Protein AF-0000000080325023 (afdb_homodimer)

Secondary structure (DSSP, 8-state):
-----TTEEEE-----HHHHHHHHHHHHT--PPP--TT-TTTTSS-HHHHHHHHHHHHHT--HHHHHHHHHTS-EEEEEETTEEEEEEEE---SSEEEEEEEE--SS--GGGGTTHHHHHH--SSEEEEEEEEPPTTSTTS----STT-SHHHHHHHHHHHHHHTT-SSEEEEESHHHHHHHHHHHHH-TTTEEEEEES---TT-B----TTPPPPHHHHHHHHHHHHHHHHHTHHHHHHHH-HHHHHHHHHH-HHHHHHHHHHHHHHHS--TT-GGGT--HHHHHHHHHHHHHHT-HHHHHHHHHHHHHS--B--TT--EEEEEEEEE-TBSSP---HHHHTTTEEEEEEEE-SS-BS-HHHH-HHHHHHHHHHHHHT--/-----S-EEEE-----HHHHHHHHHHHHT--PPP--TT-TTTTSS-HHHHHHHHHHHHHT--HHHHHHHHHTS-EEEEEETTEEEEEEEE---SSEEEEEEEE--SS--GGGGTTHHHHHH--SSEEEEEEEEPPTTSTTS----STT-SHHHHHHHHHHHHHHTT-SSEEEEESHHHHHHHHHHHHH-TTTEEEEEES---TT-B----TTPPPPHHHHHHHHHHHHHHHHHTHHHHHHHH-HHHHHHHHHH-HHHHHHHHHHHHHHHS--TT-GGGT--HHHHHHHHHHHHHHT-HHHHHHHHHHHHHS--B--TT--EEEEEEEEE-TBSSP---HHHHTTTEEEEEEEE-SS-BS-HHHH-HHHHHHHHHHHHHT--

Foldseek 3Di:
DDCLDDFKDWDADDFDPVLVVVQLVLLVVDDADDDDPPCACVVAHGRVVLVVLSVCLNPPADLVVVRVLVRVFTWMWGQFVNWTKIKTWDAAQAPAEFEEEEEEAPPFWLLLQSLLRCVARDDHHYHYGYIRITQALAFPIHQDPDAQSALLVSLVRVCRVCVSVVQQAHAYEYFHSSLSNRLSNLQVCVVRHLEYEYAADDPLAAEDDDPPHDDDPQQVVLVVQLVVCCVRPVVLLVCLQPPLVVLLVCLQVHLSSVLRSRVRCCQQFKQQVNDSCSQPPSNSSVNSSVSCRSNVSSSSSSNNSNNCVVPPNYHDPPAASPHEYAYEYAPSERRHGDPVRVVSHYNYPHYHDDPGIGRSCSRRPVNRSSVSVRVRSVPRD/DDCLDPQKDWDADDFDPVLVVVQLVQLVVDDADDDDPPCACVVAHGRVVLVVLSVCSNPPADLVVVRVLVRVFTWMWGQFVNWTKIKTWDAAQAPAEFEEEEEEAPPFWLLLQSLLRCVARDDHHYHYGYIRITQALAFPIHQDPDAQSALLVSLVRVCRVCVSVVQQAHAYEYFHSSLSNRLSNLQVCVVRHLEYEYAADDPLAAEDDDPPHDDDPQQVVLVVQLVVCCVRPVVLLVCLQPPLVVLLVCLQVHLSSVLRSRVRCCQQFKQQVNDSCSQPPSNSSVNSSVSCRSNVSSSSSSNNSNSCVVPPNYHHPPAASPHEYAYEYADSERRHGDPVRVVSHYNYPHYHDDPGIGRSCSRRPVNRSSVSVCVRSVPRD

Sequence (762 aa):
MSTATNRIKPFSVYVPQQVLDDLKLRLNLTRWPDQITGSDWNYGTDLSYMKELTKYWQKTFDWRKVEAEINSYPNFMADIDGHKIHFMHVKGKGKRSVPLIITHGWPGSFLEMMKLIPLLTEDPHFSFDLVIPSIPGFGFSDKIIHPGCNSEFVADIWHQLMTELGYQRYGAQGGDIGSGISTWLSLKYPSNIIGLHLNYISGSYKPYIADGEQLSEEVLAFQKTAAEWSAREGAYAYIHATKPLTAAYGLNDSPVGLCAWIVEKFKGWSDNNGNIENSFTKDELLANITLYWITQTIHSSMRIYNENSKKPLVFKNNEQVTVPVGFAKFPKELPTPPRSYIERGFNIRHWTTMPAGGHFAAVERPELLSKDIINFFSGLKMSTATNRIKPFSVYVPQQVLDDLKLRLNLTRWPDQITGSDWNYGTDLSYMKELTKYWQKTFDWRKVEAEINSYPNFMADIDGHKIHFMHVKGKGKRSVPLIITHGWPGSFLEMMKLIPLLTEDPHFSFDLVIPSIPGFGFSDKIIHPGCNSEFVADIWHQLMTELGYQRYGAQGGDIGSGISTWLSLKYPSNIIGLHLNYISGSYKPYIADGEQLSEEVLAFQKTAAEWSAREGAYAYIHATKPLTAAYGLNDSPVGLCAWIVEKFKGWSDNNGNIENSFTKDELLANITLYWITQTIHSSMRIYNENSKKPLVFKNNEQVTVPVGFAKFPKELPTPPRSYIERGFNIRHWTTMPAGGHFAAVERPELLSKDIINFFSGLK

Organism: NCBI:txid1503925

Radius of gyration: 28.64 Å; Cα contacts (8 Å, |Δi|>4): 1489; chains: 2; bounding box: 61×102×60 Å

InterPro domains:
  IPR000639 Epoxide hydrolase-like [PR00412] (104-122)
  IPR000639 Epoxide hydrolase-like [PR00412] (127-142)
  IPR000639 Epoxide hydrolase-like [PR00412] (186-199)
  IPR000639 Epoxide hydrolase-like [PR00412] (323-339)
  IPR000639 Epoxide hydrolase-like [PR00412] (354-376)
  IPR010497 Epoxide hydrolase, N-terminal [PF06441] (8-113)
  IPR016292 Epoxide hydrolase [PIRSF001112] (5-378)
  IPR029058 Alpha/Beta hydrolase fold [G3DSA:3.40.50.1820] (1-381)
  IPR029058 Alpha/Beta hydrolase fold [SSF53474] (3-379)

pLDDT: mean 96.61, std 7.55, range [26.3, 98.94]

Solvent-accessible surface area (backbone atoms only — not comparable to full-atom values): 39385 Å² total; per-residue (Å²): 138,67,90,86,67,90,38,61,39,82,46,73,78,76,79,60,66,68,60,57,51,49,50,47,51,51,61,70,62,61,42,79,62,85,70,48,69,90,44,62,60,68,43,22,42,30,63,72,59,48,54,51,52,48,49,38,54,66,74,63,58,58,65,67,59,52,41,53,55,60,54,72,43,57,32,31,36,28,56,58,96,86,38,47,35,24,29,36,54,47,72,32,58,15,79,42,53,46,41,31,39,43,35,47,31,80,87,62,41,51,72,42,50,57,66,37,47,68,71,40,18,58,39,59,64,56,20,22,29,37,36,37,36,28,55,73,8,26,61,81,13,38,63,73,50,54,89,66,64,17,40,59,51,50,17,54,53,50,52,51,51,39,44,73,73,66,43,68,57,29,31,35,30,13,30,63,54,10,20,51,18,40,49,37,33,36,56,75,39,44,91,30,34,70,30,39,38,28,56,42,56,63,65,75,55,34,49,59,70,62,89,88,62,80,74,52,70,68,54,51,53,43,51,52,50,41,50,56,46,39,74,63,66,34,29,64,57,42,28,21,38,40,29,21,45,19,56,18,32,6,38,54,49,15,69,64,11,34,41,30,58,45,49,40,48,59,49,70,34,38,57,24,92,90,36,54,66,72,47,39,53,71,62,60,55,47,51,55,48,46,43,38,60,78,52,60,20,57,39,49,47,31,39,33,44,30,33,27,70,77,57,61,63,62,38,50,86,88,47,55,34,75,43,45,23,30,38,44,44,35,72,38,37,70,65,54,64,53,67,77,58,49,52,65,30,35,38,71,74,38,81,42,81,43,93,61,26,16,61,51,33,45,60,55,29,30,66,62,50,44,51,50,52,49,58,48,58,72,66,58,132,135,69,85,86,65,90,36,64,38,82,46,74,77,77,78,62,66,68,61,55,48,50,50,46,51,51,61,72,63,61,42,81,62,85,70,47,69,89,42,61,59,70,42,23,41,32,64,70,59,48,53,52,51,48,50,40,54,66,74,64,56,58,66,66,59,54,43,52,56,60,56,71,44,57,31,30,37,29,56,57,96,86,38,46,35,25,29,36,54,47,73,31,57,16,78,44,52,46,40,31,40,42,34,47,30,80,87,62,40,51,73,43,50,55,65,36,48,68,72,39,18,57,40,58,63,57,21,22,28,37,37,37,36,27,56,73,9,26,60,79,12,39,64,75,51,54,88,67,64,16,40,60,51,48,18,53,50,50,52,50,52,40,44,74,73,68,42,69,57,29,32,33,30,14,30,63,53,10,20,50,18,39,49,37,33,36,57,75,37,46,90,31,34,69,30,40,37,29,56,41,55,62,65,73,56,35,49,58,70,62,89,87,62,80,75,52,68,68,55,52,52,43,52,52,52,41,49,54,46,38,73,62,66,34,29,64,58,42,28,22,39,39,30,23,44,20,58,18,32,7,37,55,49,16,70,64,11,33,41,29,57,44,48,41,48,58,50,70,35,37,57,24,90,90,37,54,66,72,47,40,53,72,62,61,56,47,52,56,47,47,43,37,61,79,51,59,21,59,38,48,46,30,39,32,45,30,33,26,70,77,57,62,63,61,38,48,88,88,46,56,34,75,42,46,22,30,39,45,45,34,72,37,37,72,65,54,66,52,68,77,59,49,52,67,31,36,38,70,74,39,79,44,83,43,94,61,26,16,60,51,34,46,59,55,30,30,68,62,51,43,52,50,52,49,58,49,59,73,67,56,131

Nearest PDB structures (foldseek):
  5f4z-assembly3_E  TM=9.336E-01  e=3.168E-41  Streptomyces carzinostaticus subsp. neocarzinostaticus
  4qa9-assembly1_A  TM=9.335E-01  e=2.177E-37  Streptomyces carzinostaticus subsp. neocarzinostaticus
  4qla-assembly1_B  TM=9.175E-01  e=1.009E-34  Bombyx mori
  4qla-assembly1_A  TM=9.012E-01  e=8.021E-35  Bombyx mori
  8xiz-assembly1_B  TM=8.618E-01  e=2.978E-33  Aspergillus usamii

Structure (mmCIF, N/CA/C/O backbone):
data_AF-0000000080325023-model_v1
#
loop_
_entity.id
_entity.type
_entity.pdbx_description
1 polymer 'Multidrug MFS transporter'
#
loop_
_atom_site.group_PDB
_atom_site.id
_atom_site.type_symbol
_atom_site.label_atom_id
_atom_site.label_alt_id
_atom_site.label_comp_id
_atom_site.label_asym_id
_atom_site.label_entity_id
_atom_site.label_seq_id
_atom_site.pdbx_PDB_ins_code
_atom_site.Cartn_x
_atom_site.Cartn_y
_atom_site.Cartn_z
_atom_site.occupancy
_atom_site.B_iso_or_equiv
_atom_site.auth_seq_id
_atom_site.auth_comp_id
_atom_site.auth_asym_id
_atom_site.auth_atom_id
_atom_site.pdbx_PDB_model_num
ATOM 1 N N . MET A 1 1 ? -11.836 50.219 -2.543 1 26.89 1 MET A N 1
ATOM 2 C CA . MET A 1 1 ? -11.562 49.812 -1.17 1 26.89 1 MET A CA 1
ATOM 3 C C . MET A 1 1 ? -12.203 48.469 -0.861 1 26.89 1 MET A C 1
ATOM 5 O O . MET A 1 1 ? -13.297 48.406 -0.305 1 26.89 1 MET A O 1
ATOM 9 N N . SER A 1 2 ? -12.281 47.594 -1.798 1 31.52 2 SER A N 1
ATOM 10 C CA . SER A 1 2 ? -13.289 46.719 -2.357 1 31.52 2 SER A CA 1
ATOM 11 C C . SER A 1 2 ? -13.609 45.562 -1.398 1 31.52 2 SER A C 1
ATOM 13 O O . SER A 1 2 ? -12.836 45.281 -0.487 1 31.52 2 SER A O 1
ATOM 15 N N . THR A 1 3 ? -14.633 44.844 -1.531 1 37.03 3 THR A N 1
ATOM 16 C CA . THR A 1 3 ? -15.367 43.875 -0.724 1 37.03 3 THR A CA 1
ATOM 17 C C . THR A 1 3 ? -14.469 42.688 -0.313 1 37.03 3 THR A C 1
ATOM 19 O O . THR A 1 3 ? -14.297 41.75 -1.07 1 37.03 3 THR A O 1
ATOM 22 N N . ALA A 1 4 ? -13.328 42.875 0.184 1 40.78 4 ALA A N 1
ATOM 23 C CA . ALA A 1 4 ? -12.367 42 0.858 1 40.78 4 ALA A CA 1
ATOM 24 C C . ALA A 1 4 ? -13.07 41.062 1.86 1 40.78 4 ALA A C 1
ATOM 26 O O . ALA A 1 4 ? -12.445 40.562 2.791 1 40.78 4 ALA A O 1
ATOM 27 N N . THR A 1 5 ? -14.5 41.031 2.082 1 46.78 5 THR A N 1
ATOM 28 C CA . THR A 1 5 ? -15.641 40.656 2.904 1 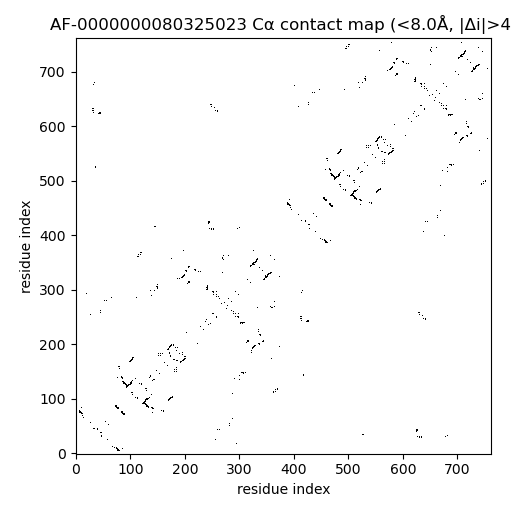46.78 5 THR A CA 1
ATOM 29 C C . THR A 1 5 ? -15.523 39.188 3.34 1 46.78 5 THR A C 1
ATOM 31 O O . THR A 1 5 ? -15.25 38.906 4.508 1 46.78 5 THR A O 1
ATOM 34 N N . ASN A 1 6 ? -16.844 38.375 3.082 1 60.62 6 ASN A N 1
ATOM 35 C CA . ASN A 1 6 ? -17.609 37.25 3.578 1 60.62 6 ASN A CA 1
ATOM 36 C C . ASN A 1 6 ? -16.922 35.938 3.271 1 60.62 6 ASN A C 1
ATOM 38 O O . ASN A 1 6 ? -17.578 34.938 2.988 1 60.62 6 ASN A O 1
ATOM 42 N N . ARG A 1 7 ? -15.602 36.031 3.289 1 88.5 7 ARG A N 1
ATOM 43 C CA . ARG A 1 7 ? -14.938 34.812 2.795 1 88.5 7 ARG A CA 1
ATOM 44 C C . ARG A 1 7 ? -14.562 33.875 3.945 1 88.5 7 ARG A C 1
ATOM 46 O O . ARG A 1 7 ? -14.156 32.75 3.721 1 88.5 7 ARG A O 1
ATOM 53 N N . ILE A 1 8 ? -14.57 34.531 5.07 1 97.31 8 ILE A N 1
ATOM 54 C CA . ILE A 1 8 ? -14.289 33.75 6.258 1 97.31 8 ILE A CA 1
ATOM 55 C C . ILE A 1 8 ? -15.531 33.688 7.148 1 97.31 8 ILE A C 1
ATOM 57 O O . ILE A 1 8 ? -16.031 34.75 7.574 1 97.31 8 ILE A O 1
ATOM 61 N N . LYS A 1 9 ? -15.969 32.594 7.449 1 97.81 9 LYS A N 1
ATOM 62 C CA . LYS A 1 9 ? -17.172 32.438 8.25 1 97.81 9 LYS A CA 1
ATOM 63 C C . LYS A 1 9 ? -16.938 31.453 9.398 1 97.81 9 LYS A C 1
ATOM 65 O O . LYS A 1 9 ? -16.156 30.5 9.266 1 97.81 9 LYS A O 1
ATOM 70 N N . PRO A 1 10 ? -17.594 31.766 10.555 1 97.88 10 PRO A N 1
ATOM 71 C CA . PRO A 1 10 ? -17.5 30.781 11.625 1 97.88 10 PRO A CA 1
ATOM 72 C C . PRO A 1 10 ? -17.953 29.391 11.18 1 97.88 10 PRO A C 1
ATOM 74 O O . PRO A 1 10 ? -18.828 29.25 10.328 1 97.88 10 PRO A O 1
ATOM 77 N N . PHE A 1 11 ? -17.312 28.422 11.75 1 98.06 11 PHE A N 1
ATOM 78 C CA . PHE A 1 11 ? -17.594 27.031 11.445 1 98.06 11 PHE A CA 1
ATOM 79 C C . PHE A 1 11 ? -17.719 26.203 12.719 1 98.06 11 PHE A C 1
ATOM 81 O O . PHE A 1 11 ? -16.984 2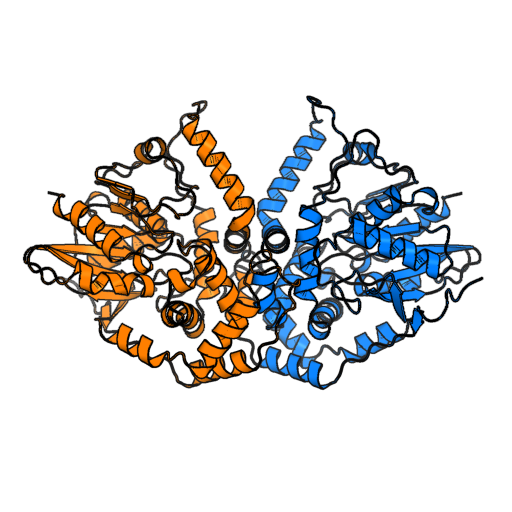6.438 13.688 1 98.06 11 PHE A O 1
ATOM 88 N N . SER A 1 12 ? -18.688 25.359 12.773 1 98.19 12 SER A N 1
ATOM 89 C CA . SER A 1 12 ? -18.828 24.391 13.859 1 98.19 12 SER A CA 1
ATOM 90 C C . SER A 1 12 ? -18.922 22.969 13.328 1 98.19 12 SER A C 1
ATOM 92 O O . SER A 1 12 ? -19.641 22.703 12.352 1 98.19 12 SER A O 1
ATOM 94 N N . VAL A 1 13 ? -18.234 22.094 13.969 1 98.06 13 VAL A N 1
ATOM 95 C CA . VAL A 1 13 ? -18.266 20.688 13.562 1 98.06 13 VAL A CA 1
ATOM 96 C C . VAL A 1 13 ? -19.547 20.031 14.078 1 98.06 13 VAL A C 1
ATOM 98 O O . VAL A 1 13 ? -19.891 20.156 15.25 1 98.06 13 VAL A O 1
ATOM 101 N N . TYR A 1 14 ? -20.219 19.453 13.211 1 97.56 14 TYR A N 1
ATOM 102 C CA . TYR A 1 14 ? -21.375 18.625 13.547 1 97.56 14 TYR A CA 1
ATOM 103 C C . TYR A 1 14 ? -21.469 17.422 12.609 1 97.56 14 TYR A C 1
ATOM 105 O O . TYR A 1 14 ? -21.828 17.578 11.438 1 97.56 14 TYR A O 1
ATOM 113 N N . VAL A 1 15 ? -21.312 16.25 13.125 1 98.31 15 VAL A N 1
ATOM 114 C CA . VAL A 1 15 ? -21.375 15.008 12.352 1 98.31 15 VAL A CA 1
ATOM 115 C C . VAL A 1 15 ? -22.75 14.359 12.531 1 98.31 15 VAL A C 1
ATOM 117 O O . VAL A 1 15 ? -23.156 14.062 13.656 1 98.31 15 VAL A O 1
ATOM 120 N N . PRO A 1 16 ? -23.469 14.164 11.461 1 98.44 16 PRO A N 1
ATOM 121 C CA . PRO A 1 16 ? -24.75 13.492 11.602 1 98.44 16 PRO A CA 1
ATOM 122 C C . PRO A 1 16 ? -24.641 12.117 12.266 1 98.44 16 PRO A C 1
ATOM 124 O O . PRO A 1 16 ? -23.688 11.383 12.016 1 98.44 16 PRO A O 1
ATOM 127 N N . GLN A 1 17 ? -25.641 11.812 13.086 1 98.31 17 GLN A N 1
ATOM 128 C CA . GLN A 1 17 ? -25.641 10.562 13.828 1 98.31 17 GLN A CA 1
ATOM 129 C C . GLN A 1 17 ? -25.562 9.359 12.891 1 98.31 17 GLN A C 1
ATOM 131 O O . GLN A 1 17 ? -24.953 8.344 13.219 1 98.31 17 GLN A O 1
ATOM 136 N N . GLN A 1 18 ? -26.172 9.438 11.734 1 98.25 18 GLN A N 1
ATOM 137 C CA . GLN A 1 18 ? -26.203 8.344 10.773 1 98.25 18 GLN A CA 1
ATOM 138 C C . GLN A 1 18 ? -24.797 7.949 10.352 1 98.25 18 GLN A C 1
ATOM 140 O O . GLN A 1 18 ? -24.516 6.773 10.094 1 98.25 18 GLN A O 1
ATOM 145 N N . VAL A 1 19 ? -23.891 8.891 10.25 1 98.38 19 VAL A N 1
ATOM 146 C CA . VAL A 1 19 ? -22.5 8.633 9.883 1 98.38 19 VAL A CA 1
ATOM 147 C C . VAL A 1 19 ? -21.828 7.82 10.984 1 98.38 19 VAL A C 1
ATOM 149 O O . VAL A 1 19 ? -21.094 6.867 10.695 1 98.38 19 VAL A O 1
ATOM 152 N N . LEU A 1 20 ? -22.062 8.164 12.211 1 98.62 20 LEU A N 1
ATOM 153 C CA . LEU A 1 20 ? -21.469 7.457 13.336 1 98.62 20 LEU A CA 1
ATOM 154 C C . LEU A 1 20 ? -22.094 6.074 13.508 1 98.62 20 LEU A C 1
ATOM 156 O O . LEU A 1 20 ? -21.422 5.121 13.891 1 98.62 20 LEU A O 1
ATOM 160 N N . ASP A 1 21 ? -23.422 5.957 13.25 1 98.44 21 ASP A N 1
ATOM 161 C CA . ASP A 1 21 ? -24.078 4.656 13.289 1 98.44 21 ASP A CA 1
ATOM 162 C C . ASP A 1 21 ? -23.516 3.721 12.227 1 98.44 21 ASP A C 1
ATOM 164 O O . ASP A 1 21 ? -23.328 2.529 12.477 1 98.44 21 ASP A O 1
ATOM 168 N N . ASP A 1 22 ? -23.312 4.266 11.086 1 98.25 22 ASP A N 1
ATOM 169 C CA . ASP A 1 22 ? -22.703 3.48 10.016 1 98.25 22 ASP A CA 1
ATOM 170 C C . ASP A 1 22 ? -21.312 2.984 10.422 1 98.25 22 ASP A C 1
ATOM 172 O O . ASP A 1 22 ? -20.953 1.838 10.156 1 98.25 22 ASP A O 1
ATOM 176 N N . LEU A 1 23 ? -20.516 3.875 11.008 1 98.75 23 LEU A N 1
ATOM 177 C CA . LEU A 1 23 ? -19.219 3.479 11.523 1 98.75 23 LEU A CA 1
ATOM 178 C C . LEU A 1 23 ? -19.344 2.295 12.484 1 98.75 23 LEU A C 1
ATOM 180 O O . LEU A 1 23 ? -18.625 1.302 12.344 1 98.75 23 LEU A O 1
ATOM 184 N N . LYS A 1 24 ? -20.219 2.379 13.422 1 98.25 24 LYS A N 1
ATOM 185 C CA . LYS A 1 24 ? -20.406 1.324 14.414 1 98.25 24 LYS A CA 1
ATOM 186 C C . LYS A 1 24 ? -20.859 0.023 13.758 1 98.25 24 LYS A C 1
ATOM 188 O O . LYS A 1 24 ? -20.406 -1.06 14.141 1 98.25 24 LYS A O 1
ATOM 193 N N . LEU A 1 25 ? -21.75 0.156 12.805 1 97.75 25 LEU A N 1
ATOM 194 C CA . LEU A 1 25 ? -22.203 -1.021 12.07 1 97.75 25 LEU A CA 1
ATOM 195 C C . LEU A 1 25 ? -21.031 -1.725 11.391 1 97.75 25 LEU A C 1
ATOM 197 O O . LEU A 1 25 ? -20.891 -2.943 11.508 1 97.75 25 LEU A O 1
ATOM 201 N N . ARG A 1 26 ? -20.25 -0.98 10.727 1 98.5 26 ARG A N 1
ATOM 202 C CA . ARG A 1 26 ? -19.125 -1.546 9.992 1 98.5 26 ARG A CA 1
ATOM 203 C C . ARG A 1 26 ? -18.094 -2.156 10.938 1 98.5 26 ARG A C 1
ATOM 205 O O . ARG A 1 26 ? -17.516 -3.205 10.641 1 98.5 26 ARG A O 1
ATOM 212 N N . LEU A 1 27 ? -17.844 -1.472 12 1 98.75 27 LEU A N 1
ATOM 213 C CA . LEU A 1 27 ? -16.938 -2.043 12.992 1 98.75 27 LEU A CA 1
ATOM 214 C C . LEU A 1 27 ? -17.453 -3.385 13.492 1 98.75 27 LEU A C 1
ATOM 216 O O . LEU A 1 27 ? -16.672 -4.32 13.703 1 98.75 27 LEU A O 1
ATOM 220 N N . ASN A 1 28 ? -18.75 -3.486 13.656 1 97.5 28 ASN A N 1
ATOM 221 C CA . ASN A 1 28 ? -19.359 -4.719 14.133 1 97.5 28 ASN A CA 1
ATOM 222 C C . ASN A 1 28 ? -19.234 -5.84 13.109 1 97.5 28 ASN A C 1
ATOM 224 O O . ASN A 1 28 ? -19.203 -7.016 13.477 1 97.5 28 ASN A O 1
ATOM 228 N N . LEU A 1 29 ? -19.172 -5.504 11.875 1 97.25 29 LEU A N 1
ATOM 229 C CA . LEU A 1 29 ? -19.172 -6.48 10.789 1 97.25 29 LEU A CA 1
ATOM 230 C C . LEU A 1 29 ? -17.75 -6.84 10.383 1 97.25 29 LEU A C 1
ATOM 232 O O . LEU A 1 29 ? -17.547 -7.586 9.422 1 97.25 29 LEU A O 1
ATOM 236 N N . THR A 1 30 ? -16.797 -6.383 11.102 1 98.5 30 THR A N 1
ATOM 237 C CA . THR A 1 30 ? -15.398 -6.523 10.688 1 98.5 30 THR A CA 1
ATOM 238 C C . THR A 1 30 ? -15.07 -7.98 10.375 1 98.5 30 THR A C 1
ATOM 240 O O . THR A 1 30 ? -15.398 -8.875 11.156 1 98.5 30 THR A O 1
ATOM 243 N N . ARG A 1 31 ? -14.461 -8.195 9.219 1 98.31 31 ARG A N 1
ATOM 244 C CA . ARG A 1 31 ? -13.852 -9.469 8.852 1 98.31 31 ARG A CA 1
ATOM 245 C C . ARG A 1 31 ? -12.344 -9.445 9.102 1 98.31 31 ARG A C 1
ATOM 247 O O . ARG A 1 31 ? -11.602 -8.789 8.367 1 98.31 31 ARG A O 1
ATOM 254 N N . TRP A 1 32 ? -11.914 -10.195 10.078 1 98.44 32 TRP A N 1
ATOM 255 C CA . TRP A 1 32 ? -10.531 -10.109 10.539 1 98.44 32 TRP A CA 1
ATOM 256 C C . TRP A 1 32 ? -9.609 -10.953 9.664 1 98.44 32 TRP A C 1
ATOM 258 O O . TRP A 1 32 ? -9.961 -12.07 9.289 1 98.44 32 TRP A O 1
ATOM 268 N N . PRO A 1 33 ? -8.477 -10.43 9.289 1 97.62 33 PRO A N 1
ATOM 269 C CA . PRO A 1 33 ? -7.469 -11.266 8.641 1 97.62 33 PRO A CA 1
ATOM 270 C C . PRO A 1 33 ? -6.805 -12.242 9.609 1 97.62 33 PRO A C 1
ATOM 272 O O . PRO A 1 33 ? -7.043 -12.18 10.82 1 97.62 33 PRO A O 1
ATOM 275 N N . ASP A 1 34 ? -6.004 -13.18 9 1 95.75 34 ASP A N 1
ATOM 276 C CA . ASP A 1 34 ? -5.195 -14.07 9.828 1 95.75 34 ASP A CA 1
ATOM 277 C C . ASP A 1 34 ? -3.908 -13.375 10.273 1 95.75 34 ASP A C 1
ATOM 279 O O . ASP A 1 34 ? -3.629 -12.25 9.867 1 95.75 34 ASP A O 1
ATOM 283 N N . GLN A 1 35 ? -3.209 -13.977 11.156 1 94.38 35 GLN A N 1
ATOM 284 C CA . GLN A 1 35 ? -1.897 -13.508 11.594 1 94.38 35 GLN A CA 1
ATOM 285 C C . GLN A 1 35 ? -0.98 -14.68 11.93 1 94.38 35 GLN A C 1
ATOM 287 O O . GLN A 1 35 ? -1.422 -15.68 12.508 1 94.38 35 GLN A O 1
ATOM 292 N N . ILE A 1 36 ? 0.264 -14.539 11.516 1 94.81 36 ILE A N 1
ATOM 293 C CA . ILE A 1 36 ? 1.271 -15.508 11.938 1 94.81 36 ILE A CA 1
ATOM 294 C C . ILE A 1 36 ? 1.39 -15.5 13.461 1 94.81 36 ILE A C 1
ATOM 296 O O . ILE A 1 36 ? 1.513 -14.438 14.07 1 94.81 36 ILE A O 1
ATOM 300 N N . THR A 1 37 ? 1.393 -16.625 14.039 1 92.38 37 THR A N 1
ATOM 301 C CA . THR A 1 37 ? 1.43 -16.766 15.484 1 92.38 37 THR A CA 1
ATOM 302 C C . THR A 1 37 ? 2.686 -16.109 16.062 1 92.38 37 THR A C 1
ATOM 304 O O . THR A 1 37 ? 3.797 -16.391 15.602 1 92.38 37 THR A O 1
ATOM 307 N N . GLY A 1 38 ? 2.49 -15.211 16.984 1 93 38 GLY A N 1
ATOM 308 C CA . GLY A 1 38 ? 3.602 -14.594 17.703 1 93 38 GLY A CA 1
ATOM 309 C C . GLY A 1 38 ? 4.332 -13.555 16.875 1 93 38 GLY A C 1
ATOM 310 O O . GLY A 1 38 ? 5.441 -13.141 17.219 1 93 38 GLY A O 1
ATOM 311 N N . SER A 1 39 ? 3.727 -13.102 15.789 1 94.31 39 SER A N 1
ATOM 312 C CA . SER A 1 39 ? 4.445 -12.203 14.898 1 94.31 39 SER A CA 1
ATOM 313 C C . SER A 1 39 ? 4.352 -10.758 15.375 1 94.31 39 SER A C 1
ATOM 315 O O . SER A 1 39 ? 5.09 -9.891 14.906 1 94.31 39 SER A O 1
ATOM 317 N N . ASP A 1 40 ? 3.469 -10.453 16.297 1 95.31 40 ASP A N 1
ATOM 318 C CA . ASP A 1 40 ? 3.301 -9.086 16.797 1 95.31 40 ASP A CA 1
ATOM 319 C C . ASP A 1 40 ? 3.182 -8.094 15.641 1 95.31 40 ASP A C 1
ATOM 321 O O . ASP A 1 40 ? 2.322 -8.25 14.766 1 95.31 40 ASP A O 1
ATOM 325 N N . TRP A 1 41 ? 4.047 -7.078 15.656 1 96.88 41 TRP A N 1
ATOM 326 C CA . TRP A 1 41 ? 3.941 -6.02 14.656 1 96.88 41 TRP A CA 1
ATOM 327 C C . TRP A 1 41 ? 4.863 -6.301 13.469 1 96.88 41 TRP A C 1
ATOM 329 O O . TRP A 1 41 ? 5.02 -5.457 12.586 1 96.88 41 TRP A O 1
ATOM 339 N N . ASN A 1 42 ? 5.465 -7.43 13.305 1 95.44 42 ASN A N 1
ATOM 340 C CA . ASN A 1 42 ? 6.539 -7.695 12.359 1 95.44 42 ASN A CA 1
ATOM 341 C C . ASN A 1 42 ? 6.016 -7.805 10.93 1 95.44 42 ASN A C 1
ATOM 343 O O . ASN A 1 42 ? 6.777 -7.656 9.977 1 95.44 42 ASN A O 1
ATOM 347 N N . TYR A 1 43 ? 4.727 -8.086 10.719 1 96.81 43 TYR A N 1
ATOM 348 C CA . TYR A 1 43 ? 4.133 -8.156 9.391 1 96.81 43 TYR A CA 1
ATOM 349 C C . TYR A 1 43 ? 3.182 -6.984 9.156 1 96.81 43 TYR A C 1
ATOM 351 O O . TYR A 1 43 ? 2.395 -7 8.203 1 96.81 43 TYR A O 1
ATOM 359 N N . GLY A 1 44 ? 3.227 -5.961 10.023 1 97.88 44 GLY A N 1
ATOM 360 C CA . GLY A 1 44 ? 2.316 -4.828 9.992 1 97.88 44 GLY A CA 1
ATOM 361 C C . GLY A 1 44 ? 1.504 -4.68 11.266 1 97.88 44 GLY A C 1
ATOM 362 O O . GLY A 1 44 ? 1.934 -5.113 12.336 1 97.88 44 GLY A O 1
ATOM 363 N N . THR A 1 45 ? 0.428 -4.09 11.219 1 98.56 45 THR A N 1
ATOM 364 C CA . THR A 1 45 ? -0.403 -3.76 12.375 1 98.56 45 THR A CA 1
ATOM 365 C C . THR A 1 45 ? -0.837 -5.023 13.109 1 98.56 45 THR A C 1
ATOM 367 O O . THR A 1 45 ? -1.48 -5.898 12.523 1 98.56 45 THR A O 1
ATOM 370 N N . ASP A 1 46 ? -0.555 -5.078 14.359 1 98.44 46 ASP A N 1
ATOM 371 C CA . ASP A 1 46 ? -0.789 -6.27 15.164 1 98.44 46 ASP A CA 1
ATOM 372 C C . ASP A 1 46 ? -2.283 -6.547 15.32 1 98.44 46 ASP A C 1
ATOM 374 O O . ASP A 1 46 ? -3.057 -5.641 15.641 1 98.44 46 ASP A O 1
ATOM 378 N N . LEU A 1 47 ? -2.684 -7.77 15.109 1 98.25 47 LEU A N 1
ATOM 379 C CA . LEU A 1 47 ? -4.09 -8.164 15.109 1 98.25 47 LEU A CA 1
ATOM 380 C C . LEU A 1 47 ? -4.684 -8.039 16.516 1 98.25 47 LEU A C 1
ATOM 382 O O . LEU A 1 47 ? -5.816 -7.578 16.672 1 98.25 47 LEU A O 1
ATOM 386 N N . SER A 1 48 ? -3.963 -8.508 17.531 1 97.94 48 SER A N 1
ATOM 387 C CA . SER A 1 48 ? -4.477 -8.43 18.906 1 97.94 48 SER A CA 1
ATOM 388 C C . SER A 1 48 ? -4.762 -6.988 19.297 1 97.94 48 SER A C 1
ATOM 390 O O . SER A 1 48 ? -5.812 -6.691 19.875 1 97.94 48 SER A O 1
ATOM 392 N N . TYR A 1 49 ? -3.824 -6.113 19.016 1 98.44 49 TYR A N 1
ATOM 393 C CA . TYR A 1 49 ? -4.027 -4.703 19.312 1 98.44 49 TYR A CA 1
ATOM 394 C C . TYR A 1 49 ? -5.211 -4.141 18.547 1 98.44 49 TYR A C 1
ATOM 396 O O . TYR A 1 49 ? -6.012 -3.371 19.078 1 98.44 49 TYR A O 1
ATOM 404 N N . MET A 1 50 ? -5.367 -4.496 17.266 1 98.69 50 MET A N 1
ATOM 405 C CA . MET A 1 50 ? -6.465 -4.004 16.438 1 98.69 50 MET A CA 1
ATOM 406 C C . MET A 1 50 ? -7.809 -4.441 17 1 98.69 50 MET A C 1
ATOM 408 O O . MET A 1 50 ? -8.773 -3.676 16.984 1 98.69 50 MET A O 1
ATOM 412 N N . LYS A 1 51 ? -7.887 -5.648 17.406 1 98.69 51 LYS A N 1
ATOM 413 C CA . LYS A 1 51 ? -9.133 -6.125 18 1 98.69 51 LYS A CA 1
ATOM 414 C C . LYS A 1 51 ? -9.469 -5.344 19.266 1 98.69 51 LYS A C 1
ATOM 416 O O . LYS A 1 51 ? -10.625 -4.965 19.484 1 98.69 51 LYS A O 1
ATOM 421 N N . GLU A 1 52 ? -8.453 -5.137 20.078 1 98.69 52 GLU A N 1
ATOM 422 C CA . GLU A 1 52 ? -8.648 -4.348 21.281 1 98.69 52 GLU A CA 1
ATOM 423 C C . GLU A 1 52 ? -9.094 -2.928 20.953 1 98.69 52 GLU A C 1
ATOM 425 O O . GLU A 1 52 ? -10.062 -2.426 21.531 1 98.69 52 GLU A O 1
ATOM 430 N N . LEU A 1 53 ? -8.383 -2.27 20.062 1 98.88 53 LEU A N 1
ATOM 431 C CA . LEU A 1 53 ? -8.68 -0.891 19.688 1 98.88 53 LEU A CA 1
ATOM 432 C C . LEU A 1 53 ? -10.062 -0.784 19.047 1 98.88 53 LEU A C 1
ATOM 434 O O . LEU A 1 53 ? -10.789 0.182 19.297 1 98.88 53 LEU A O 1
ATOM 438 N N . THR A 1 54 ? -10.422 -1.769 18.219 1 98.88 54 THR A N 1
ATOM 439 C CA . THR A 1 54 ? -11.727 -1.78 17.562 1 98.88 54 THR A CA 1
ATOM 440 C C . THR A 1 54 ? -12.844 -1.917 18.594 1 98.88 54 THR A C 1
ATOM 442 O O . THR A 1 54 ? -13.875 -1.242 18.5 1 98.88 54 THR A O 1
ATOM 445 N N . LYS A 1 55 ? -12.641 -2.77 19.562 1 98.75 55 LYS A N 1
ATOM 446 C CA . LYS A 1 55 ? -13.617 -2.904 20.641 1 98.75 55 LYS A CA 1
ATOM 447 C C . LYS A 1 55 ? -13.781 -1.592 21.391 1 98.75 55 LYS A C 1
ATOM 449 O O . LYS A 1 55 ? -14.906 -1.18 21.703 1 98.75 55 LYS A O 1
ATOM 454 N N . TYR A 1 56 ? -12.672 -0.965 21.719 1 98.88 56 TYR A N 1
ATOM 455 C CA . TYR A 1 56 ? -12.711 0.332 22.375 1 98.88 56 TYR A CA 1
ATOM 456 C C . TYR A 1 56 ? -13.422 1.368 21.516 1 98.88 56 TYR A C 1
ATOM 458 O O . TYR A 1 56 ? -14.219 2.164 22.016 1 98.88 56 TYR A O 1
ATOM 466 N N . TRP A 1 57 ? -13.133 1.354 20.219 1 98.88 57 TRP A N 1
ATOM 467 C CA . TRP A 1 57 ? -13.75 2.26 19.25 1 98.88 57 TRP A CA 1
ATOM 468 C C . TRP A 1 57 ? -15.266 2.092 19.25 1 98.88 57 TRP A C 1
ATOM 470 O O . TRP A 1 57 ? -16 3.078 19.203 1 98.88 57 TRP A O 1
ATOM 480 N N . GLN A 1 58 ? -15.727 0.906 19.328 1 97.88 58 GLN A N 1
ATOM 481 C CA . GLN A 1 58 ? -17.141 0.557 19.234 1 97.88 58 GLN A CA 1
ATOM 482 C C . GLN A 1 58 ? -17.875 0.861 20.531 1 97.88 58 GLN A C 1
ATOM 484 O O . GLN A 1 58 ? -19 1.342 20.516 1 97.88 58 GLN A O 1
ATOM 489 N N . LYS A 1 59 ? -17.203 0.645 21.656 1 98 59 LYS A N 1
ATOM 490 C CA . LYS A 1 59 ? -17.953 0.557 22.891 1 98 59 LYS A CA 1
ATOM 491 C C . LYS A 1 59 ? -17.656 1.748 23.797 1 98 59 LYS A C 1
ATOM 493 O O . LYS A 1 59 ? -18.469 2.094 24.672 1 98 59 LYS A O 1
ATOM 498 N N . THR A 1 60 ? -16.516 2.332 23.672 1 98.56 60 THR A N 1
ATOM 499 C CA . THR A 1 60 ? -16.062 3.27 24.703 1 98.56 60 THR A CA 1
ATOM 500 C C . THR A 1 60 ? -15.812 4.648 24.094 1 98.56 60 THR A C 1
ATOM 502 O O . THR A 1 60 ? -16.219 5.664 24.656 1 98.56 60 THR A O 1
ATOM 505 N N . PHE A 1 61 ? -15.133 4.719 22.984 1 98.81 61 PHE A N 1
ATOM 506 C CA . PHE A 1 61 ? -14.781 5.977 22.328 1 98.81 61 PHE A CA 1
ATOM 507 C C . PHE A 1 61 ? -16.031 6.793 22.031 1 98.81 61 PHE A C 1
ATOM 509 O O . PHE A 1 61 ? -17.031 6.25 21.547 1 98.81 61 PHE A O 1
ATOM 516 N N . ASP A 1 62 ? -15.922 8.086 22.25 1 98.62 62 ASP A N 1
ATOM 517 C CA . ASP A 1 62 ? -17.047 8.984 22.047 1 98.62 62 ASP A CA 1
ATOM 518 C C . ASP A 1 62 ? -16.656 10.164 21.156 1 98.62 62 ASP A C 1
ATOM 520 O O . ASP A 1 62 ? -16.094 11.156 21.641 1 98.62 62 ASP A O 1
ATOM 524 N N . TRP A 1 63 ? -17.062 10.195 19.938 1 98.75 63 TRP A N 1
ATOM 525 C CA . TRP A 1 63 ? -16.766 11.273 19 1 98.75 63 TRP A CA 1
ATOM 526 C C . TRP A 1 63 ? -17.375 12.586 19.484 1 98.75 63 TRP A C 1
ATOM 528 O O . TRP A 1 63 ? -16.797 13.656 19.266 1 98.75 63 TRP A O 1
ATOM 538 N N . ARG A 1 64 ? -18.484 12.523 20.109 1 98.75 64 ARG A N 1
ATOM 539 C CA . ARG A 1 64 ? -19.156 13.75 20.531 1 98.75 64 ARG A CA 1
ATOM 540 C C . ARG A 1 64 ? -18.297 14.555 21.484 1 98.75 64 ARG A C 1
ATOM 542 O O . ARG A 1 64 ? -18.344 15.781 21.5 1 98.75 64 ARG A O 1
ATOM 549 N N . LYS A 1 65 ? -17.516 13.867 22.25 1 98.69 65 LYS A N 1
ATOM 550 C CA . LYS A 1 65 ? -16.562 14.562 23.125 1 98.69 65 LYS A CA 1
ATOM 551 C C . LYS A 1 65 ? -15.5 15.281 22.297 1 98.69 65 LYS A C 1
ATOM 553 O O . LYS A 1 65 ? -15.117 16.406 22.625 1 98.69 65 LYS A O 1
ATOM 558 N N . VAL A 1 66 ? -15.031 14.633 21.25 1 98.62 66 VAL A N 1
ATOM 559 C CA . VAL A 1 66 ? -14.039 15.227 20.359 1 98.62 66 VAL A CA 1
ATOM 560 C C . VAL A 1 66 ? -14.641 16.453 19.656 1 98.62 66 VAL A C 1
ATOM 562 O O . VAL A 1 66 ? -14.008 17.5 19.594 1 98.62 66 VAL A O 1
ATOM 565 N N . GLU A 1 67 ? -15.789 16.234 19.219 1 98.38 67 GLU A N 1
ATOM 566 C CA . GLU A 1 67 ? -16.531 17.312 18.562 1 98.38 67 GLU A CA 1
ATOM 567 C C . GLU A 1 67 ? -16.656 18.531 19.484 1 98.38 67 GLU A C 1
ATOM 569 O O . GLU A 1 67 ? -16.406 19.656 19.062 1 98.38 67 GLU A O 1
ATOM 574 N N . ALA A 1 68 ? -17.062 18.344 20.672 1 98.56 68 ALA A N 1
ATOM 575 C CA . ALA A 1 68 ? -17.203 19.406 21.656 1 98.56 68 ALA A CA 1
ATOM 576 C C . ALA A 1 68 ? -15.867 20.109 21.906 1 98.56 68 ALA A C 1
ATOM 578 O O . ALA A 1 68 ? -15.812 21.328 22.047 1 98.56 68 ALA A O 1
ATOM 579 N N . GLU A 1 69 ? -14.828 19.344 22 1 98.44 69 GLU A N 1
ATOM 580 C CA . GLU A 1 69 ? -13.5 19.906 22.203 1 98.44 69 GLU A CA 1
ATOM 581 C C . GLU A 1 69 ? -13.094 20.797 21.031 1 98.44 69 GLU A C 1
ATOM 583 O O . GLU A 1 69 ? -12.594 21.906 21.234 1 98.44 69 GLU A O 1
ATOM 588 N N . ILE A 1 70 ? -13.25 20.312 19.797 1 98.75 70 ILE A N 1
ATOM 589 C CA . ILE A 1 70 ? -12.938 21.109 18.609 1 98.75 70 ILE A CA 1
ATOM 590 C C . ILE A 1 70 ? -13.719 22.422 18.656 1 98.75 70 ILE A C 1
ATOM 592 O O . ILE A 1 70 ? -13.148 23.5 18.453 1 98.75 70 ILE A O 1
ATOM 596 N N . ASN A 1 71 ? -14.969 22.344 19.016 1 98.62 71 ASN A N 1
ATOM 597 C CA . ASN A 1 71 ? -15.867 23.484 18.984 1 98.62 71 ASN A CA 1
ATOM 598 C C . ASN A 1 71 ? -15.625 24.422 20.156 1 98.62 71 ASN A C 1
ATOM 600 O O . ASN A 1 71 ? -16.188 25.516 20.203 1 98.62 71 ASN A O 1
ATOM 604 N N . SER A 1 72 ? -14.883 23.984 21.094 1 98.44 72 SER A N 1
ATOM 605 C CA . SER A 1 72 ? -14.555 24.859 22.219 1 98.44 72 SER A CA 1
ATOM 606 C C . SER A 1 72 ? -13.555 25.938 21.812 1 98.44 72 SER A C 1
ATOM 608 O O . SER A 1 72 ? -13.359 26.906 22.531 1 98.44 72 SER A O 1
ATOM 610 N N . TYR A 1 73 ? -12.914 25.828 20.703 1 98.38 73 TYR A N 1
ATOM 611 C CA . TYR A 1 73 ? -12.055 26.844 20.109 1 98.38 73 TYR A CA 1
ATOM 612 C C . TYR A 1 73 ? -12.711 27.469 18.891 1 98.38 73 TYR A C 1
ATOM 614 O O . TYR A 1 73 ? -13.555 26.844 18.234 1 98.38 73 TYR A O 1
ATOM 622 N N . PRO A 1 74 ? -12.383 28.734 18.547 1 98.31 74 PRO A N 1
ATOM 623 C CA . PRO A 1 74 ? -12.953 29.344 17.344 1 98.31 74 PRO A CA 1
ATOM 624 C C . PRO A 1 74 ? -12.508 28.656 16.062 1 98.31 74 PRO A C 1
ATOM 626 O O . PRO A 1 74 ? -11.312 28.594 15.766 1 98.31 74 PRO A O 1
ATOM 629 N N . ASN A 1 75 ? -13.438 28.062 15.32 1 98.25 75 ASN A N 1
ATOM 630 C CA . ASN A 1 75 ? -13.242 27.484 14 1 98.25 75 ASN A CA 1
ATOM 631 C C . ASN A 1 75 ? -13.812 28.359 12.898 1 98.25 75 ASN A C 1
ATOM 633 O O . ASN A 1 75 ? -14.812 29.062 13.109 1 98.25 75 ASN A O 1
ATOM 637 N N . PHE A 1 76 ? -13.188 28.219 11.742 1 98.75 76 PHE A N 1
ATOM 638 C CA . PHE A 1 76 ? -13.641 29.031 10.609 1 98.75 76 PHE A CA 1
ATOM 639 C C . PHE A 1 76 ? -13.477 28.25 9.305 1 98.75 76 PHE A C 1
ATOM 641 O O . PHE A 1 76 ? -12.734 27.266 9.242 1 98.75 76 PHE A O 1
ATOM 648 N N . MET A 1 77 ? -14.258 28.625 8.312 1 98.56 77 MET A N 1
ATOM 649 C CA . MET A 1 77 ? -14.102 28.219 6.914 1 98.56 77 MET A CA 1
ATOM 650 C C . MET A 1 77 ? -13.812 29.438 6.035 1 98.56 77 MET A C 1
ATOM 652 O O . MET A 1 77 ? -14.594 30.391 6.012 1 98.56 77 MET A O 1
ATOM 656 N N . ALA A 1 78 ? -12.742 29.406 5.383 1 98.5 78 ALA A N 1
ATOM 657 C CA . ALA A 1 78 ? -12.375 30.5 4.469 1 98.5 78 ALA A CA 1
ATOM 658 C C . ALA A 1 78 ? -12.5 30.047 3.016 1 98.5 78 ALA A C 1
ATOM 660 O O . ALA A 1 78 ? -12.18 28.906 2.682 1 98.5 78 ALA A O 1
ATOM 661 N N . ASP A 1 79 ? -13.008 30.875 2.16 1 97.81 79 ASP A N 1
ATOM 662 C CA . ASP A 1 79 ? -12.938 30.656 0.717 1 97.81 79 ASP A CA 1
ATOM 663 C C . ASP A 1 79 ? -11.695 31.312 0.129 1 97.81 79 ASP A C 1
ATOM 665 O O . ASP A 1 79 ? -11.625 32.531 0.006 1 97.81 79 ASP A O 1
ATOM 669 N N . ILE A 1 80 ? -10.75 30.547 -0.162 1 96.31 80 ILE A N 1
ATOM 670 C CA . ILE A 1 80 ? -9.5 31.047 -0.729 1 96.31 80 ILE A CA 1
ATOM 671 C C . ILE A 1 80 ? -9.367 30.578 -2.176 1 96.31 80 ILE A C 1
ATOM 673 O O . ILE A 1 80 ? -9.062 29.406 -2.432 1 96.31 80 ILE A O 1
ATOM 677 N N . ASP A 1 81 ? -9.531 31.469 -3.166 1 91.31 81 ASP A N 1
ATOM 678 C CA . ASP A 1 81 ? -9.438 31.172 -4.59 1 91.31 81 ASP A CA 1
ATOM 679 C C . ASP A 1 81 ? -10.383 30.031 -4.977 1 91.31 81 ASP A C 1
ATOM 681 O O . ASP A 1 81 ? -10.008 29.125 -5.715 1 91.31 81 ASP A O 1
ATOM 685 N N . GLY A 1 82 ? -11.477 29.969 -4.363 1 94.5 82 GLY A N 1
ATOM 686 C CA . GLY A 1 82 ? -12.492 29 -4.727 1 94.5 82 GLY A CA 1
ATOM 687 C C . GLY A 1 82 ? -12.398 27.703 -3.924 1 94.5 82 GLY A C 1
ATOM 688 O O . GLY A 1 82 ? -13.211 26.797 -4.109 1 94.5 82 GLY A O 1
ATOM 689 N N . HIS A 1 83 ? -11.461 27.625 -3.01 1 96.69 83 HIS A N 1
ATOM 690 C CA . HIS A 1 83 ? -11.305 26.453 -2.16 1 96.69 83 HIS A CA 1
ATOM 691 C C . HIS A 1 83 ? -11.711 26.75 -0.722 1 96.69 83 HIS A C 1
ATOM 693 O O . HIS A 1 83 ? -11.242 27.719 -0.131 1 96.69 83 HIS A O 1
ATOM 699 N N . LYS A 1 84 ? -12.555 25.891 -0.188 1 98.19 84 LYS A N 1
ATOM 700 C CA . LYS A 1 84 ? -12.945 26.031 1.213 1 98.19 84 LYS A CA 1
ATOM 701 C C . LYS A 1 84 ? -11.875 25.453 2.139 1 98.19 84 LYS A C 1
ATOM 703 O O . LYS A 1 84 ? -11.547 24.266 2.049 1 98.19 84 LYS A O 1
ATOM 708 N N . ILE A 1 85 ? -11.398 26.312 3.006 1 98.69 85 ILE A N 1
ATOM 709 C CA . ILE A 1 85 ? -10.305 25.938 3.9 1 98.69 85 ILE A CA 1
ATOM 710 C C . ILE A 1 85 ? -10.766 26.062 5.352 1 98.69 85 ILE A C 1
ATOM 712 O O . ILE A 1 85 ? -11.102 27.156 5.812 1 98.69 85 ILE A O 1
ATOM 716 N N . HIS A 1 86 ? -10.766 24.938 6.035 1 98.88 86 HIS A N 1
ATOM 717 C CA . HIS A 1 86 ? -11.008 24.922 7.473 1 98.88 86 HIS A CA 1
ATOM 718 C C . HIS A 1 86 ? -9.766 25.359 8.242 1 98.88 86 HIS A C 1
ATOM 720 O O . HIS A 1 86 ? -8.648 24.984 7.887 1 98.88 86 HIS A O 1
ATOM 726 N N . PHE A 1 87 ? -9.984 26.125 9.297 1 98.81 87 PHE A N 1
ATOM 727 C CA . PHE A 1 87 ? -8.883 26.406 10.211 1 98.81 87 PHE A CA 1
ATOM 728 C C . PHE A 1 87 ? -9.414 26.844 11.578 1 98.81 87 PHE A C 1
ATOM 730 O O . PHE A 1 87 ? -10.539 27.312 11.688 1 98.81 87 PHE A O 1
ATOM 737 N N . MET A 1 88 ? -8.609 26.578 12.57 1 98.81 88 MET A N 1
ATOM 738 C CA . MET A 1 88 ? -8.805 27.188 13.883 1 98.81 88 MET A CA 1
ATOM 739 C C . MET A 1 88 ? -8.016 28.5 13.992 1 98.81 88 MET A C 1
ATOM 741 O O . MET A 1 88 ? -6.906 28.594 13.477 1 98.81 88 MET A O 1
ATOM 745 N N . HIS A 1 89 ? -8.602 29.453 14.648 1 98.75 89 HIS A N 1
ATOM 746 C CA . HIS A 1 89 ? -7.957 30.734 14.891 1 98.75 89 HIS A CA 1
ATOM 747 C C . HIS A 1 89 ? -8.109 31.156 16.344 1 98.75 89 HIS A C 1
ATOM 749 O O . HIS A 1 89 ? -9.188 31.594 16.766 1 98.75 89 HIS A O 1
ATOM 755 N N . VAL A 1 90 ? -7.027 31.062 17.078 1 98.75 90 VAL A N 1
ATOM 756 C CA . VAL A 1 90 ? -7.051 31.359 18.516 1 98.75 90 VAL A CA 1
ATOM 757 C C . VAL A 1 90 ? -6.105 32.5 18.828 1 98.75 90 VAL A C 1
ATOM 759 O O . VAL A 1 90 ? -4.895 32.406 18.625 1 98.75 90 VAL A O 1
ATOM 762 N N . LYS A 1 91 ? -6.605 33.562 19.359 1 98.31 91 LYS A N 1
ATOM 763 C CA . LYS A 1 91 ? -5.824 34.75 19.656 1 98.31 91 LYS A CA 1
ATOM 764 C C . LYS A 1 91 ? -5.023 34.594 20.938 1 98.31 91 LYS A C 1
ATOM 766 O O . LYS A 1 91 ? -5.523 34.031 21.922 1 98.31 91 LYS A O 1
ATOM 771 N N . GLY A 1 92 ? -3.783 35.062 20.828 1 98.5 92 GLY A N 1
ATOM 772 C CA . GLY A 1 92 ? -2.945 35.062 22.031 1 98.5 92 GLY A CA 1
ATOM 773 C C . GLY A 1 92 ? -3.377 36.062 23.062 1 98.5 92 GLY A C 1
ATOM 774 O O . GLY A 1 92 ? -4.023 37.062 22.734 1 98.5 92 GLY A O 1
ATOM 775 N N . LYS A 1 93 ? -2.975 35.844 24.266 1 97.62 93 LYS A N 1
ATOM 776 C CA . LYS A 1 93 ? -3.361 36.719 25.375 1 97.62 93 LYS A CA 1
ATOM 777 C C . LYS A 1 93 ? -2.189 37.594 25.828 1 97.62 93 LYS A C 1
ATOM 779 O O . LYS A 1 93 ? -2.348 38.438 26.688 1 97.62 93 LYS A O 1
ATOM 784 N N . GLY A 1 94 ? -1.115 37.344 25.234 1 96.5 94 GLY A N 1
ATOM 785 C CA . GLY A 1 94 ? 0.08 38.062 25.656 1 96.5 94 GLY A CA 1
ATOM 786 C C . GLY A 1 94 ? 0.113 39.5 25.188 1 96.5 94 GLY A C 1
ATOM 787 O O . GLY A 1 94 ? -0.553 39.875 24.219 1 96.5 94 GLY A O 1
ATOM 788 N N . LYS A 1 95 ? 0.863 40.344 25.906 1 96.94 95 LYS A N 1
ATOM 789 C CA . LYS A 1 95 ? 1.104 41.75 25.516 1 96.94 95 LYS A CA 1
ATOM 790 C C . LYS A 1 95 ? 1.738 41.812 24.125 1 96.94 95 LYS A C 1
ATOM 792 O O . LYS A 1 95 ? 1.409 42.688 23.328 1 96.94 95 LYS A O 1
ATOM 797 N N . ARG A 1 96 ? 2.619 40.938 23.922 1 96 96 ARG A N 1
ATOM 798 C CA . ARG A 1 96 ? 3.164 40.688 22.594 1 96 96 ARG A CA 1
ATOM 799 C C . ARG A 1 96 ? 2.664 39.375 22.031 1 96 96 ARG A C 1
ATOM 801 O O . ARG A 1 96 ? 2.904 38.312 22.609 1 96 96 ARG A O 1
ATOM 808 N N . SER A 1 97 ? 2.006 39.469 21 1 97 97 SER A N 1
ATOM 809 C CA . SER A 1 97 ? 1.493 38.25 20.359 1 97 97 SER A CA 1
ATOM 810 C C . SER A 1 97 ? 1.928 38.156 18.891 1 97 97 SER A C 1
ATOM 812 O O . SER A 1 97 ? 1.694 39.094 18.125 1 97 97 SER A O 1
ATOM 814 N N . VAL A 1 98 ? 2.572 37.125 18.5 1 98 98 VAL A N 1
ATOM 815 C CA . VAL A 1 98 ? 3.08 36.906 17.141 1 98 98 VAL A CA 1
ATOM 816 C C . VAL A 1 98 ? 2.107 36.031 16.359 1 98 98 VAL A C 1
ATOM 818 O O . VAL A 1 98 ? 1.759 34.938 16.797 1 98 98 VAL A O 1
ATOM 821 N N . PRO A 1 99 ? 1.556 36.438 15.219 1 98.75 99 PRO A N 1
ATOM 822 C CA . PRO A 1 99 ? 0.789 35.531 14.383 1 98.75 99 PRO A CA 1
ATOM 823 C C . PRO A 1 99 ? 1.614 34.344 13.914 1 98.75 99 PRO A C 1
ATOM 825 O O . PRO A 1 99 ? 2.734 34.5 13.43 1 98.75 99 PRO A O 1
ATOM 828 N N . LEU A 1 100 ? 1.154 33.156 14.148 1 98.94 100 LEU A N 1
ATOM 829 C CA . LEU A 1 100 ? 1.86 31.922 13.82 1 98.94 100 LEU A CA 1
ATOM 830 C C . LEU A 1 100 ? 0.928 30.922 13.133 1 98.94 100 LEU A C 1
ATOM 832 O O . LEU A 1 100 ? -0.129 30.594 13.672 1 98.94 100 LEU A O 1
ATOM 836 N N . ILE A 1 101 ? 1.237 30.531 11.93 1 98.94 101 ILE A N 1
ATOM 837 C CA . ILE A 1 101 ? 0.509 29.438 11.273 1 98.94 101 ILE A CA 1
ATOM 838 C C . ILE A 1 101 ? 1.219 28.109 11.531 1 98.94 101 ILE A C 1
ATOM 840 O O . ILE A 1 101 ? 2.432 28 11.344 1 98.94 101 ILE A O 1
ATOM 844 N N . ILE A 1 102 ? 0.501 27.156 12.062 1 98.88 102 ILE A N 1
ATOM 845 C CA . ILE A 1 102 ? 1.033 25.828 12.352 1 98.88 102 ILE A CA 1
ATOM 846 C C . ILE A 1 102 ? 0.361 24.781 11.453 1 98.88 102 ILE A C 1
ATOM 848 O O . ILE A 1 102 ? -0.866 24.672 11.445 1 98.88 102 ILE A O 1
ATOM 852 N N . THR A 1 103 ? 1.153 24.031 10.727 1 98.88 103 THR A N 1
ATOM 853 C CA . THR A 1 103 ? 0.62 23.125 9.727 1 98.88 103 THR A CA 1
ATOM 854 C C . THR A 1 103 ? 0.955 21.672 10.078 1 98.88 103 THR A C 1
ATOM 856 O O . THR A 1 103 ? 2.105 21.359 10.383 1 98.88 103 THR A O 1
ATOM 859 N N . HIS A 1 104 ? -0.042 20.781 10.016 1 98.69 104 HIS A N 1
ATOM 860 C CA . HIS A 1 104 ? 0.106 19.359 10.328 1 98.69 104 HIS A CA 1
ATOM 861 C C . HIS A 1 104 ? 0.59 18.578 9.117 1 98.69 104 HIS A C 1
ATOM 863 O O . HIS A 1 104 ? 0.854 19.156 8.062 1 98.69 104 HIS A O 1
ATOM 869 N N . GLY A 1 105 ? 0.817 17.281 9.328 1 98.38 105 GLY A N 1
ATOM 870 C CA . GLY A 1 105 ? 1.173 16.375 8.242 1 98.38 105 GLY A CA 1
ATOM 871 C C . GLY A 1 105 ? 0.311 15.133 8.195 1 98.38 105 GLY A C 1
ATOM 872 O O . GLY A 1 105 ? -0.842 15.156 8.633 1 98.38 105 GLY A O 1
ATOM 873 N N . TRP A 1 106 ? 0.771 14.133 7.586 1 98.5 106 TRP A N 1
ATOM 874 C CA . TRP A 1 106 ? 0.127 12.828 7.469 1 98.5 106 TRP A CA 1
ATOM 875 C C . TRP A 1 106 ? 0.86 11.781 8.297 1 98.5 106 TRP A C 1
ATOM 877 O O . TRP A 1 106 ? 2.09 11.797 8.383 1 98.5 106 TRP A O 1
ATOM 887 N N . PRO A 1 107 ? 0.167 10.945 8.906 1 98.5 107 PRO A N 1
ATOM 888 C CA . PRO A 1 107 ? -1.271 10.664 8.906 1 98.5 107 PRO A CA 1
ATOM 889 C C . PRO A 1 107 ? -2.014 11.406 10.016 1 98.5 107 PRO A C 1
ATOM 891 O O . PRO A 1 107 ? -3.066 10.953 10.477 1 98.5 107 PRO A O 1
ATOM 894 N N . GLY A 1 108 ? -1.433 12.453 10.492 1 98.56 108 GLY A N 1
ATOM 895 C CA . GLY A 1 108 ? -2.111 13.281 11.477 1 98.56 108 GLY A CA 1
ATOM 896 C C . GLY A 1 108 ? -3.119 14.234 10.859 1 98.56 108 GLY A C 1
ATOM 897 O O . GLY A 1 108 ? -3.584 14.016 9.734 1 98.56 108 GLY A O 1
ATOM 898 N N . SER A 1 109 ? -3.545 15.195 11.586 1 98.81 109 SER A N 1
ATOM 899 C CA . SER A 1 109 ? -4.484 16.266 11.258 1 98.81 109 SER A CA 1
ATOM 900 C C . SER A 1 109 ? -4.316 17.453 12.195 1 98.81 109 SER A C 1
ATOM 902 O O . SER A 1 109 ? -3.4 17.469 13.023 1 98.81 109 SER A O 1
ATOM 904 N N . PHE A 1 110 ? -5.219 18.438 11.977 1 98.75 110 PHE A N 1
ATOM 905 C CA . PHE A 1 110 ? -5.156 19.625 12.828 1 98.75 110 PHE A CA 1
ATOM 906 C C . PHE A 1 110 ? -5.348 19.234 14.289 1 98.75 110 PHE A C 1
ATOM 908 O O . PHE A 1 110 ? -4.957 20 15.188 1 98.75 110 PHE A O 1
ATOM 915 N N . LEU A 1 111 ? -5.895 18.031 14.57 1 98.81 111 LEU A N 1
ATOM 916 C CA . LEU A 1 111 ? -6.129 17.594 15.938 1 98.81 111 LEU A CA 1
ATOM 917 C C . LEU A 1 111 ? -4.812 17.453 16.703 1 98.81 111 LEU A C 1
ATOM 919 O O . LEU A 1 111 ? -4.773 17.656 17.906 1 98.81 111 LEU A O 1
ATOM 923 N N . GLU A 1 112 ? -3.729 17.156 16.016 1 97.62 112 GLU A N 1
ATOM 924 C CA . GLU A 1 112 ? -2.416 17.016 16.641 1 97.62 112 GLU A CA 1
ATOM 925 C C . GLU A 1 112 ? -1.97 18.312 17.281 1 97.62 112 GLU A C 1
ATOM 927 O O . GLU A 1 112 ? -1.207 18.312 18.25 1 97.62 112 GLU A O 1
ATOM 932 N N . MET A 1 113 ? -2.467 19.422 16.766 1 98.06 113 MET A N 1
ATOM 933 C CA . MET A 1 113 ? -1.959 20.719 17.188 1 98.06 113 MET A CA 1
ATOM 934 C C . MET A 1 113 ? -2.744 21.266 18.375 1 98.06 113 MET A C 1
ATOM 936 O O . MET A 1 113 ? -2.336 22.25 19 1 98.06 113 MET A O 1
ATOM 940 N N . MET A 1 114 ? -3.811 20.609 18.703 1 97.56 114 MET A N 1
ATOM 941 C CA . MET A 1 114 ? -4.73 21.172 19.688 1 97.56 114 MET A CA 1
ATOM 942 C C . MET A 1 114 ? -4.074 21.266 21.062 1 97.56 114 MET A C 1
ATOM 944 O O . MET A 1 114 ? -4.352 22.188 21.828 1 97.56 114 MET A O 1
ATOM 948 N N . LYS A 1 115 ? -3.154 20.344 21.359 1 96.94 115 LYS A N 1
ATOM 949 C CA . LYS A 1 115 ? -2.479 20.375 22.656 1 96.94 115 LYS A CA 1
ATOM 950 C C . LYS A 1 115 ? -1.566 21.594 22.766 1 96.94 115 LYS A C 1
ATOM 952 O O . LYS A 1 115 ? -1.229 22.031 23.875 1 96.94 115 LYS A O 1
ATOM 957 N N . LEU A 1 116 ? -1.213 22.156 21.672 1 98.62 116 LEU A N 1
ATOM 958 C CA . LEU A 1 116 ? -0.304 23.297 21.672 1 98.62 116 LEU A CA 1
ATOM 959 C C . LEU A 1 116 ? -1.049 24.594 22 1 98.62 116 LEU A C 1
ATOM 961 O O . LEU A 1 116 ? -0.432 25.594 22.375 1 98.62 116 LEU A O 1
ATOM 965 N N . ILE A 1 117 ? -2.342 24.625 21.828 1 98.75 117 ILE A N 1
ATOM 966 C CA . ILE A 1 117 ? -3.125 25.844 21.844 1 98.75 117 ILE A CA 1
ATOM 967 C C . ILE A 1 117 ? -2.971 26.547 23.203 1 98.75 117 ILE A C 1
ATOM 969 O O . ILE A 1 117 ? -2.494 27.672 23.281 1 98.75 117 ILE A O 1
ATOM 973 N N . PRO A 1 118 ? -3.24 25.859 24.344 1 98.38 118 PRO A N 1
ATOM 974 C CA . PRO A 1 118 ? -3.098 26.578 25.609 1 98.38 118 PRO A CA 1
ATOM 975 C C . PRO A 1 118 ? -1.645 26.922 25.938 1 98.38 118 PRO A C 1
ATOM 977 O O . PRO A 1 118 ? -1.375 27.922 26.609 1 98.38 118 PRO A O 1
ATOM 980 N N . LEU A 1 119 ? -0.676 26.141 25.422 1 98.69 119 LEU A N 1
ATOM 981 C CA . LEU A 1 119 ? 0.741 26.328 25.719 1 98.69 119 LEU A CA 1
ATOM 982 C C . LEU A 1 119 ? 1.298 27.531 24.969 1 98.69 119 LEU A C 1
ATOM 984 O O . LEU A 1 119 ? 2.27 28.141 25.406 1 98.69 119 LEU A O 1
ATOM 988 N N . LEU A 1 120 ? 0.617 27.922 23.859 1 98.81 120 LEU A N 1
ATOM 989 C CA . LEU A 1 120 ? 1.192 28.938 23 1 98.81 120 LEU A CA 1
ATOM 990 C C . LEU A 1 120 ? 0.37 30.234 23.047 1 98.81 120 LEU A C 1
ATOM 992 O O . LEU A 1 120 ? 0.782 31.25 22.516 1 98.81 120 LEU A O 1
ATOM 996 N N . THR A 1 121 ? -0.79 30.219 23.734 1 98.62 121 THR A N 1
ATOM 997 C CA . THR A 1 121 ? -1.659 31.375 23.609 1 98.62 121 THR A CA 1
ATOM 998 C C . THR A 1 121 ? -1.889 32.031 24.969 1 98.62 121 THR A C 1
ATOM 1000 O O . THR A 1 121 ? -2.365 33.156 25.031 1 98.62 121 THR A O 1
ATOM 1003 N N . GLU A 1 122 ? -1.487 31.422 26.062 1 97.88 122 GLU A N 1
ATOM 1004 C CA . GLU A 1 122 ? -2.018 31.844 27.359 1 97.88 122 GLU A CA 1
ATOM 1005 C C . GLU A 1 122 ? -1.007 32.688 28.109 1 97.88 122 GLU A C 1
ATOM 1007 O O . GLU A 1 122 ? -1.361 33.375 29.078 1 97.88 122 GLU A O 1
ATOM 1012 N N . ASP A 1 123 ? 0.244 32.656 27.766 1 97.12 123 ASP A N 1
ATOM 1013 C CA . ASP A 1 123 ? 1.245 33.438 28.469 1 97.12 123 ASP A CA 1
ATOM 1014 C C . ASP A 1 123 ? 0.955 34.938 28.344 1 97.12 123 ASP A C 1
ATOM 1016 O O . ASP A 1 123 ? 0.833 35.469 27.234 1 97.12 123 ASP A O 1
ATOM 1020 N N . PRO A 1 124 ? 0.899 35.656 29.422 1 96.69 124 PRO A N 1
ATOM 1021 C CA . PRO A 1 124 ? 0.496 37.062 29.375 1 96.69 124 PRO A CA 1
ATOM 1022 C C . PRO A 1 124 ? 1.584 37.969 28.797 1 96.69 124 PRO A C 1
ATOM 1024 O O . PRO A 1 124 ? 1.308 39.125 28.406 1 96.69 124 PRO A O 1
ATOM 1027 N N . HIS A 1 125 ? 2.771 37.531 28.781 1 96.5 125 HIS A N 1
ATOM 1028 C CA . HIS A 1 125 ? 3.861 38.375 28.281 1 96.5 125 HIS A CA 1
ATOM 1029 C C . HIS A 1 125 ? 4.113 38.125 26.797 1 96.5 125 HIS A C 1
ATOM 1031 O O . HIS A 1 125 ? 4.246 39.062 26.016 1 96.5 125 HIS A O 1
ATOM 1037 N N . PHE A 1 126 ? 4.188 36.906 26.438 1 97.5 126 PHE A N 1
ATOM 1038 C CA . PHE A 1 126 ? 4.48 36.5 25.078 1 97.5 126 PHE A CA 1
ATOM 1039 C C . PHE A 1 126 ? 3.58 35.344 24.641 1 97.5 126 PHE A C 1
ATOM 1041 O O . PHE A 1 126 ? 3.543 34.312 25.297 1 97.5 126 PHE A O 1
ATOM 1048 N N . SER A 1 127 ? 2.939 35.531 23.562 1 98.44 127 SER A N 1
ATOM 1049 C CA . SER A 1 127 ? 2.031 34.5 23.062 1 98.44 127 SER A CA 1
ATOM 1050 C C . SER A 1 127 ? 1.943 34.562 21.531 1 98.44 127 SER A C 1
ATOM 1052 O O . SER A 1 127 ? 2.744 35.219 20.875 1 98.44 127 SER A O 1
ATOM 1054 N N . PHE A 1 128 ? 1.072 33.719 21.031 1 98.88 128 PHE A N 1
ATOM 1055 C CA . PHE A 1 128 ? 0.881 33.656 19.578 1 98.88 128 PHE A CA 1
ATOM 1056 C C . PHE A 1 128 ? -0.594 33.781 19.219 1 98.88 128 PHE A C 1
ATOM 1058 O O . PHE A 1 128 ? -1.461 33.281 19.938 1 98.88 128 PHE A O 1
ATOM 1065 N N . ASP A 1 129 ? -0.898 34.5 18.156 1 98.75 129 ASP A N 1
ATOM 1066 C CA . ASP A 1 129 ? -2.15 34.312 17.422 1 98.75 129 ASP A CA 1
ATOM 1067 C C . ASP A 1 129 ? -2.072 33.125 16.5 1 98.75 129 ASP A C 1
ATOM 1069 O O . ASP A 1 129 ? -1.525 33.219 15.398 1 98.75 129 ASP A O 1
ATOM 1073 N N . LEU A 1 130 ? -2.715 32.062 16.906 1 98.88 130 LEU A N 1
ATOM 1074 C CA . LEU A 1 130 ? -2.5 30.781 16.219 1 98.88 130 LEU A CA 1
ATOM 1075 C C . LEU A 1 130 ? -3.508 30.594 15.094 1 98.88 130 LEU A C 1
ATOM 1077 O O . LEU A 1 130 ? -4.707 30.797 15.281 1 98.88 130 LEU A O 1
ATOM 1081 N N . VAL A 1 131 ? -3.027 30.281 13.953 1 98.94 131 VAL A N 1
ATOM 1082 C CA . VAL A 1 131 ? -3.82 29.797 12.828 1 98.94 131 VAL A CA 1
ATOM 1083 C C . VAL A 1 131 ? -3.451 28.344 12.516 1 98.94 131 VAL A C 1
ATOM 1085 O O . VAL A 1 131 ? -2.307 28.047 12.164 1 98.94 131 VAL A O 1
ATOM 1088 N N . ILE A 1 132 ? -4.398 27.422 12.672 1 98.94 132 ILE A N 1
ATOM 1089 C CA . ILE A 1 132 ? -4.18 25.984 12.508 1 98.94 132 ILE A CA 1
ATOM 1090 C C . ILE A 1 132 ? -5.102 25.438 11.422 1 98.94 132 ILE A C 1
ATOM 1092 O O . ILE A 1 132 ? -6.211 24.984 11.711 1 98.94 132 ILE A O 1
ATOM 1096 N N . PRO A 1 133 ? -4.664 25.453 10.242 1 98.88 133 PRO A N 1
ATOM 1097 C CA . PRO A 1 133 ? -5.52 25.016 9.133 1 98.88 133 PRO A CA 1
ATOM 1098 C C . PRO A 1 133 ? -5.449 23.516 8.891 1 98.88 133 PRO A C 1
ATOM 1100 O O . PRO A 1 133 ? -4.465 22.859 9.266 1 98.88 133 PRO A O 1
ATOM 1103 N N . SER A 1 134 ? -6.535 22.984 8.344 1 98.94 134 SER A N 1
ATOM 1104 C CA . SER A 1 134 ? -6.5 21.688 7.703 1 98.94 134 SER A CA 1
ATOM 1105 C C . SER A 1 134 ? -5.957 21.781 6.281 1 98.94 134 SER A C 1
ATOM 1107 O O . SER A 1 134 ? -6.473 22.547 5.465 1 98.94 134 SER A O 1
ATOM 1109 N N . ILE A 1 135 ? -4.922 21.047 6.035 1 98.88 135 ILE A N 1
ATOM 1110 C CA . ILE A 1 135 ? -4.375 21 4.688 1 98.88 135 ILE A CA 1
ATOM 1111 C C . ILE A 1 135 ? -5.477 20.641 3.691 1 98.88 135 ILE A C 1
ATOM 1113 O O . ILE A 1 135 ? -6.305 19.766 3.967 1 98.88 135 ILE A O 1
ATOM 1117 N N . PRO A 1 136 ? -5.555 21.312 2.498 1 98.69 136 PRO A N 1
ATOM 1118 C CA . PRO A 1 136 ? -6.512 20.844 1.493 1 98.69 136 PRO A CA 1
ATOM 1119 C C . PRO A 1 136 ? -6.469 19.328 1.301 1 98.69 136 PRO A C 1
ATOM 1121 O O . PRO A 1 136 ? -5.383 18.75 1.175 1 98.69 136 PRO A O 1
ATOM 1124 N N . GLY A 1 137 ? -7.664 18.719 1.323 1 98.25 137 GLY A N 1
ATOM 1125 C CA . GLY A 1 137 ? -7.738 17.266 1.214 1 98.25 137 GLY A CA 1
ATOM 1126 C C . GLY A 1 137 ? -7.746 16.578 2.559 1 98.25 137 GLY A C 1
ATOM 1127 O O . GLY A 1 137 ? -7.898 15.352 2.629 1 98.25 137 GLY A O 1
ATOM 1128 N N . PHE A 1 138 ? -7.543 17.328 3.65 1 98.69 138 PHE A N 1
ATOM 1129 C CA . PHE A 1 138 ? -7.559 16.812 5.016 1 98.69 138 PHE A CA 1
ATOM 1130 C C . PHE A 1 138 ? -8.703 17.438 5.812 1 98.69 138 PHE A C 1
ATOM 1132 O O . PHE A 1 138 ? -9.086 18.578 5.578 1 98.69 138 PHE A O 1
ATOM 1139 N N . GLY A 1 139 ? -9.156 16.656 6.82 1 98.56 139 GLY A N 1
ATOM 1140 C CA . GLY A 1 139 ? -10.125 17.203 7.75 1 98.56 139 GLY A CA 1
ATOM 1141 C C . GLY A 1 139 ? -11.344 17.797 7.062 1 98.56 139 GLY A C 1
ATOM 1142 O O . GLY A 1 139 ? -11.969 17.141 6.227 1 98.56 139 GLY A O 1
ATOM 1143 N N . PHE A 1 140 ? -11.633 19.078 7.375 1 98.69 140 PHE A N 1
ATOM 1144 C CA . PHE A 1 140 ? -12.867 19.688 6.906 1 98.69 140 PHE A CA 1
ATOM 1145 C C . PHE A 1 140 ? -12.602 20.609 5.715 1 98.69 140 PHE A C 1
ATOM 1147 O O . PHE A 1 140 ? -13.523 21.25 5.207 1 98.69 140 PHE A O 1
ATOM 1154 N N . SER A 1 141 ? -11.328 20.703 5.242 1 98.75 141 SER A N 1
ATOM 1155 C CA . SER A 1 141 ? -11.016 21.484 4.047 1 98.75 141 SER A CA 1
ATOM 1156 C C . SER A 1 141 ? -11.477 20.766 2.785 1 98.75 141 SER A C 1
ATOM 1158 O O . SER A 1 141 ? -11.703 19.547 2.807 1 98.75 141 SER A O 1
ATOM 1160 N N . ASP A 1 142 ? -11.578 21.484 1.709 1 97.62 142 ASP A N 1
ATOM 1161 C CA . ASP A 1 142 ? -11.977 20.938 0.418 1 97.62 142 ASP A CA 1
ATOM 1162 C C . ASP A 1 142 ? -10.992 19.875 -0.056 1 97.62 142 ASP A C 1
ATOM 1164 O O . ASP A 1 142 ? -9.781 20 0.152 1 97.62 142 ASP A O 1
ATOM 1168 N N . LYS A 1 143 ? -11.609 18.859 -0.728 1 96.38 143 LYS A N 1
ATOM 1169 C CA . LYS A 1 143 ? -10.797 17.953 -1.521 1 96.38 143 LYS A CA 1
ATOM 1170 C C . LYS A 1 143 ? -10.469 18.547 -2.887 1 96.38 143 LYS A C 1
ATOM 1172 O O . LYS A 1 143 ? -11.375 18.844 -3.672 1 96.38 143 LYS A O 1
ATOM 1177 N N . ILE A 1 144 ? -9.312 18.812 -3.148 1 93.62 144 ILE A N 1
ATOM 1178 C CA . ILE A 1 144 ? -8.938 19.359 -4.445 1 93.62 144 ILE A CA 1
ATOM 1179 C C . ILE A 1 144 ? -9.07 18.281 -5.523 1 93.62 144 ILE A C 1
ATOM 1181 O O . ILE A 1 144 ? -8.43 17.234 -5.445 1 93.62 144 ILE A O 1
ATOM 1185 N N . ILE A 1 145 ? -9.859 18.516 -6.598 1 92.5 145 ILE A N 1
ATOM 1186 C CA . ILE A 1 145 ? -10.18 17.469 -7.551 1 92.5 145 ILE A CA 1
ATOM 1187 C C . ILE A 1 145 ? -9.484 17.734 -8.883 1 92.5 145 ILE A C 1
ATOM 1189 O O . ILE A 1 145 ? -10.008 17.406 -9.945 1 92.5 145 ILE A O 1
ATOM 1193 N N . HIS A 1 146 ? -8.438 18.453 -8.883 1 94.44 146 HIS A N 1
ATOM 1194 C CA . HIS A 1 146 ? -7.543 18.641 -10.023 1 94.44 146 HIS A CA 1
ATOM 1195 C C . HIS A 1 146 ? -6.09 18.406 -9.633 1 94.44 146 HIS A C 1
ATOM 1197 O O . HIS A 1 146 ? -5.738 18.5 -8.453 1 94.44 146 HIS A O 1
ATOM 1203 N N . PRO A 1 147 ? -5.273 18.094 -10.594 1 94.88 147 PRO A N 1
ATOM 1204 C CA . PRO A 1 147 ? -3.863 17.859 -10.281 1 94.88 147 PRO A CA 1
ATOM 1205 C C . PRO A 1 147 ? -3.152 19.125 -9.805 1 94.88 147 PRO A C 1
ATOM 1207 O O . PRO A 1 147 ? -3.619 20.234 -10.07 1 94.88 147 PRO A O 1
ATOM 1210 N N . GLY A 1 148 ? -2.08 18.938 -9.039 1 95.75 148 GLY A N 1
ATOM 1211 C CA . GLY A 1 148 ? -1.207 20.062 -8.742 1 95.75 148 GLY A CA 1
ATOM 1212 C C . GLY A 1 148 ? -1.251 20.484 -7.281 1 95.75 148 GLY A C 1
ATOM 1213 O O . GLY A 1 148 ? -0.463 21.328 -6.848 1 95.75 148 GLY A O 1
ATOM 1214 N N . CYS A 1 149 ? -2.137 19.891 -6.441 1 96.69 149 CYS A N 1
ATOM 1215 C CA . CYS A 1 149 ? -2.217 20.25 -5.031 1 96.69 149 CYS A CA 1
ATOM 1216 C C . CYS A 1 149 ? -1.03 19.688 -4.258 1 96.69 149 CYS A C 1
ATOM 1218 O O . CYS A 1 149 ? -1.191 18.766 -3.447 1 96.69 149 CYS A O 1
ATOM 1220 N N . ASN A 1 150 ? 0.141 20.203 -4.52 1 97.94 150 ASN A N 1
ATOM 1221 C CA . ASN A 1 150 ? 1.359 19.875 -3.789 1 97.94 150 ASN A CA 1
ATOM 1222 C C . ASN A 1 150 ? 1.645 20.891 -2.68 1 97.94 150 ASN A C 1
ATOM 1224 O O . ASN A 1 150 ? 0.84 21.781 -2.432 1 97.94 150 ASN A O 1
ATOM 1228 N N . SER A 1 151 ? 2.729 20.734 -1.978 1 98.38 151 SER A N 1
ATOM 1229 C CA . SER A 1 151 ? 3.078 21.578 -0.84 1 98.38 151 SER A CA 1
ATOM 1230 C C . SER A 1 151 ? 3.281 23.016 -1.269 1 98.38 151 SER A C 1
ATOM 1232 O O . SER A 1 151 ? 2.953 23.953 -0.521 1 98.38 151 SER A O 1
ATOM 1234 N N . GLU A 1 152 ? 3.855 23.234 -2.434 1 98.38 152 GLU A N 1
ATOM 1235 C CA . GLU A 1 152 ? 4.043 24.594 -2.947 1 98.38 152 GLU A CA 1
ATOM 1236 C C . GLU A 1 152 ? 2.701 25.281 -3.152 1 98.38 152 GLU A C 1
ATOM 1238 O O . GLU A 1 152 ? 2.545 26.453 -2.791 1 98.38 152 GLU A O 1
ATOM 1243 N N . PHE A 1 153 ? 1.78 24.578 -3.742 1 98.19 153 PHE A N 1
ATOM 1244 C CA . PHE A 1 153 ? 0.434 25.094 -3.959 1 98.19 153 PHE A CA 1
ATOM 1245 C C . PHE A 1 153 ? -0.222 25.484 -2.637 1 98.19 153 PHE A C 1
ATOM 1247 O O . PHE A 1 153 ? -0.814 26.547 -2.514 1 98.19 153 PHE A O 1
ATOM 1254 N N . VAL A 1 154 ? -0.138 24.656 -1.643 1 98.69 154 VAL A N 1
ATOM 1255 C CA . VAL A 1 154 ? -0.75 24.891 -0.34 1 98.69 154 VAL A CA 1
ATOM 1256 C C . VAL A 1 154 ? -0.103 26.109 0.32 1 98.69 154 VAL A C 1
ATOM 1258 O O . VAL A 1 154 ? -0.774 26.875 1.011 1 98.69 154 VAL A O 1
ATOM 1261 N N . ALA A 1 155 ? 1.195 26.266 0.122 1 98.75 155 ALA A N 1
ATOM 1262 C CA . ALA A 1 155 ? 1.883 27.438 0.641 1 98.75 155 ALA A CA 1
ATOM 1263 C C . ALA A 1 155 ? 1.229 28.719 0.133 1 98.75 155 ALA A C 1
ATOM 1265 O O . ALA A 1 155 ? 1.078 29.688 0.885 1 98.75 155 ALA A O 1
ATOM 1266 N N . ASP A 1 156 ? 0.881 28.75 -1.138 1 98.75 156 ASP A N 1
ATOM 1267 C CA . ASP A 1 156 ? 0.185 29.906 -1.699 1 98.75 156 ASP A CA 1
ATOM 1268 C C . ASP A 1 156 ? -1.157 30.125 -1.006 1 98.75 156 ASP A C 1
ATOM 1270 O O . ASP A 1 156 ? -1.538 31.266 -0.729 1 98.75 156 ASP A O 1
ATOM 1274 N N . ILE A 1 157 ? -1.856 29.062 -0.73 1 98.56 157 ILE A N 1
ATOM 1275 C CA . ILE A 1 157 ? -3.143 29.141 -0.047 1 98.56 157 ILE A CA 1
ATOM 1276 C C . ILE A 1 157 ? -2.945 29.688 1.362 1 98.56 157 ILE A C 1
ATOM 1278 O O . ILE A 1 157 ? -3.723 30.531 1.82 1 98.56 157 ILE A O 1
ATOM 1282 N N . TRP A 1 158 ? -1.922 29.234 2.045 1 98.81 158 TRP A N 1
ATOM 1283 C CA . TRP A 1 158 ? -1.641 29.688 3.4 1 98.81 158 TRP A CA 1
ATOM 1284 C C . TRP A 1 158 ? -1.307 31.188 3.408 1 98.81 158 TRP A C 1
ATOM 1286 O O . TRP A 1 158 ? -1.77 31.922 4.277 1 98.81 158 TRP A O 1
ATOM 1296 N N . HIS A 1 159 ? -0.479 31.625 2.449 1 98.81 159 HIS A N 1
ATOM 1297 C CA . HIS A 1 159 ? -0.152 33.031 2.365 1 98.81 159 HIS A CA 1
ATOM 1298 C C . HIS A 1 159 ? -1.41 33.906 2.215 1 98.81 159 HIS A C 1
ATOM 1300 O O . HIS A 1 159 ? -1.572 34.906 2.904 1 98.81 159 HIS A O 1
ATOM 1306 N N . GLN A 1 160 ? -2.256 33.469 1.367 1 98.44 160 GLN A N 1
ATOM 1307 C CA . GLN A 1 160 ? -3.502 34.188 1.149 1 98.44 160 GLN A CA 1
ATOM 1308 C C . GLN A 1 160 ? -4.379 34.156 2.398 1 98.44 160 GLN A C 1
ATOM 1310 O O . GLN A 1 160 ? -4.992 35.188 2.75 1 98.44 160 GLN A O 1
ATOM 1315 N N . LEU A 1 161 ? -4.461 32.969 3.057 1 98.5 161 LEU A N 1
ATOM 1316 C CA . LEU A 1 161 ? -5.238 32.875 4.285 1 98.5 161 LEU A CA 1
ATOM 1317 C C . LEU A 1 161 ? -4.746 33.844 5.336 1 98.5 161 LEU A C 1
ATOM 1319 O O . LEU A 1 161 ? -5.543 34.594 5.914 1 98.5 161 LEU A O 1
ATOM 1323 N N . MET A 1 162 ? -3.447 33.906 5.578 1 98.62 162 MET A N 1
ATOM 1324 C CA . MET A 1 162 ? -2.861 34.781 6.59 1 98.62 162 MET A CA 1
ATOM 1325 C C . MET A 1 162 ? -3.082 36.25 6.234 1 98.62 162 MET A C 1
ATOM 1327 O O . MET A 1 162 ? -3.412 37.062 7.102 1 98.62 162 MET A O 1
ATOM 1331 N N . THR A 1 163 ? -2.939 36.594 4.934 1 97.5 163 THR A N 1
ATOM 1332 C CA . THR A 1 163 ? -3.156 37.969 4.484 1 97.5 163 THR A CA 1
ATOM 1333 C C . THR A 1 163 ? -4.613 38.375 4.676 1 97.5 163 THR A C 1
ATOM 1335 O O . THR A 1 163 ? -4.902 39.5 5.082 1 97.5 163 THR A O 1
ATOM 1338 N N . GLU A 1 164 ? -5.492 37.438 4.34 1 96.62 164 GLU A N 1
ATOM 1339 C CA . GLU A 1 164 ? -6.918 37.719 4.512 1 96.62 164 GLU A CA 1
ATOM 1340 C C . GLU A 1 164 ? -7.262 37.938 5.984 1 96.62 164 GLU A C 1
ATOM 1342 O O . GLU A 1 164 ? -8.195 38.656 6.309 1 96.62 164 GLU A O 1
ATOM 1347 N N . LEU A 1 165 ? -6.539 37.281 6.867 1 97.75 165 LEU A N 1
ATOM 1348 C CA . LEU A 1 165 ? -6.754 37.438 8.305 1 97.75 165 LEU A CA 1
ATOM 1349 C C . LEU A 1 165 ? -6.129 38.719 8.828 1 97.75 165 LEU A C 1
ATOM 1351 O O . LEU A 1 165 ? -6.277 39.062 10 1 97.75 165 LEU A O 1
ATOM 1355 N N . GLY A 1 166 ? -5.395 39.406 7.961 1 97.25 166 GLY A N 1
ATOM 1356 C CA . GLY A 1 166 ? -4.805 40.688 8.32 1 97.25 166 GLY A CA 1
ATOM 1357 C C . GLY A 1 166 ? -3.361 40.594 8.773 1 97.25 166 GLY A C 1
ATOM 1358 O O . GLY A 1 166 ? -2.777 41.562 9.258 1 97.25 166 GLY A O 1
ATOM 1359 N N . TYR A 1 167 ? -2.785 39.438 8.656 1 98.25 167 TYR A N 1
ATOM 1360 C CA . TYR A 1 167 ? -1.398 39.25 9.062 1 98.25 167 TYR A CA 1
ATOM 1361 C C . TYR A 1 167 ? -0.452 39.438 7.887 1 98.25 167 TYR A C 1
ATOM 1363 O O . TYR A 1 167 ? -0.273 38.531 7.066 1 98.25 167 TYR A O 1
ATOM 1371 N N . GLN A 1 168 ? 0.267 40.531 7.824 1 97.06 168 GLN A N 1
ATOM 1372 C CA . GLN A 1 168 ? 1.222 40.812 6.762 1 97.06 168 GLN A CA 1
ATOM 1373 C C . GLN A 1 168 ? 2.57 40.156 7.039 1 97.06 168 GLN A C 1
ATOM 1375 O O . GLN A 1 168 ? 3.301 39.812 6.109 1 97.06 168 GLN A O 1
ATOM 1380 N N . ARG A 1 169 ? 2.896 40.156 8.289 1 98.06 169 ARG A N 1
ATOM 1381 C CA . ARG A 1 169 ? 4.074 39.406 8.75 1 98.06 169 ARG A CA 1
ATOM 1382 C C . ARG A 1 169 ? 3.693 38.375 9.797 1 98.06 169 ARG A C 1
ATOM 1384 O O . ARG A 1 169 ? 2.918 38.656 10.711 1 98.06 169 ARG A O 1
ATOM 1391 N N . TYR A 1 170 ? 4.18 37.156 9.625 1 98.75 170 TYR A N 1
ATOM 1392 C CA . TYR A 1 170 ? 3.775 36.062 10.492 1 98.75 170 TYR A CA 1
ATOM 1393 C C . TYR A 1 170 ? 4.844 34.969 10.523 1 98.75 170 TYR A C 1
ATOM 1395 O O . TYR A 1 170 ? 5.758 34.969 9.695 1 98.75 170 TYR A O 1
ATOM 1403 N N . GLY A 1 171 ? 4.844 34.156 11.57 1 98.88 171 GLY A N 1
ATOM 1404 C CA . GLY A 1 171 ? 5.699 32.969 11.648 1 98.88 171 GLY A CA 1
ATOM 1405 C C . GLY A 1 171 ? 5.066 31.734 11.047 1 98.88 171 GLY A C 1
ATOM 1406 O O . GLY A 1 171 ? 3.848 31.672 10.867 1 98.88 171 GLY A O 1
ATOM 1407 N N . ALA A 1 172 ? 5.891 30.766 10.711 1 98.94 172 ALA A N 1
ATOM 1408 C CA . ALA A 1 172 ? 5.438 29.469 10.219 1 98.94 172 ALA A CA 1
ATOM 1409 C C . ALA A 1 172 ? 6.078 28.328 11.008 1 98.94 172 ALA A C 1
ATOM 1411 O O . ALA A 1 172 ? 7.258 28.406 11.359 1 98.94 172 ALA A O 1
ATOM 1412 N N . GLN A 1 173 ? 5.332 27.391 11.328 1 98.88 173 GLN A N 1
ATOM 1413 C CA . GLN A 1 173 ? 5.781 26.188 12.023 1 98.88 173 GLN A CA 1
ATOM 1414 C C . GLN A 1 173 ? 5.211 24.938 11.367 1 98.88 173 GLN A C 1
ATOM 1416 O O . GLN A 1 173 ? 4.051 24.922 10.945 1 98.88 173 GLN A O 1
ATOM 1421 N N . GLY A 1 174 ? 5.996 23.875 11.242 1 98.5 174 GLY A N 1
ATOM 1422 C CA . GLY A 1 174 ? 5.441 22.641 10.711 1 98.5 174 GLY A CA 1
ATOM 1423 C C . GLY A 1 174 ? 6.387 21.453 10.828 1 98.5 174 GLY A C 1
ATOM 1424 O O . GLY A 1 174 ? 7.605 21.625 10.82 1 98.5 174 GLY A O 1
ATOM 1425 N N . GLY A 1 175 ? 5.895 20.312 10.984 1 97.75 175 GLY A N 1
ATOM 1426 C CA . GLY A 1 175 ? 6.543 19.016 10.805 1 97.75 175 GLY A CA 1
ATOM 1427 C C . GLY A 1 175 ? 6.004 18.234 9.617 1 97.75 175 GLY A C 1
ATOM 1428 O O . GLY A 1 175 ? 5.086 18.688 8.938 1 97.75 175 GLY A O 1
ATOM 1429 N N . ASP A 1 176 ? 6.645 17.125 9.266 1 97.56 176 ASP A N 1
ATOM 1430 C CA . ASP A 1 176 ? 6.148 16.234 8.227 1 97.56 176 ASP A CA 1
ATOM 1431 C C . ASP A 1 176 ? 5.785 17 6.965 1 97.56 176 ASP A C 1
ATOM 1433 O O . ASP A 1 176 ? 6.594 17.781 6.453 1 97.56 176 ASP A O 1
ATOM 1437 N N . ILE A 1 177 ? 4.535 16.891 6.43 1 98.38 177 ILE A N 1
ATOM 1438 C CA . ILE A 1 177 ? 4.062 17.641 5.27 1 98.38 177 ILE A CA 1
ATOM 1439 C C . ILE A 1 177 ? 4.047 19.125 5.59 1 98.38 177 ILE A C 1
ATOM 1441 O O . ILE A 1 177 ? 4.348 19.969 4.727 1 98.38 177 ILE A O 1
ATOM 1445 N N . GLY A 1 178 ? 3.703 19.422 6.797 1 98.62 178 GLY A N 1
ATOM 1446 C CA . GLY A 1 178 ? 3.695 20.812 7.238 1 98.62 178 GLY A CA 1
ATOM 1447 C C . GLY A 1 178 ? 5.059 21.484 7.148 1 98.62 178 GLY A C 1
ATOM 1448 O O . GLY A 1 178 ? 5.156 22.688 6.91 1 98.62 178 GLY A O 1
ATOM 1449 N N . SER A 1 179 ? 6.098 20.703 7.391 1 98.5 179 SER A N 1
ATOM 1450 C CA . SER A 1 179 ? 7.445 21.234 7.223 1 98.5 179 SER A CA 1
ATOM 1451 C C . SER A 1 179 ? 7.703 21.656 5.777 1 98.5 179 SER A C 1
ATOM 1453 O O . SER A 1 179 ? 8.289 22.703 5.523 1 98.5 179 SER A O 1
ATOM 1455 N N . GLY A 1 180 ? 7.25 20.781 4.832 1 98.31 180 GLY A N 1
ATOM 1456 C CA . GLY A 1 180 ? 7.398 21.109 3.424 1 98.31 180 GLY A CA 1
ATOM 1457 C C . GLY A 1 180 ? 6.605 22.344 3.021 1 98.31 180 GLY A C 1
ATOM 1458 O O . GLY A 1 180 ? 7.133 23.234 2.352 1 98.31 180 GLY A O 1
ATOM 1459 N N . ILE A 1 181 ? 5.406 22.422 3.455 1 98.81 181 ILE A N 1
ATOM 1460 C CA . ILE A 1 181 ? 4.527 23.531 3.133 1 98.81 181 ILE A CA 1
ATOM 1461 C C . ILE A 1 181 ? 5.109 24.828 3.705 1 98.81 181 ILE A C 1
ATOM 1463 O O . ILE A 1 181 ? 5.172 25.844 3.012 1 98.81 181 ILE A O 1
ATOM 1467 N N . SER A 1 182 ? 5.555 24.781 4.918 1 98.88 182 SER A N 1
ATOM 1468 C CA . SER A 1 182 ? 6.102 25.969 5.582 1 98.88 182 SER A CA 1
ATOM 1469 C C . SER A 1 182 ? 7.418 26.406 4.941 1 98.88 182 SER A C 1
ATOM 1471 O O . SER A 1 182 ? 7.723 27.594 4.887 1 98.88 182 SER A O 1
ATOM 1473 N N . THR A 1 183 ? 8.18 25.438 4.492 1 98.62 183 THR A N 1
ATOM 1474 C CA . THR A 1 183 ? 9.406 25.75 3.77 1 98.62 183 THR A CA 1
ATOM 1475 C C . THR A 1 183 ? 9.086 26.469 2.463 1 98.62 183 THR A C 1
ATOM 1477 O O . THR A 1 183 ? 9.68 27.516 2.162 1 98.62 183 THR A O 1
ATOM 1480 N N . TRP A 1 184 ? 8.133 25.984 1.707 1 98.5 184 TRP A N 1
ATOM 1481 C CA . TRP A 1 184 ? 7.715 26.641 0.476 1 98.5 184 TRP A CA 1
ATOM 1482 C C . TRP A 1 184 ? 7.191 28.047 0.763 1 98.5 184 TRP A C 1
ATOM 1484 O O . TRP A 1 184 ? 7.473 28.984 0.016 1 98.5 184 TRP A O 1
ATOM 1494 N N . LEU A 1 185 ? 6.414 28.109 1.824 1 98.75 185 LEU A N 1
ATOM 1495 C CA . LEU A 1 185 ? 5.887 29.406 2.236 1 98.75 185 LEU A CA 1
ATOM 1496 C C . LEU A 1 185 ? 7.012 30.406 2.455 1 98.75 185 LEU A C 1
ATOM 1498 O O . LEU A 1 185 ? 6.938 31.547 1.988 1 98.75 185 LEU A O 1
ATOM 1502 N N . SER A 1 186 ? 8.086 30 3.084 1 98.56 186 SER A N 1
ATOM 1503 C CA . SER A 1 186 ? 9.227 30.844 3.414 1 98.56 186 SER A CA 1
ATOM 1504 C C . SER A 1 186 ? 10.055 31.172 2.174 1 98.56 186 SER A C 1
ATOM 1506 O O . SER A 1 186 ? 10.648 32.25 2.08 1 98.56 186 SER A O 1
ATOM 1508 N N . LEU A 1 187 ? 10.133 30.266 1.232 1 97.62 187 LEU A N 1
ATOM 1509 C CA . LEU A 1 187 ? 10.859 30.484 -0.016 1 97.62 187 LEU A CA 1
ATOM 1510 C C . LEU A 1 187 ? 10.125 31.469 -0.911 1 97.62 187 LEU A C 1
ATOM 1512 O O . LEU A 1 187 ? 10.75 32.344 -1.521 1 97.62 187 LEU A O 1
ATOM 1516 N N . LYS A 1 188 ? 8.836 31.391 -0.927 1 97.88 188 LYS A N 1
ATOM 1517 C CA . LYS A 1 188 ? 8.039 32.156 -1.886 1 97.88 188 LYS A CA 1
ATOM 1518 C C . LYS A 1 188 ? 7.707 33.531 -1.348 1 97.88 188 LYS A C 1
ATOM 1520 O O . LYS A 1 188 ? 7.574 34.5 -2.117 1 97.88 188 LYS A O 1
ATOM 1525 N N . TYR A 1 189 ? 7.594 33.625 -0.039 1 98.56 189 TYR A N 1
ATOM 1526 C CA . TYR A 1 189 ? 7.16 34.906 0.559 1 98.56 189 TYR A CA 1
ATOM 1527 C C . TYR A 1 189 ? 8.078 35.281 1.71 1 98.56 189 TYR A C 1
ATOM 1529 O O . TYR A 1 189 ? 7.605 35.562 2.816 1 98.56 189 TYR A O 1
ATOM 1537 N N . PRO A 1 190 ? 9.336 35.438 1.463 1 98.31 190 PRO A N 1
ATOM 1538 C CA . PRO A 1 190 ? 10.297 35.688 2.539 1 98.31 190 PRO A CA 1
ATOM 1539 C C . PRO A 1 190 ? 10.047 37.031 3.26 1 98.31 190 PRO A C 1
ATOM 1541 O O . PRO A 1 190 ? 10.359 37.156 4.449 1 98.31 190 PRO A O 1
ATOM 1544 N N . SER A 1 191 ? 9.5 38 2.602 1 98.5 191 SER A N 1
ATOM 1545 C CA . SER A 1 191 ? 9.266 39.312 3.219 1 98.5 191 SER A CA 1
ATOM 1546 C C . SER A 1 191 ? 8.117 39.25 4.223 1 98.5 191 SER A C 1
ATOM 1548 O O . SER A 1 191 ? 8.023 40.094 5.113 1 98.5 191 SER A O 1
ATOM 1550 N N . ASN A 1 192 ? 7.266 38.219 4.102 1 98.75 192 ASN A N 1
ATOM 1551 C CA . ASN A 1 192 ? 6.105 38.094 4.977 1 98.75 192 ASN A CA 1
ATOM 1552 C C . ASN A 1 192 ? 6.395 37.156 6.148 1 98.75 192 ASN A C 1
ATOM 1554 O O . ASN A 1 192 ? 5.637 37.125 7.121 1 98.75 192 ASN A O 1
ATOM 1558 N N . ILE A 1 193 ? 7.484 36.438 6.105 1 98.81 193 ILE A N 1
ATOM 1559 C CA . ILE A 1 193 ? 7.777 35.406 7.117 1 98.81 193 ILE A CA 1
ATOM 1560 C C . ILE A 1 193 ? 8.789 35.969 8.117 1 98.81 193 ILE A C 1
ATOM 1562 O O . ILE A 1 193 ? 9.93 36.281 7.75 1 98.81 193 ILE A O 1
ATOM 1566 N N . ILE A 1 194 ? 8.383 36 9.391 1 98 194 ILE A N 1
ATOM 1567 C CA . ILE A 1 194 ? 9.258 36.531 10.43 1 98 194 ILE A CA 1
ATOM 1568 C C . ILE A 1 194 ? 10.273 35.469 10.844 1 98 194 ILE A C 1
ATOM 1570 O O . ILE A 1 194 ? 11.383 35.781 11.266 1 98 194 ILE A O 1
ATOM 1574 N N . GLY A 1 195 ? 9.906 34.219 10.742 1 98.81 195 GLY A N 1
ATOM 1575 C CA . GLY A 1 195 ? 10.695 33.062 11.109 1 98.81 195 GLY A CA 1
ATOM 1576 C C . GLY A 1 195 ? 10.023 31.75 10.75 1 98.81 195 GLY A C 1
ATOM 1577 O O . GLY A 1 195 ? 8.797 31.672 10.688 1 98.81 195 GLY A O 1
ATOM 1578 N N . LEU A 1 196 ? 10.828 30.75 10.516 1 98.88 196 LEU A N 1
ATOM 1579 C CA . LEU A 1 196 ? 10.391 29.391 10.203 1 98.88 196 LEU A CA 1
ATOM 1580 C C . LEU A 1 196 ? 10.867 28.406 11.266 1 98.88 196 LEU A C 1
ATOM 1582 O O . LEU A 1 196 ? 12.07 28.25 11.484 1 98.88 196 LEU A O 1
ATOM 1586 N N . HIS A 1 197 ? 9.977 27.812 11.961 1 98.94 197 HIS A N 1
ATOM 1587 C CA . HIS A 1 197 ? 10.32 26.766 12.93 1 98.94 197 HIS A CA 1
ATOM 1588 C C . HIS A 1 197 ? 9.906 25.391 12.422 1 98.94 197 HIS A C 1
ATOM 1590 O O . HIS A 1 197 ? 8.766 25.188 12.008 1 98.94 197 HIS A O 1
ATOM 1596 N N . LEU A 1 198 ? 10.812 24.438 12.438 1 98.88 198 LEU A N 1
ATOM 1597 C CA . LEU A 1 198 ? 10.547 23.094 11.922 1 98.88 198 LEU A CA 1
ATOM 1598 C C . LEU A 1 198 ? 10.922 22.031 12.961 1 98.88 198 LEU A C 1
ATOM 1600 O O . LEU A 1 198 ? 11.867 22.219 13.727 1 98.88 198 LEU A O 1
ATOM 1604 N N . ASN A 1 199 ? 10.188 20.969 12.969 1 98.69 199 ASN A N 1
ATOM 1605 C CA . ASN A 1 199 ? 10.578 19.828 13.773 1 98.69 199 ASN A CA 1
ATOM 1606 C C . ASN A 1 199 ? 10.797 18.578 12.922 1 98.69 199 ASN A C 1
ATOM 1608 O O . ASN A 1 199 ? 10.781 17.453 13.43 1 98.69 199 ASN A O 1
ATOM 1612 N N . TYR A 1 200 ? 10.906 18.812 11.602 1 97.38 200 TYR A N 1
ATOM 1613 C CA . TYR A 1 200 ? 11.234 17.781 10.633 1 97.38 200 TYR A CA 1
ATOM 1614 C C . TYR A 1 200 ? 11.719 18.375 9.32 1 97.38 200 TYR A C 1
ATOM 1616 O O . TYR A 1 200 ? 11.219 19.422 8.883 1 97.38 200 TYR A O 1
ATOM 1624 N N . ILE A 1 201 ? 12.695 17.891 8.75 1 96.06 201 ILE A N 1
ATOM 1625 C CA . ILE A 1 201 ? 13.094 18.141 7.367 1 96.06 201 ILE A CA 1
ATOM 1626 C C . ILE A 1 201 ? 13.25 16.797 6.637 1 96.06 201 ILE A C 1
ATOM 1628 O O . ILE A 1 201 ? 14.023 15.945 7.062 1 96.06 201 ILE A O 1
ATOM 1632 N N . SER A 1 202 ? 12.562 16.672 5.578 1 92.94 202 SER A N 1
ATOM 1633 C CA . SER A 1 202 ? 12.469 15.398 4.863 1 92.94 202 SER A CA 1
ATOM 1634 C C . SER A 1 202 ? 13.828 14.953 4.352 1 92.94 202 SER A C 1
ATOM 1636 O O . SER A 1 202 ? 14.641 15.773 3.916 1 92.94 202 SER A O 1
ATOM 1638 N N . GLY A 1 203 ? 14.031 13.664 4.305 1 88.25 203 GLY A N 1
ATOM 1639 C CA . GLY A 1 203 ? 15.227 13.102 3.713 1 88.25 203 GLY A CA 1
ATOM 1640 C C . GLY A 1 203 ? 15.32 13.32 2.217 1 88.25 203 GLY A C 1
ATOM 1641 O O . GLY A 1 203 ? 16.391 13.164 1.624 1 88.25 203 GLY A O 1
ATOM 1642 N N . SER A 1 204 ? 14.227 13.727 1.628 1 87 204 SER A N 1
ATOM 1643 C CA . SER A 1 204 ? 14.211 13.953 0.187 1 87 204 SER A CA 1
ATOM 1644 C C . SER A 1 204 ? 14.664 15.367 -0.153 1 87 204 SER A C 1
ATOM 1646 O O . SER A 1 204 ? 14.875 15.695 -1.323 1 87 204 SER A O 1
ATOM 1648 N N . TYR A 1 205 ? 14.766 16.219 0.865 1 92.25 205 TYR A N 1
ATOM 1649 C CA . TYR A 1 205 ? 15.32 17.562 0.648 1 92.25 205 TYR A CA 1
ATOM 1650 C C . TYR A 1 205 ? 16.703 17.484 0.034 1 92.25 205 TYR A C 1
ATOM 1652 O O . TYR A 1 205 ? 17.547 16.672 0.464 1 92.25 205 TYR A O 1
ATOM 1660 N N . LYS A 1 206 ? 16.953 18.281 -0.98 1 94.44 206 LYS A N 1
ATOM 1661 C CA . LYS A 1 206 ? 18.281 18.406 -1.594 1 94.44 206 LYS A CA 1
ATOM 1662 C C . LYS A 1 206 ? 18.672 19.875 -1.762 1 94.44 206 LYS A C 1
ATOM 1664 O O . LYS A 1 206 ? 18.062 20.594 -2.553 1 94.44 206 LYS A O 1
ATOM 1669 N N . PRO A 1 207 ? 19.672 20.281 -1.019 1 95.81 207 PRO A N 1
ATOM 1670 C CA . PRO A 1 207 ? 20.234 21.594 -1.348 1 95.81 207 PRO A CA 1
ATOM 1671 C C . PRO A 1 207 ? 20.969 21.594 -2.686 1 95.81 207 PRO A C 1
ATOM 1673 O O . PRO A 1 207 ? 21.094 20.547 -3.336 1 95.81 207 PRO A O 1
ATOM 1676 N N . TYR A 1 208 ? 21.359 22.75 -3.076 1 94.25 208 TYR A N 1
ATOM 1677 C CA . TYR A 1 208 ? 22.172 22.797 -4.285 1 94.25 208 TYR A CA 1
ATOM 1678 C C . TYR A 1 208 ? 23.516 22.109 -4.07 1 94.25 208 TYR A C 1
ATOM 1680 O O . TYR A 1 208 ? 24.219 22.406 -3.104 1 94.25 208 TYR A O 1
ATOM 1688 N N . ILE A 1 209 ? 23.766 21.188 -4.895 1 92.56 209 ILE A N 1
ATOM 1689 C CA . ILE A 1 209 ? 25.047 20.516 -4.941 1 92.56 209 ILE A CA 1
ATOM 1690 C C . ILE A 1 209 ? 25.656 20.672 -6.332 1 92.56 209 ILE A C 1
ATOM 1692 O O . ILE A 1 209 ? 25.047 20.281 -7.328 1 92.56 209 ILE A O 1
ATOM 1696 N N . ALA A 1 210 ? 26.828 21.219 -6.352 1 92.25 210 ALA A N 1
ATOM 1697 C CA . ALA A 1 210 ? 27.484 21.453 -7.637 1 92.25 210 ALA A CA 1
ATOM 1698 C C . ALA A 1 210 ? 27.859 20.125 -8.305 1 92.25 210 ALA A C 1
ATOM 1700 O O . ALA A 1 210 ? 28.125 19.141 -7.621 1 92.25 210 ALA A O 1
ATOM 1701 N N . ASP A 1 211 ? 27.844 20.125 -9.609 1 90.75 211 ASP A N 1
ATOM 1702 C CA . ASP A 1 211 ? 28.25 18.922 -10.344 1 90.75 211 ASP A CA 1
ATOM 1703 C C . ASP A 1 211 ? 29.641 18.469 -9.906 1 90.75 211 ASP A C 1
ATOM 1705 O O . ASP A 1 211 ? 30.594 19.266 -9.891 1 90.75 211 ASP A O 1
ATOM 1709 N N . GLY A 1 212 ? 29.688 17.109 -9.562 1 91.56 212 GLY A N 1
ATOM 1710 C CA . GLY A 1 212 ? 30.969 16.547 -9.211 1 91.56 212 GLY A CA 1
ATOM 1711 C C . GLY A 1 212 ? 31.344 16.766 -7.758 1 91.56 212 GLY A C 1
ATOM 1712 O O . GLY A 1 212 ? 32.375 16.25 -7.289 1 91.56 212 GLY A O 1
ATOM 1713 N N . GLU A 1 213 ? 30.562 17.609 -7.125 1 93.06 213 GLU A N 1
ATOM 1714 C CA . GLU A 1 213 ? 30.844 17.859 -5.715 1 93.06 213 GLU A CA 1
ATOM 1715 C C . GLU A 1 213 ? 30.719 16.578 -4.898 1 93.06 213 GLU A C 1
ATOM 1717 O O . GLU A 1 213 ? 29.75 15.82 -5.062 1 93.06 213 GLU A O 1
ATOM 1722 N N . GLN A 1 214 ? 31.719 16.312 -4.043 1 93.5 214 GLN A N 1
ATOM 1723 C CA . GLN A 1 214 ? 31.703 15.125 -3.195 1 93.5 214 GLN A CA 1
ATOM 1724 C C . GLN A 1 214 ? 30.953 15.383 -1.896 1 93.5 214 GLN A C 1
ATOM 1726 O O . GLN A 1 214 ? 31.156 16.406 -1.247 1 93.5 214 GLN A O 1
ATOM 1731 N N . LEU A 1 215 ? 30.141 14.539 -1.58 1 94 215 LEU A N 1
ATOM 1732 C CA . LEU A 1 215 ? 29.406 14.617 -0.331 1 94 215 LEU A CA 1
ATOM 1733 C C . LEU A 1 215 ? 30.25 14.141 0.844 1 94 215 LEU A C 1
ATOM 1735 O O . LEU A 1 215 ? 31.094 13.266 0.681 1 94 215 LEU A O 1
ATOM 1739 N N . SER A 1 216 ? 30.062 14.719 1.968 1 95.44 216 SER A N 1
ATOM 1740 C CA . SER A 1 216 ? 30.781 14.32 3.172 1 95.44 216 SER A CA 1
ATOM 1741 C C . SER A 1 216 ? 30.375 12.914 3.617 1 95.44 216 SER A C 1
ATOM 1743 O O . SER A 1 216 ? 29.328 12.406 3.213 1 95.44 216 SER A O 1
ATOM 1745 N N . GLU A 1 217 ? 31.156 12.305 4.406 1 96.81 217 GLU A N 1
ATOM 1746 C CA . GLU A 1 217 ? 30.891 10.977 4.953 1 96.81 217 GLU A CA 1
ATOM 1747 C C . GLU A 1 217 ? 29.594 10.969 5.77 1 96.81 217 GLU A C 1
ATOM 1749 O O . GLU A 1 217 ? 28.859 9.977 5.762 1 96.81 217 GLU A O 1
ATOM 1754 N N . GLU A 1 218 ? 29.391 12.031 6.453 1 96.19 218 GLU A N 1
ATOM 1755 C CA . GLU A 1 218 ? 28.188 12.141 7.273 1 96.19 218 GLU A CA 1
ATOM 1756 C C . GLU A 1 218 ? 26.922 12.117 6.418 1 96.19 218 GLU A C 1
ATOM 1758 O O . GLU A 1 218 ? 25.922 11.477 6.777 1 96.19 218 GLU A O 1
ATOM 1763 N N . VAL A 1 219 ? 27.016 12.789 5.324 1 96.12 219 VAL A N 1
ATOM 1764 C CA . VAL A 1 219 ? 25.875 12.844 4.418 1 96.12 219 VAL A CA 1
ATOM 1765 C C . VAL A 1 219 ? 25.656 11.477 3.77 1 96.12 219 VAL A C 1
ATOM 1767 O O . VAL A 1 219 ? 24.531 11.016 3.641 1 96.12 219 VAL A O 1
ATOM 1770 N N . LEU A 1 220 ? 26.734 10.852 3.43 1 96.44 220 LEU A N 1
ATOM 1771 C CA . LEU A 1 220 ? 26.641 9.523 2.836 1 96.44 220 LEU A CA 1
ATOM 1772 C C . LEU A 1 220 ? 26.062 8.523 3.824 1 96.44 220 LEU A C 1
ATOM 1774 O O . LEU A 1 220 ? 25.25 7.676 3.449 1 96.44 220 LEU A O 1
ATOM 1778 N N . ALA A 1 221 ? 26.516 8.602 5.051 1 96.38 221 ALA A N 1
ATOM 1779 C CA . ALA A 1 221 ? 25.984 7.727 6.098 1 96.38 221 ALA A CA 1
ATOM 1780 C C . ALA A 1 221 ? 24.484 7.945 6.289 1 96.38 221 ALA A C 1
ATOM 1782 O O . ALA A 1 221 ? 23.734 6.984 6.465 1 96.38 221 ALA A O 1
ATOM 1783 N N . PHE A 1 222 ? 24.047 9.219 6.266 1 96.19 222 PHE A N 1
ATOM 1784 C CA . PHE A 1 222 ? 22.625 9.562 6.355 1 96.19 222 PHE A CA 1
ATOM 1785 C C . PHE A 1 222 ? 21.844 8.953 5.199 1 96.19 222 PHE A C 1
ATOM 1787 O O . PHE A 1 222 ? 20.781 8.367 5.402 1 96.19 222 PHE A O 1
ATOM 1794 N N . GLN A 1 223 ? 22.359 9.094 4.016 1 95.94 223 GLN A N 1
ATOM 1795 C CA . GLN A 1 223 ? 21.672 8.57 2.838 1 95.94 223 GLN A CA 1
ATOM 1796 C C . GLN A 1 223 ? 21.484 7.059 2.934 1 95.94 223 GLN A C 1
ATOM 1798 O O . GLN A 1 223 ? 20.438 6.531 2.555 1 95.94 223 GLN A O 1
ATOM 1803 N N . LYS A 1 224 ? 22.516 6.406 3.412 1 96.31 224 LYS A N 1
ATOM 1804 C CA . LYS A 1 224 ? 22.422 4.961 3.613 1 96.31 224 LYS A CA 1
ATOM 1805 C C . LYS A 1 224 ? 21.328 4.613 4.625 1 96.31 224 LYS A C 1
ATOM 1807 O O . LYS A 1 224 ? 20.516 3.73 4.379 1 96.31 224 LYS A O 1
ATOM 1812 N N . THR A 1 225 ? 21.281 5.316 5.719 1 95.44 225 THR A N 1
ATOM 1813 C CA . THR A 1 225 ? 20.281 5.09 6.766 1 95.44 225 THR A CA 1
ATOM 1814 C C . THR A 1 225 ? 18.875 5.375 6.246 1 95.44 225 THR A C 1
ATOM 1816 O O . THR A 1 225 ? 17.938 4.641 6.551 1 95.44 225 THR A O 1
ATOM 1819 N N . ALA A 1 226 ? 18.781 6.445 5.551 1 96.06 226 ALA A N 1
ATOM 1820 C CA . ALA A 1 226 ? 17.5 6.824 4.973 1 96.06 226 ALA A CA 1
ATOM 1821 C C . ALA A 1 226 ? 17 5.758 3.998 1 96.06 226 ALA A C 1
ATOM 1823 O O . ALA A 1 226 ? 15.805 5.438 3.975 1 96.06 226 ALA A O 1
ATOM 1824 N N . ALA A 1 227 ? 17.906 5.258 3.201 1 95.69 227 ALA A N 1
ATOM 1825 C CA . ALA A 1 227 ? 17.547 4.207 2.25 1 95.69 227 ALA A CA 1
ATOM 1826 C C . ALA A 1 227 ? 17.094 2.941 2.975 1 95.69 227 ALA A C 1
ATOM 1828 O O . ALA A 1 227 ? 16.141 2.291 2.561 1 95.69 227 ALA A O 1
ATOM 1829 N N . GLU A 1 228 ? 17.797 2.553 4 1 96.12 228 GLU A N 1
ATOM 1830 C CA . GLU A 1 228 ? 17.422 1.386 4.801 1 96.12 228 GLU A CA 1
ATOM 1831 C C . GLU A 1 228 ? 16.062 1.562 5.445 1 96.12 228 GLU A C 1
ATOM 1833 O O . GLU A 1 228 ? 15.258 0.627 5.477 1 96.12 228 GLU A O 1
ATOM 1838 N N . TRP A 1 229 ? 15.828 2.717 5.973 1 96.31 229 TRP A N 1
ATOM 1839 C CA . TRP A 1 229 ? 14.523 3.021 6.555 1 96.31 229 TRP A CA 1
ATOM 1840 C C . TRP A 1 229 ? 13.422 2.904 5.508 1 96.31 229 TRP A C 1
ATOM 1842 O O . TRP A 1 229 ? 12.375 2.301 5.766 1 96.31 229 TRP A O 1
ATOM 1852 N N . SER A 1 230 ? 13.672 3.51 4.379 1 96.25 230 SER A N 1
ATOM 1853 C CA . SER A 1 230 ? 12.695 3.494 3.295 1 96.25 230 SER A CA 1
ATOM 1854 C C . SER A 1 230 ? 12.375 2.068 2.859 1 96.25 230 SER A C 1
ATOM 1856 O O . SER A 1 230 ? 11.219 1.742 2.584 1 96.25 230 SER A O 1
ATOM 1858 N N . ALA A 1 231 ? 13.367 1.233 2.795 1 95.62 231 ALA A N 1
ATOM 1859 C CA . ALA A 1 231 ? 13.188 -0.156 2.377 1 95.62 231 ALA A CA 1
ATOM 1860 C C . ALA A 1 231 ? 12.297 -0.915 3.355 1 95.62 231 ALA A C 1
ATOM 1862 O O . ALA A 1 231 ? 11.547 -1.807 2.955 1 95.62 231 ALA A O 1
ATOM 1863 N N . ARG A 1 232 ? 12.305 -0.531 4.562 1 95.75 232 ARG A N 1
ATOM 1864 C CA . ARG A 1 232 ? 11.594 -1.264 5.605 1 95.75 232 ARG A CA 1
ATOM 1865 C C . ARG A 1 232 ? 10.234 -0.638 5.883 1 95.75 232 ARG A C 1
ATOM 1867 O O . ARG A 1 232 ? 9.266 -1.346 6.184 1 95.75 232 ARG A O 1
ATOM 1874 N N . GLU A 1 233 ? 10.211 0.747 5.793 1 97.06 233 GLU A N 1
ATOM 1875 C CA . GLU A 1 233 ? 9.062 1.46 6.344 1 97.06 233 GLU A CA 1
ATOM 1876 C C . GLU A 1 233 ? 8.383 2.316 5.281 1 97.06 233 GLU A C 1
ATOM 1878 O O . GLU A 1 233 ? 7.281 2.824 5.496 1 97.06 233 GLU A O 1
ATOM 1883 N N . GLY A 1 234 ? 8.984 2.459 4.102 1 97.06 234 GLY A N 1
ATOM 1884 C CA . GLY A 1 234 ? 8.586 3.502 3.172 1 97.06 234 GLY A CA 1
ATOM 1885 C C . GLY A 1 234 ? 7.555 3.041 2.162 1 97.06 234 GLY A C 1
ATOM 1886 O O . GLY A 1 234 ? 7.113 3.822 1.316 1 97.06 234 GLY A O 1
ATOM 1887 N N . ALA A 1 235 ? 7.051 1.772 2.217 1 98.31 235 ALA A N 1
ATOM 1888 C CA . ALA A 1 235 ? 6.156 1.223 1.204 1 98.31 235 ALA A CA 1
ATOM 1889 C C . ALA A 1 235 ? 4.875 2.047 1.098 1 98.31 235 ALA A C 1
ATOM 1891 O O . ALA A 1 235 ? 4.34 2.234 0.003 1 98.31 235 ALA A O 1
ATOM 1892 N N . TYR A 1 236 ? 4.336 2.492 2.234 1 98.56 236 TYR A N 1
ATOM 1893 C CA . TYR A 1 236 ? 3.123 3.301 2.219 1 98.56 236 TYR A CA 1
ATOM 1894 C C . TYR A 1 236 ? 3.305 4.543 1.356 1 98.56 236 TYR A C 1
ATOM 1896 O O . TYR A 1 236 ? 2.42 4.898 0.576 1 98.56 236 TYR A O 1
ATOM 1904 N N . ALA A 1 237 ? 4.438 5.199 1.511 1 98.12 237 ALA A N 1
ATOM 1905 C CA . ALA A 1 237 ? 4.699 6.438 0.78 1 98.12 237 ALA A CA 1
ATOM 1906 C C . ALA A 1 237 ? 4.762 6.184 -0.724 1 98.12 237 ALA A C 1
ATOM 1908 O O . ALA A 1 237 ? 4.324 7.02 -1.52 1 98.12 237 ALA A O 1
ATOM 1909 N N . TYR A 1 238 ? 5.305 5.031 -1.091 1 98.06 238 TYR A N 1
ATOM 1910 C CA . TYR A 1 238 ? 5.355 4.672 -2.504 1 98.06 238 TYR A CA 1
ATOM 1911 C C . TYR A 1 238 ? 3.959 4.438 -3.061 1 98.06 238 TYR A C 1
ATOM 1913 O O . TYR A 1 238 ? 3.648 4.855 -4.18 1 98.06 238 TYR A O 1
ATOM 1921 N N . ILE A 1 239 ? 3.115 3.766 -2.297 1 98.81 239 ILE A N 1
ATOM 1922 C CA . ILE A 1 239 ? 1.729 3.572 -2.707 1 98.81 239 ILE A CA 1
ATOM 1923 C C . ILE A 1 239 ? 1.042 4.926 -2.863 1 98.81 239 ILE A C 1
ATOM 1925 O O . ILE A 1 239 ? 0.386 5.184 -3.875 1 98.81 239 ILE A O 1
ATOM 1929 N N . HIS A 1 240 ? 1.21 5.781 -1.872 1 98.75 240 HIS A N 1
ATOM 1930 C CA . HIS A 1 240 ? 0.599 7.102 -1.927 1 98.75 240 HIS A CA 1
ATOM 1931 C C . HIS A 1 240 ? 1.073 7.879 -3.15 1 98.75 240 HIS A C 1
ATOM 1933 O O . HIS A 1 240 ? 0.277 8.547 -3.812 1 98.75 240 HIS A O 1
ATOM 1939 N N . ALA A 1 241 ? 2.338 7.785 -3.461 1 98.25 241 ALA A N 1
ATOM 1940 C CA . ALA A 1 241 ? 2.951 8.578 -4.523 1 98.25 241 ALA A CA 1
ATOM 1941 C C . ALA A 1 241 ? 2.57 8.047 -5.898 1 98.25 241 ALA A C 1
ATOM 1943 O O . ALA A 1 241 ? 2.635 8.773 -6.895 1 98.25 241 ALA A O 1
ATOM 1944 N N . THR A 1 242 ? 2.131 6.762 -6.027 1 98.38 242 THR A N 1
ATOM 1945 C CA . THR A 1 242 ? 1.986 6.176 -7.355 1 98.38 242 THR A CA 1
ATOM 1946 C C . THR A 1 242 ? 0.546 5.734 -7.598 1 98.38 242 THR A C 1
ATOM 1948 O O . THR A 1 242 ? 0.004 5.938 -8.688 1 98.38 242 THR A O 1
ATOM 1951 N N . LYS A 1 243 ? -0.029 5.043 -6.562 1 98.44 243 LYS A N 1
ATOM 1952 C CA . LYS A 1 243 ? -1.362 4.469 -6.719 1 98.44 243 LYS A CA 1
ATOM 1953 C C . LYS A 1 243 ? -2.248 4.805 -5.52 1 98.44 243 LYS A C 1
ATOM 1955 O O . LYS A 1 243 ? -2.867 3.914 -4.934 1 98.44 243 LYS A O 1
ATOM 1960 N N . PRO A 1 244 ? -2.389 6.043 -5.156 1 98.38 244 PRO A N 1
ATOM 1961 C CA . PRO A 1 244 ? -3.17 6.375 -3.961 1 98.38 244 PRO A CA 1
ATOM 1962 C C . PRO A 1 244 ? -4.633 5.949 -4.078 1 98.38 244 PRO A C 1
ATOM 1964 O O . PRO A 1 244 ? -5.242 5.543 -3.084 1 98.38 244 PRO A O 1
ATOM 1967 N N . LEU A 1 245 ? -5.188 6 -5.246 1 98.5 245 LEU A N 1
ATOM 1968 C CA . LEU A 1 245 ? -6.598 5.68 -5.418 1 98.5 245 LEU A CA 1
ATOM 1969 C C . LEU A 1 245 ? -6.844 4.188 -5.23 1 98.5 245 LEU A C 1
ATOM 1971 O O . LEU A 1 245 ? -7.867 3.787 -4.672 1 98.5 245 LEU A O 1
ATOM 1975 N N . THR A 1 246 ? -5.91 3.346 -5.676 1 98.81 246 THR A N 1
ATOM 1976 C CA . THR A 1 246 ? -6.043 1.906 -5.492 1 98.81 246 THR A CA 1
ATOM 1977 C C . THR A 1 246 ? -6.184 1.563 -4.012 1 98.81 246 THR A C 1
ATOM 1979 O O . THR A 1 246 ? -7.078 0.804 -3.625 1 98.81 246 THR A O 1
ATOM 1982 N N . ALA A 1 247 ? -5.352 2.129 -3.199 1 98.81 247 ALA A N 1
ATOM 1983 C CA . ALA A 1 247 ? -5.391 1.853 -1.766 1 98.81 247 ALA A CA 1
ATOM 1984 C C . ALA A 1 247 ? -6.629 2.471 -1.121 1 98.81 247 ALA A C 1
ATOM 1986 O O . ALA A 1 247 ? -7.164 1.934 -0.149 1 98.81 247 ALA A O 1
ATOM 1987 N N . ALA A 1 248 ? -7.105 3.541 -1.699 1 98.81 248 ALA A N 1
ATOM 1988 C CA . ALA A 1 248 ? -8.148 4.352 -1.072 1 98.81 248 ALA A CA 1
ATOM 1989 C C . ALA A 1 248 ? -9.469 3.596 -1.009 1 98.81 248 ALA A C 1
ATOM 1991 O O . ALA A 1 248 ? -10.281 3.822 -0.107 1 98.81 248 ALA A O 1
ATOM 1992 N N . TYR A 1 249 ? -9.75 2.688 -1.946 1 98.88 249 TYR A N 1
ATOM 1993 C CA . TYR A 1 249 ? -11.031 1.99 -1.964 1 98.88 249 TYR A CA 1
ATOM 1994 C C . TYR A 1 249 ? -11.266 1.248 -0.653 1 98.88 249 TYR A C 1
ATOM 1996 O O . TYR A 1 249 ? -12.297 1.435 -0.004 1 98.88 249 TYR A O 1
ATOM 2004 N N . GLY A 1 250 ? -10.227 0.443 -0.258 1 98.81 250 GLY A N 1
ATOM 2005 C CA . GLY A 1 250 ? -10.367 -0.285 0.993 1 98.81 250 GLY A CA 1
ATOM 2006 C C . GLY A 1 250 ? -10.32 0.613 2.215 1 98.81 250 GLY A C 1
ATOM 2007 O O . GLY A 1 250 ? -11.07 0.403 3.174 1 98.81 250 GLY A O 1
ATOM 2008 N N . LEU A 1 251 ? -9.547 1.664 2.168 1 98.94 251 LEU A N 1
ATOM 2009 C CA . LEU A 1 251 ? -9.32 2.525 3.322 1 98.94 251 LEU A CA 1
ATOM 2010 C C . LEU A 1 251 ? -10.516 3.441 3.561 1 98.94 251 LEU A C 1
ATOM 2012 O O . LEU A 1 251 ? -10.789 3.834 4.695 1 98.94 251 LEU A O 1
ATOM 2016 N N . ASN A 1 252 ? -11.211 3.777 2.514 1 98.81 252 ASN A N 1
ATOM 2017 C CA . ASN A 1 252 ? -12.391 4.629 2.633 1 98.81 252 ASN A CA 1
ATOM 2018 C C . ASN A 1 252 ? -13.633 3.818 2.986 1 98.81 252 ASN A C 1
ATOM 2020 O O . ASN A 1 252 ? -14.602 4.359 3.527 1 98.81 252 ASN A O 1
ATOM 2024 N N . ASP A 1 253 ? -13.602 2.541 2.707 1 98.88 253 ASP A N 1
ATOM 2025 C CA . ASP A 1 253 ? -14.781 1.692 2.807 1 98.88 253 ASP A CA 1
ATOM 2026 C C . ASP A 1 253 ? -14.75 0.847 4.078 1 98.88 253 ASP A C 1
ATOM 2028 O O . ASP A 1 253 ? -15.781 0.367 4.543 1 98.88 253 ASP A O 1
ATOM 2032 N N . SER A 1 254 ? -13.609 0.588 4.645 1 98.94 254 SER A N 1
ATOM 2033 C CA . SER A 1 254 ? -13.406 -0.206 5.852 1 98.94 254 SER A CA 1
ATOM 2034 C C . SER A 1 254 ? -12.781 0.627 6.965 1 98.94 254 SER A C 1
ATOM 2036 O O . SER A 1 254 ? -11.609 0.995 6.887 1 98.94 254 SER A O 1
ATOM 2038 N N . PRO A 1 255 ? -13.539 0.837 8.062 1 98.88 255 PRO A N 1
ATOM 2039 C CA . PRO A 1 255 ? -12.938 1.615 9.148 1 98.88 255 PRO A CA 1
ATOM 2040 C C . PRO A 1 255 ? -11.758 0.901 9.805 1 98.88 255 PRO A C 1
ATOM 2042 O O . PRO A 1 255 ? -10.781 1.547 10.203 1 98.88 255 PRO A O 1
ATOM 2045 N N . VAL A 1 256 ? -11.781 -0.412 9.883 1 98.94 256 VAL A N 1
ATOM 2046 C CA . VAL A 1 256 ? -10.656 -1.118 10.484 1 98.94 256 VAL A CA 1
ATOM 2047 C C . VAL A 1 256 ? -9.453 -1.057 9.547 1 98.94 256 VAL A C 1
ATOM 2049 O O . VAL A 1 256 ? -8.305 -1.017 10 1 98.94 256 VAL A O 1
ATOM 2052 N N . GLY A 1 257 ? -9.719 -1.129 8.219 1 98.94 257 GLY A N 1
ATOM 2053 C CA . GLY A 1 257 ? -8.641 -0.912 7.266 1 98.94 257 GLY A CA 1
ATOM 2054 C C . GLY A 1 257 ? -7.984 0.45 7.406 1 98.94 257 GLY A C 1
ATOM 2055 O O . GLY A 1 257 ? -6.754 0.555 7.426 1 98.94 257 GLY A O 1
ATOM 2056 N N . LEU A 1 258 ? -8.82 1.48 7.512 1 98.94 258 LEU A N 1
ATOM 2057 C CA . LEU A 1 258 ? -8.336 2.84 7.738 1 98.94 258 LEU A CA 1
ATOM 2058 C C . LEU A 1 258 ? -7.516 2.918 9.016 1 98.94 258 LEU A C 1
ATOM 2060 O O . LEU A 1 258 ? -6.41 3.469 9.016 1 98.94 258 LEU A O 1
ATOM 2064 N N . CYS A 1 259 ? -8.039 2.352 10.016 1 98.94 259 CYS A N 1
ATOM 2065 C CA . CYS A 1 259 ? -7.41 2.377 11.336 1 98.94 259 CYS A CA 1
ATOM 2066 C C . CYS A 1 259 ? -6.043 1.699 11.297 1 98.94 259 CYS A C 1
ATOM 2068 O O . CYS A 1 259 ? -5.055 2.258 11.773 1 98.94 259 CYS A O 1
ATOM 2070 N N . ALA A 1 260 ? -5.957 0.557 10.703 1 98.94 260 ALA A N 1
ATOM 2071 C CA . ALA A 1 260 ? -4.707 -0.198 10.648 1 98.94 260 ALA A CA 1
ATOM 2072 C C . ALA A 1 260 ? -3.639 0.562 9.867 1 98.94 260 ALA A C 1
ATOM 2074 O O . ALA A 1 260 ? -2.469 0.582 10.266 1 98.94 260 ALA A O 1
ATOM 2075 N N . TRP A 1 261 ? -4.031 1.168 8.758 1 98.94 261 TRP A N 1
ATOM 2076 C CA . TRP A 1 261 ? -3.123 1.919 7.898 1 98.94 261 TRP A CA 1
ATOM 2077 C C . TRP A 1 261 ? -2.494 3.084 8.656 1 98.94 261 TRP A C 1
ATOM 2079 O O . TRP A 1 261 ? -1.302 3.359 8.5 1 98.94 261 TRP A O 1
ATOM 2089 N N . ILE A 1 262 ? -3.264 3.719 9.492 1 98.88 262 ILE A N 1
ATOM 2090 C CA . ILE A 1 262 ? -2.84 4.93 10.188 1 98.88 262 ILE A CA 1
ATOM 2091 C C . ILE A 1 262 ? -2.123 4.555 11.484 1 98.88 262 ILE A C 1
ATOM 2093 O O . ILE A 1 262 ? -1.028 5.051 11.758 1 98.88 262 ILE A O 1
ATOM 2097 N N . VAL A 1 263 ? -2.619 3.613 12.258 1 98.81 263 VAL A N 1
ATOM 2098 C CA . VAL A 1 263 ? -2.09 3.287 13.578 1 98.81 263 VAL A CA 1
ATOM 2099 C C . VAL A 1 263 ? -0.703 2.664 13.438 1 98.81 263 VAL A C 1
ATOM 2101 O O . VAL A 1 263 ? 0.165 2.867 14.289 1 98.81 263 VAL A O 1
ATOM 2104 N N . GLU A 1 264 ? -0.507 1.956 12.359 1 98.75 264 GLU A N 1
ATOM 2105 C CA . GLU A 1 264 ? 0.818 1.393 12.117 1 98.75 264 GLU A CA 1
ATOM 2106 C C . GLU A 1 264 ? 1.888 2.482 12.109 1 98.75 264 GLU A C 1
ATOM 2108 O O . GLU A 1 264 ? 2.992 2.277 12.609 1 98.75 264 GLU A O 1
ATOM 2113 N N . LYS A 1 265 ? 1.63 3.639 11.523 1 98.69 265 LYS A N 1
ATOM 2114 C CA . LYS A 1 265 ? 2.576 4.75 11.484 1 98.69 265 LYS A CA 1
ATOM 2115 C C . LYS A 1 265 ? 2.764 5.367 12.867 1 98.69 265 LYS A C 1
ATOM 2117 O O . LYS A 1 265 ? 3.887 5.672 13.266 1 98.69 265 LYS A O 1
ATOM 2122 N N . PHE A 1 266 ? 1.604 5.578 13.562 1 98.69 266 PHE A N 1
ATOM 2123 C CA . PHE A 1 266 ? 1.712 6.105 14.922 1 98.69 266 PHE A CA 1
ATOM 2124 C C . PHE A 1 266 ? 2.578 5.199 15.789 1 98.69 266 PHE A C 1
ATOM 2126 O O . PHE A 1 266 ? 3.371 5.68 16.594 1 98.69 266 PHE A O 1
ATOM 2133 N N . LYS A 1 267 ? 2.447 3.896 15.609 1 98.5 267 LYS A N 1
ATOM 2134 C CA . LYS A 1 267 ? 3.268 2.93 16.328 1 98.5 267 LYS A CA 1
ATOM 2135 C C . LYS A 1 267 ? 4.73 3.025 15.914 1 98.5 267 LYS A C 1
ATOM 2137 O O . LYS A 1 267 ? 5.625 3.07 16.766 1 98.5 267 LYS A O 1
ATOM 2142 N N . GLY A 1 268 ? 4.98 3.111 14.695 1 97.69 268 GLY A N 1
ATOM 2143 C CA . GLY A 1 268 ? 6.328 3 14.164 1 97.69 268 GLY A CA 1
ATOM 2144 C C . GLY A 1 268 ? 7.113 4.293 14.258 1 97.69 268 GLY A C 1
ATOM 2145 O O . GLY A 1 268 ? 8.344 4.277 14.289 1 97.69 268 GLY A O 1
ATOM 2146 N N . TRP A 1 269 ? 6.434 5.465 14.305 1 98.19 269 TRP A N 1
ATOM 2147 C CA . TRP A 1 269 ? 7.102 6.754 14.141 1 98.19 269 TRP A CA 1
ATOM 2148 C C . TRP A 1 269 ? 7.191 7.496 15.469 1 98.19 269 TRP A C 1
ATOM 2150 O O . TRP A 1 269 ? 7.711 8.609 15.531 1 98.19 269 TRP A O 1
ATOM 2160 N N . SER A 1 270 ? 6.73 6.883 16.547 1 98.38 270 SER A N 1
ATOM 2161 C CA . SER A 1 270 ? 6.688 7.582 17.828 1 98.38 270 SER A CA 1
ATOM 2162 C C . SER A 1 270 ? 7.711 7.004 18.812 1 98.38 270 SER A C 1
ATOM 2164 O O . SER A 1 270 ? 8.227 5.906 18.594 1 98.38 270 SER A O 1
ATOM 2166 N N . ASP A 1 271 ? 8.047 7.766 19.734 1 98.56 271 ASP A N 1
ATOM 2167 C CA . ASP A 1 271 ? 8.898 7.355 20.844 1 98.56 271 ASP A CA 1
ATOM 2168 C C . ASP A 1 271 ? 8.094 6.652 21.922 1 98.56 271 ASP A C 1
ATOM 2170 O O . ASP A 1 271 ? 7.84 7.223 22.984 1 98.56 271 ASP A O 1
ATOM 2174 N N . ASN A 1 272 ? 7.773 5.328 21.688 1 98.12 272 ASN A N 1
ATOM 2175 C CA . ASN A 1 272 ? 6.781 4.703 22.562 1 98.12 272 ASN A CA 1
ATOM 2176 C C . ASN A 1 272 ? 7.359 3.486 23.281 1 98.12 272 ASN A C 1
ATOM 2178 O O . ASN A 1 272 ? 6.633 2.764 23.969 1 98.12 272 ASN A O 1
ATOM 2182 N N . ASN A 1 273 ? 8.625 3.234 23.109 1 97.06 273 ASN A N 1
ATOM 2183 C CA . ASN A 1 273 ? 9.32 2.141 23.781 1 97.06 273 ASN A CA 1
ATOM 2184 C C . ASN A 1 273 ? 8.578 0.816 23.609 1 97.06 273 ASN A C 1
ATOM 2186 O O . ASN A 1 273 ? 8.406 0.066 24.562 1 97.06 273 ASN A O 1
ATOM 2190 N N . GLY A 1 274 ? 7.98 0.608 22.516 1 95.31 274 GLY A N 1
ATOM 2191 C CA . GLY A 1 274 ? 7.406 -0.684 22.172 1 95.31 274 GLY A CA 1
ATOM 2192 C C . GLY A 1 274 ? 5.914 -0.762 22.422 1 95.31 274 GLY A C 1
ATOM 2193 O O . GLY A 1 274 ? 5.242 -1.682 21.953 1 95.31 274 GLY A O 1
ATOM 2194 N N . ASN A 1 275 ? 5.414 0.182 23.109 1 97.62 275 ASN A N 1
ATOM 2195 C CA . ASN A 1 275 ? 3.984 0.243 23.406 1 97.62 275 ASN A CA 1
ATOM 2196 C C . ASN A 1 275 ? 3.379 1.57 22.953 1 97.62 275 ASN A C 1
ATOM 2198 O O . ASN A 1 275 ? 3.604 2.605 23.594 1 97.62 275 ASN A O 1
ATOM 2202 N N . ILE A 1 276 ? 2.531 1.523 21.953 1 98.12 276 ILE A N 1
ATOM 2203 C CA . ILE A 1 276 ? 1.969 2.703 21.297 1 98.12 276 ILE A CA 1
ATOM 2204 C C . ILE A 1 276 ? 1.26 3.57 22.344 1 98.12 276 ILE A C 1
ATOM 2206 O O . ILE A 1 276 ? 1.271 4.801 22.25 1 98.12 276 ILE A O 1
ATOM 2210 N N . GLU A 1 277 ? 0.772 3.037 23.359 1 98.12 277 GLU A N 1
ATOM 2211 C CA . GLU A 1 277 ? -0.033 3.77 24.328 1 98.12 277 GLU A CA 1
ATOM 2212 C C . GLU A 1 277 ? 0.847 4.469 25.359 1 98.12 277 GLU A C 1
ATOM 2214 O O . GLU A 1 277 ? 0.347 5.207 26.219 1 98.12 277 GLU A O 1
ATOM 2219 N N . ASN A 1 278 ? 2.201 4.297 25.266 1 98.06 278 ASN A N 1
ATOM 2220 C CA . ASN A 1 278 ? 3.121 5.145 26.016 1 98.06 278 ASN A CA 1
ATOM 2221 C C . ASN A 1 278 ? 3.158 6.562 25.453 1 98.06 278 ASN A C 1
ATOM 2223 O O . ASN A 1 278 ? 3.561 7.5 26.141 1 98.06 278 ASN A O 1
ATOM 2227 N N . SER A 1 279 ? 2.678 6.699 24.188 1 98.12 279 SER A N 1
ATOM 2228 C CA . SER A 1 279 ? 2.807 7.996 23.531 1 98.12 279 SER A CA 1
ATOM 2229 C C . SER A 1 279 ? 1.439 8.602 23.234 1 98.12 279 SER A C 1
ATOM 2231 O O . SER A 1 279 ? 1.3 9.82 23.125 1 98.12 279 SER A O 1
ATOM 2233 N N . PHE A 1 280 ? 0.433 7.719 23.062 1 98.44 280 PHE A N 1
ATOM 2234 C CA . PHE A 1 280 ? -0.898 8.164 22.672 1 98.44 280 PHE A CA 1
ATOM 2235 C C . PHE A 1 280 ? -1.971 7.434 23.469 1 98.44 280 PHE A C 1
ATOM 2237 O O . PHE A 1 280 ? -1.853 6.234 23.734 1 98.44 280 PHE A O 1
ATOM 2244 N N . THR A 1 281 ? -3.014 8.172 23.859 1 98.44 281 THR A N 1
ATOM 2245 C CA . THR A 1 281 ? -4.195 7.477 24.359 1 98.44 281 THR A CA 1
ATOM 2246 C C . THR A 1 281 ? -5.004 6.891 23.219 1 98.44 281 THR A C 1
ATOM 2248 O O . THR A 1 281 ? -4.902 7.355 22.078 1 98.44 281 THR A O 1
ATOM 2251 N N . LYS A 1 282 ? -5.828 5.859 23.5 1 98.81 282 LYS A N 1
ATOM 2252 C CA . LYS A 1 282 ? -6.73 5.32 22.5 1 98.81 282 LYS A CA 1
ATOM 2253 C C . LYS A 1 282 ? -7.664 6.402 21.953 1 98.81 282 LYS A C 1
ATOM 2255 O O . LYS A 1 282 ? -7.984 6.418 20.766 1 98.81 282 LYS A O 1
ATOM 2260 N N . ASP A 1 283 ? -8.062 7.352 22.797 1 98.75 283 ASP A N 1
ATOM 2261 C CA . ASP A 1 283 ? -8.953 8.43 22.375 1 98.75 283 ASP A CA 1
ATOM 2262 C C . ASP A 1 283 ? -8.273 9.328 21.344 1 98.75 283 ASP A C 1
ATOM 2264 O O . ASP A 1 283 ? -8.898 9.734 20.359 1 98.75 283 ASP A O 1
ATOM 2268 N N . GLU A 1 284 ? -7.008 9.664 21.625 1 98.62 284 GLU A N 1
ATOM 2269 C CA . GLU A 1 284 ? -6.277 10.508 20.688 1 98.62 284 GLU A CA 1
ATOM 2270 C C . GLU A 1 284 ? -6.141 9.836 19.328 1 98.62 284 GLU A C 1
ATOM 2272 O O . GLU A 1 284 ? -6.348 10.461 18.297 1 98.62 284 GLU A O 1
ATOM 2277 N N . LEU A 1 285 ? -5.773 8.555 19.312 1 98.88 285 LEU A N 1
ATOM 2278 C CA . LEU A 1 285 ? -5.637 7.801 18.078 1 98.88 285 LEU A CA 1
ATOM 2279 C C . LEU A 1 285 ? -6.961 7.754 17.312 1 98.88 285 LEU A C 1
ATOM 2281 O O . LEU A 1 285 ? -7.016 8.078 16.125 1 98.88 285 LEU A O 1
ATOM 2285 N N . LEU A 1 286 ? -8.023 7.418 18.031 1 98.94 286 LEU A N 1
ATOM 2286 C CA . LEU A 1 286 ? -9.312 7.184 17.391 1 98.94 286 LEU A CA 1
ATOM 2287 C C . LEU A 1 286 ? -9.969 8.5 16.984 1 98.94 286 LEU A C 1
ATOM 2289 O O . LEU A 1 286 ? -10.719 8.555 16.016 1 98.94 286 LEU A O 1
ATOM 2293 N N . ALA A 1 287 ? -9.695 9.617 17.719 1 98.94 287 ALA A N 1
ATOM 2294 C CA . ALA A 1 287 ? -10.18 10.922 17.266 1 98.94 287 ALA A CA 1
ATOM 2295 C C . ALA A 1 287 ? -9.648 11.25 15.875 1 98.94 287 ALA A C 1
ATOM 2297 O O . ALA A 1 287 ? -10.414 11.641 14.992 1 98.94 287 ALA A O 1
ATOM 2298 N N . ASN A 1 288 ? -8.383 11.039 15.711 1 98.88 288 ASN A N 1
ATOM 2299 C CA . ASN A 1 288 ? -7.75 11.297 14.422 1 98.88 288 ASN A CA 1
ATOM 2300 C C . ASN A 1 288 ? -8.297 10.375 13.336 1 98.88 288 ASN A C 1
ATOM 2302 O O . ASN A 1 288 ? -8.68 10.836 12.258 1 98.88 288 ASN A O 1
ATOM 2306 N N . ILE A 1 289 ? -8.383 9.109 13.602 1 98.94 289 ILE A N 1
ATOM 2307 C CA . ILE A 1 289 ? -8.844 8.125 12.625 1 98.94 289 ILE A CA 1
ATOM 2308 C C . ILE A 1 289 ? -10.305 8.383 12.281 1 98.94 289 ILE A C 1
ATOM 2310 O O . ILE A 1 289 ? -10.695 8.32 11.109 1 98.94 289 ILE A O 1
ATOM 2314 N N . THR A 1 290 ? -11.125 8.672 13.266 1 98.94 290 THR A N 1
ATOM 2315 C CA . THR A 1 290 ? -12.531 8.953 13.031 1 98.94 290 THR A CA 1
ATOM 2316 C C . THR A 1 290 ? -12.703 10.211 12.18 1 98.94 290 THR A C 1
ATOM 2318 O O . THR A 1 290 ? -13.609 10.289 11.344 1 98.94 290 THR A O 1
ATOM 2321 N N . LEU A 1 291 ? -11.836 11.188 12.391 1 98.94 291 LEU A N 1
ATOM 2322 C CA . LEU A 1 291 ? -11.883 12.383 11.555 1 98.94 291 LEU A CA 1
ATOM 2323 C C . LEU A 1 291 ? -11.711 12.016 10.078 1 98.94 291 LEU A C 1
ATOM 2325 O O . LEU A 1 291 ? -12.461 12.5 9.227 1 98.94 291 LEU A O 1
ATOM 2329 N N . TYR A 1 292 ? -10.734 11.195 9.766 1 98.88 292 TYR A N 1
ATOM 2330 C CA . TYR A 1 292 ? -10.562 10.727 8.391 1 98.88 292 TYR A CA 1
ATOM 2331 C C . TYR A 1 292 ? -11.797 9.984 7.902 1 98.88 292 TYR A C 1
ATOM 2333 O O . TYR A 1 292 ? -12.18 10.109 6.734 1 98.88 292 TYR A O 1
ATOM 2341 N N . TRP A 1 293 ? -12.414 9.211 8.781 1 98.88 293 TRP A N 1
ATOM 2342 C CA . TRP A 1 293 ? -13.586 8.422 8.422 1 98.88 293 TRP A CA 1
ATOM 2343 C C . TRP A 1 293 ? -14.766 9.328 8.07 1 98.88 293 TRP A C 1
ATOM 2345 O O . TRP A 1 293 ? -15.367 9.188 7 1 98.88 293 TRP A O 1
ATOM 2355 N N . ILE A 1 294 ? -15.055 10.305 8.938 1 98.81 294 ILE A N 1
ATOM 2356 C CA . ILE A 1 294 ? -16.281 11.078 8.789 1 98.81 294 ILE A CA 1
ATOM 2357 C C . ILE A 1 294 ? -16.141 12.062 7.633 1 98.81 294 ILE A C 1
ATOM 2359 O O . ILE A 1 294 ? -17.125 12.398 6.969 1 98.81 294 ILE A O 1
ATOM 2363 N N . THR A 1 295 ? -14.898 12.5 7.355 1 98.69 295 THR A N 1
ATOM 2364 C CA . THR A 1 295 ? -14.688 13.469 6.281 1 98.69 295 THR A CA 1
ATOM 2365 C C . THR A 1 295 ? -14.367 12.75 4.973 1 98.69 295 THR A C 1
ATOM 2367 O O . THR A 1 295 ? -14.328 13.383 3.91 1 98.69 295 THR A O 1
ATOM 2370 N N . GLN A 1 296 ? -14.07 11.43 4.984 1 98.44 296 GLN A N 1
ATOM 2371 C CA . GLN A 1 296 ? -13.711 10.617 3.83 1 98.44 296 GLN A CA 1
ATOM 2372 C C . GLN A 1 296 ? -12.531 11.227 3.076 1 98.44 296 GLN A C 1
ATOM 2374 O O . GLN A 1 296 ? -12.57 11.344 1.851 1 98.44 296 GLN A O 1
ATOM 2379 N N . THR A 1 297 ? -11.484 11.555 3.855 1 98.69 297 THR A N 1
ATOM 2380 C CA . THR A 1 297 ? -10.391 12.305 3.24 1 98.69 297 THR A CA 1
ATOM 2381 C C . THR A 1 297 ? -9.141 11.438 3.123 1 98.69 297 THR A C 1
ATOM 2383 O O . THR A 1 297 ? -8.039 11.953 2.924 1 98.69 297 THR A O 1
ATOM 2386 N N . ILE A 1 298 ? -9.273 10.102 3.223 1 98.81 298 ILE A N 1
ATOM 2387 C CA . ILE A 1 298 ? -8.07 9.281 3.178 1 98.81 298 ILE A CA 1
ATOM 2388 C C . ILE A 1 298 ? -7.438 9.359 1.789 1 98.81 298 ILE A C 1
ATOM 2390 O O . ILE A 1 298 ? -6.23 9.562 1.659 1 98.81 298 ILE A O 1
ATOM 2394 N N . HIS A 1 299 ? -8.227 9.281 0.741 1 98.5 299 HIS A N 1
ATOM 2395 C CA . HIS A 1 299 ? -7.672 9.359 -0.604 1 98.5 299 HIS A CA 1
ATOM 2396 C C . HIS A 1 299 ? -7.07 10.734 -0.872 1 98.5 299 HIS A C 1
ATOM 2398 O O . HIS A 1 299 ? -5.906 10.844 -1.268 1 98.5 299 HIS A O 1
ATOM 2404 N N . SER A 1 300 ? -7.84 11.789 -0.642 1 98.25 300 SER A N 1
ATOM 2405 C CA . SER A 1 300 ? -7.379 13.141 -0.939 1 98.25 300 SER A CA 1
ATOM 2406 C C . SER A 1 300 ? -6.133 13.492 -0.129 1 98.25 300 SER A C 1
ATOM 2408 O O . SER A 1 300 ? -5.246 14.195 -0.616 1 98.25 300 SER A O 1
ATOM 2410 N N . SER A 1 301 ? -6.051 12.984 1.07 1 98.62 301 SER A N 1
ATOM 2411 C CA . SER A 1 301 ? -4.879 13.25 1.897 1 98.62 301 SER A CA 1
ATOM 2412 C C . SER A 1 301 ? -3.645 12.539 1.348 1 98.62 301 SER A C 1
ATOM 2414 O O . SER A 1 301 ? -2.533 13.07 1.424 1 98.62 301 SER A O 1
ATOM 2416 N N . MET A 1 302 ? -3.828 11.383 0.772 1 98.5 302 MET A N 1
ATOM 2417 C CA . MET A 1 302 ? -2.711 10.602 0.251 1 98.5 302 MET A CA 1
ATOM 2418 C C . MET A 1 302 ? -2.166 11.219 -1.033 1 98.5 302 MET A C 1
ATOM 2420 O O . MET A 1 302 ? -0.976 11.102 -1.327 1 98.5 302 MET A O 1
ATOM 2424 N N . ARG A 1 303 ? -2.934 11.938 -1.766 1 97.56 303 ARG A N 1
ATOM 2425 C CA . ARG A 1 303 ? -2.588 12.445 -3.09 1 97.56 303 ARG A CA 1
ATOM 2426 C C . ARG A 1 303 ? -1.455 13.469 -3.006 1 97.56 303 ARG A C 1
ATOM 2428 O O . ARG A 1 303 ? -0.734 13.68 -3.982 1 97.56 303 ARG A O 1
ATOM 2435 N N . ILE A 1 304 ? -1.357 14.07 -1.879 1 97.88 304 ILE A N 1
ATOM 2436 C CA . ILE A 1 304 ? -0.313 15.086 -1.764 1 97.88 304 ILE A CA 1
ATOM 2437 C C . ILE A 1 304 ? 1.056 14.438 -1.964 1 97.88 304 ILE A C 1
ATOM 2439 O O . ILE A 1 304 ? 1.985 15.078 -2.459 1 97.88 304 ILE A O 1
ATOM 2443 N N . TYR A 1 305 ? 1.211 13.148 -1.588 1 98.06 305 TYR A N 1
ATOM 2444 C CA . TYR A 1 305 ? 2.451 12.422 -1.854 1 98.06 305 TYR A CA 1
ATOM 2445 C C . TYR A 1 305 ? 2.723 12.344 -3.352 1 98.06 305 TYR A C 1
ATOM 2447 O O . TYR A 1 305 ? 3.863 12.508 -3.791 1 98.06 305 TYR A O 1
ATOM 2455 N N . ASN A 1 306 ? 1.67 12.008 -4.109 1 97.81 306 ASN A N 1
ATOM 2456 C CA . ASN A 1 306 ? 1.795 11.945 -5.562 1 97.81 306 ASN A CA 1
ATOM 2457 C C . ASN A 1 306 ? 2.193 13.297 -6.152 1 97.81 306 ASN A C 1
ATOM 2459 O O . ASN A 1 306 ? 3.139 13.383 -6.938 1 97.81 306 ASN A O 1
ATOM 2463 N N . GLU A 1 307 ? 1.528 14.344 -5.711 1 97.5 307 GLU A N 1
ATOM 2464 C CA . GLU A 1 307 ? 1.775 15.68 -6.25 1 97.5 307 GLU A CA 1
ATOM 2465 C C . GLU A 1 307 ? 3.145 16.203 -5.824 1 97.5 307 GLU A C 1
ATOM 2467 O O . GLU A 1 307 ? 3.84 16.844 -6.613 1 97.5 307 GLU A O 1
ATOM 2472 N N . ASN A 1 308 ? 3.531 15.953 -4.578 1 97.69 308 ASN A N 1
ATOM 2473 C CA . ASN A 1 308 ? 4.848 16.375 -4.105 1 97.69 308 ASN A CA 1
ATOM 2474 C C . ASN A 1 308 ? 5.965 15.648 -4.855 1 97.69 308 ASN A C 1
ATOM 2476 O O . ASN A 1 308 ? 7.039 16.219 -5.062 1 97.69 308 ASN A O 1
ATOM 2480 N N . SER A 1 309 ? 5.738 14.367 -5.227 1 96.44 309 SER A N 1
ATOM 2481 C CA . SER A 1 309 ? 6.758 13.617 -5.957 1 96.44 309 SER A CA 1
ATOM 2482 C C . SER A 1 309 ? 7.047 14.258 -7.312 1 96.44 309 SER A C 1
ATOM 2484 O O . SER A 1 309 ? 8.141 14.117 -7.852 1 96.44 309 SER A O 1
ATOM 2486 N N . LYS A 1 310 ? 6.129 15.023 -7.824 1 95.44 310 LYS A N 1
ATOM 2487 C CA . LYS A 1 310 ? 6.27 15.703 -9.109 1 95.44 310 LYS A CA 1
ATOM 2488 C C . LYS A 1 310 ? 6.949 17.062 -8.938 1 95.44 310 LYS A C 1
ATOM 2490 O O . LYS A 1 310 ? 7.418 17.656 -9.914 1 95.44 310 LYS A O 1
ATOM 2495 N N . LYS A 1 311 ? 6.934 17.516 -7.711 1 94.62 311 LYS A N 1
ATOM 2496 C CA . LYS A 1 311 ? 7.555 18.797 -7.363 1 94.62 311 LYS A CA 1
ATOM 2497 C C . LYS A 1 311 ? 8.344 18.688 -6.062 1 94.62 311 LYS A C 1
ATOM 2499 O O . LYS A 1 311 ? 7.996 19.328 -5.062 1 94.62 311 LYS A O 1
ATOM 2504 N N . PRO A 1 312 ? 9.422 17.953 -6.082 1 92.44 312 PRO A N 1
ATOM 2505 C CA . PRO A 1 312 ? 10.188 17.766 -4.848 1 92.44 312 PRO A CA 1
ATOM 2506 C C . PRO A 1 312 ? 10.898 19.031 -4.383 1 92.44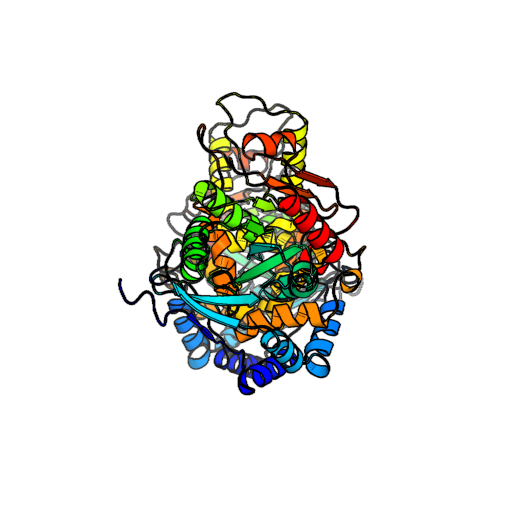 312 PRO A C 1
ATOM 2508 O O . PRO A 1 312 ? 11.086 19.953 -5.168 1 92.44 312 PRO A O 1
ATOM 2511 N N . LEU A 1 313 ? 11.25 19.062 -3.135 1 94.06 313 LEU A N 1
ATOM 2512 C CA . LEU A 1 313 ? 11.977 20.172 -2.535 1 94.06 313 LEU A CA 1
ATOM 2513 C C . LEU A 1 313 ? 13.461 20.109 -2.861 1 94.06 313 LEU A C 1
ATOM 2515 O O . LEU A 1 313 ? 14.273 19.734 -2.006 1 94.06 313 LEU A O 1
ATOM 2519 N N . VAL A 1 314 ? 13.82 20.469 -3.99 1 94.81 314 VAL A N 1
ATOM 2520 C CA . VAL A 1 314 ? 15.188 20.531 -4.496 1 94.81 314 VAL A CA 1
ATOM 2521 C C . VAL A 1 314 ? 15.57 21.969 -4.812 1 94.81 314 VAL A C 1
ATOM 2523 O O . VAL A 1 314 ? 14.961 22.609 -5.68 1 94.81 314 VAL A O 1
ATOM 2526 N N . PHE A 1 315 ? 16.562 22.438 -4.086 1 95.75 315 PHE A N 1
ATOM 2527 C CA . PHE A 1 315 ? 16.953 23.828 -4.234 1 95.75 315 PHE A CA 1
ATOM 2528 C C . PHE A 1 315 ? 17.906 24 -5.418 1 95.75 315 PHE A C 1
ATOM 2530 O O . PHE A 1 315 ? 18.812 23.203 -5.621 1 95.75 315 PHE A O 1
ATOM 2537 N N . LYS A 1 316 ? 17.672 25.031 -6.156 1 92.44 316 LYS A N 1
ATOM 2538 C CA . LYS A 1 316 ? 18.609 25.469 -7.191 1 92.44 316 LYS A CA 1
ATOM 2539 C C . LYS A 1 316 ? 19.719 26.328 -6.598 1 92.44 316 LYS A C 1
ATOM 2541 O O . LYS A 1 316 ? 19.719 26.609 -5.402 1 92.44 316 LYS A O 1
ATOM 2546 N N . ASN A 1 317 ? 20.719 26.609 -7.336 1 91.06 317 ASN A N 1
ATOM 2547 C CA . ASN A 1 317 ? 21.906 27.312 -6.891 1 91.06 317 ASN A CA 1
ATOM 2548 C C . ASN A 1 317 ? 21.562 28.625 -6.195 1 91.06 317 ASN A C 1
ATOM 2550 O O . ASN A 1 317 ? 22.219 29.031 -5.234 1 91.06 317 ASN A O 1
ATOM 2554 N N . ASN A 1 318 ? 20.562 29.297 -6.555 1 89.69 318 ASN A N 1
ATOM 2555 C CA . ASN A 1 318 ? 20.25 30.609 -5.988 1 89.69 318 ASN A CA 1
ATOM 2556 C C . ASN A 1 318 ? 19.047 30.531 -5.047 1 89.69 318 ASN A C 1
ATOM 2558 O O . ASN A 1 318 ? 18.484 31.562 -4.68 1 89.69 318 ASN A O 1
ATOM 2562 N N . GLU A 1 319 ? 18.703 29.359 -4.66 1 93.38 319 GLU A N 1
ATOM 2563 C CA . GLU A 1 319 ? 17.562 29.188 -3.777 1 93.38 319 GLU A CA 1
ATOM 2564 C C . GLU A 1 319 ? 18 28.859 -2.352 1 93.38 319 GLU A C 1
ATOM 2566 O O . GLU A 1 319 ? 18.859 28.016 -2.145 1 93.38 319 GLU A O 1
ATOM 2571 N N . GLN A 1 320 ? 17.453 29.625 -1.459 1 95.69 320 GLN A N 1
ATOM 2572 C CA . GLN A 1 320 ? 17.703 29.438 -0.034 1 95.69 320 GLN A CA 1
ATOM 2573 C C . GLN A 1 320 ? 16.562 30 0.803 1 95.69 320 GLN A C 1
ATOM 2575 O O . GLN A 1 320 ? 15.938 31 0.427 1 95.69 320 GLN A O 1
ATOM 2580 N N . VAL A 1 321 ? 16.297 29.328 1.886 1 98.19 321 VAL A N 1
ATOM 2581 C CA . VAL A 1 321 ? 15.453 29.922 2.908 1 98.19 321 VAL A CA 1
ATOM 2582 C C . VAL A 1 321 ? 16.25 30.953 3.713 1 98.19 321 VAL A C 1
ATOM 2584 O O . VAL A 1 321 ? 17.062 30.578 4.562 1 98.19 321 VAL A O 1
ATOM 2587 N N . THR A 1 322 ? 15.961 32.219 3.496 1 98 322 THR A N 1
ATOM 2588 C CA . THR A 1 322 ? 16.812 33.25 4.035 1 98 322 THR A CA 1
ATOM 2589 C C . THR A 1 322 ? 16.297 33.75 5.387 1 98 322 THR A C 1
ATOM 2591 O O . THR A 1 322 ? 17.031 34.375 6.145 1 98 322 THR A O 1
ATOM 2594 N N . VAL A 1 323 ? 15.039 33.562 5.66 1 98.5 323 VAL A N 1
ATOM 2595 C CA . VAL A 1 323 ? 14.5 33.969 6.953 1 98.5 323 VAL A CA 1
ATOM 2596 C C . VAL A 1 323 ? 15.133 33.125 8.062 1 98.5 323 VAL A C 1
ATOM 2598 O O . VAL A 1 323 ? 15.672 32.062 7.809 1 98.5 323 VAL A O 1
ATOM 2601 N N . PRO A 1 324 ? 15.148 33.625 9.344 1 98.69 324 PRO A N 1
ATOM 2602 C CA . PRO A 1 324 ? 15.656 32.781 10.43 1 98.69 324 PRO A CA 1
ATOM 2603 C C . PRO A 1 324 ? 14.883 31.469 10.57 1 98.69 324 PRO A C 1
ATOM 2605 O O . PRO A 1 324 ? 13.656 31.453 10.461 1 98.69 324 PRO A O 1
ATOM 2608 N N . VAL A 1 325 ? 15.656 30.359 10.781 1 98.88 325 VAL A N 1
ATOM 2609 C CA . VAL A 1 325 ? 15.039 29.047 10.914 1 98.88 325 VAL A CA 1
ATOM 2610 C C . VAL A 1 325 ? 15.398 28.438 12.273 1 98.88 325 VAL A C 1
ATOM 2612 O O . VAL A 1 325 ? 16.562 28.484 12.688 1 98.88 325 VAL A O 1
ATOM 2615 N N . GLY A 1 326 ? 14.422 28.062 13.016 1 98.81 326 GLY A N 1
ATOM 2616 C CA . GLY A 1 326 ? 14.594 27.203 14.172 1 98.81 326 GLY A CA 1
ATOM 2617 C C . GLY A 1 326 ? 14.281 25.75 13.883 1 98.81 326 GLY A C 1
ATOM 2618 O O . GLY A 1 326 ? 13.336 25.438 13.156 1 98.81 326 GLY A O 1
ATOM 2619 N N . PHE A 1 327 ? 15.086 24.859 14.438 1 98.81 327 PHE A N 1
ATOM 2620 C CA . PHE A 1 327 ? 14.891 23.422 14.211 1 98.81 327 PHE A CA 1
ATOM 2621 C C . PHE A 1 327 ? 14.93 22.656 15.531 1 98.81 327 PHE A C 1
ATOM 2623 O O . PHE A 1 327 ? 15.898 22.766 16.281 1 98.81 327 PHE A O 1
ATOM 2630 N N . ALA A 1 328 ? 13.867 21.969 15.805 1 98.81 328 ALA A N 1
ATOM 2631 C CA . ALA A 1 328 ? 13.789 21.047 16.938 1 98.81 328 ALA A CA 1
ATOM 2632 C C . ALA A 1 328 ? 13.984 19.594 16.5 1 98.81 328 ALA A C 1
ATOM 2634 O O . ALA A 1 328 ? 13.109 19.016 15.844 1 98.81 328 ALA A O 1
ATOM 2635 N N . LYS A 1 329 ? 15.07 19.016 16.859 1 98.38 329 LYS A N 1
ATOM 2636 C CA . LYS A 1 329 ? 15.406 17.656 16.438 1 98.38 329 LYS A CA 1
ATOM 2637 C C . LYS A 1 329 ? 15 16.625 17.484 1 98.38 329 LYS A C 1
ATOM 2639 O O . LYS A 1 329 ? 15.664 16.484 18.516 1 98.38 329 LYS A O 1
ATOM 2644 N N . PHE A 1 330 ? 14.023 15.898 17.219 1 98.62 330 PHE A N 1
ATOM 2645 C CA . PHE A 1 330 ? 13.547 14.875 18.141 1 98.62 330 PHE A CA 1
ATOM 2646 C C . PHE A 1 330 ? 14.258 13.547 17.906 1 98.62 330 PHE A C 1
ATOM 2648 O O . PHE A 1 330 ? 14.516 13.18 16.75 1 98.62 330 PHE A O 1
ATOM 2655 N N . PRO A 1 331 ? 14.547 12.766 18.922 1 97.5 331 PRO A N 1
ATOM 2656 C CA . PRO A 1 331 ? 15.445 11.617 18.828 1 97.5 331 PRO A CA 1
ATOM 2657 C C . PRO A 1 331 ? 14.828 10.445 18.062 1 97.5 331 PRO A C 1
ATOM 2659 O O . PRO A 1 331 ? 15.547 9.641 17.469 1 97.5 331 PRO A O 1
ATOM 2662 N N . LYS A 1 332 ? 13.492 10.266 18.078 1 97.81 332 LYS A N 1
ATOM 2663 C CA . LYS A 1 332 ? 12.852 9.148 17.406 1 97.81 332 LYS A CA 1
ATOM 2664 C C . LYS A 1 332 ? 12.094 9.609 16.172 1 97.81 332 LYS A C 1
ATOM 2666 O O . LYS A 1 332 ? 11.07 9.023 15.805 1 97.81 332 LYS A O 1
ATOM 2671 N N . GLU A 1 333 ? 12.586 10.75 15.594 1 97.12 333 GLU A N 1
ATOM 2672 C CA . GLU A 1 333 ? 12.086 11.234 14.312 1 97.12 333 GLU A CA 1
ATOM 2673 C C . GLU A 1 333 ? 12.539 10.328 13.172 1 97.12 333 GLU A C 1
ATOM 2675 O O . GLU A 1 333 ? 13.461 9.523 13.336 1 97.12 333 GLU A O 1
ATOM 2680 N N . LEU A 1 334 ? 11.852 10.352 12.023 1 96.81 334 LEU A N 1
ATOM 2681 C CA . LEU A 1 334 ? 12.312 9.727 10.789 1 96.81 334 LEU A CA 1
ATOM 2682 C C . LEU A 1 334 ? 13.688 10.258 10.391 1 96.81 334 LEU A C 1
ATOM 2684 O O . LEU A 1 334 ? 14.141 11.281 10.906 1 96.81 334 LEU A O 1
ATOM 2688 N N . PRO A 1 335 ? 14.391 9.562 9.531 1 94 335 PRO A N 1
ATOM 2689 C CA . PRO A 1 335 ? 15.734 10.016 9.148 1 94 335 PRO A CA 1
ATOM 2690 C C . PRO A 1 335 ? 15.75 11.484 8.711 1 94 335 PRO A C 1
ATOM 2692 O O . PRO A 1 335 ? 14.969 11.883 7.844 1 94 335 PRO A O 1
ATOM 2695 N N . THR A 1 336 ? 16.547 12.203 9.289 1 94 336 THR A N 1
ATOM 2696 C CA . THR A 1 336 ? 16.719 13.625 9.047 1 94 336 THR A CA 1
ATOM 2697 C C . THR A 1 336 ? 18.156 13.93 8.625 1 94 336 THR A C 1
ATOM 2699 O O . THR A 1 336 ? 19.109 13.422 9.227 1 94 336 THR A O 1
ATOM 2702 N N . PRO A 1 337 ? 18.281 14.719 7.602 1 96.31 337 PRO A N 1
ATOM 2703 C CA . PRO A 1 337 ? 19.641 15.055 7.164 1 96.31 337 PRO A CA 1
ATOM 2704 C C . PRO A 1 337 ? 20.469 15.711 8.266 1 96.31 337 PRO A C 1
ATOM 2706 O O . PRO A 1 337 ? 19.906 16.344 9.172 1 96.31 337 PRO A O 1
ATOM 2709 N N . PRO A 1 338 ? 21.781 15.578 8.148 1 96.31 338 PRO A N 1
ATOM 2710 C CA . PRO A 1 338 ? 22.625 16.234 9.148 1 96.31 338 PRO A CA 1
ATOM 2711 C C . PRO A 1 338 ? 22.578 17.766 9.047 1 96.31 338 PRO A C 1
ATOM 2713 O O . PRO A 1 338 ? 22.234 18.297 7.992 1 96.31 338 PRO A O 1
ATOM 2716 N N . ARG A 1 339 ? 22.938 18.422 10.141 1 96.38 339 ARG A N 1
ATOM 2717 C CA . ARG A 1 339 ? 22.859 19.875 10.242 1 96.38 339 ARG A CA 1
ATOM 2718 C C . ARG A 1 339 ? 23.656 20.547 9.141 1 96.38 339 ARG A C 1
ATOM 2720 O O . ARG A 1 339 ? 23.219 21.531 8.539 1 96.38 339 ARG A O 1
ATOM 2727 N N . SER A 1 340 ? 24.844 20.031 8.828 1 95.25 340 SER A N 1
ATOM 2728 C CA . SER A 1 340 ? 25.719 20.625 7.824 1 95.25 340 SER A CA 1
ATOM 2729 C C . SER A 1 340 ? 25.047 20.625 6.449 1 95.25 340 SER A C 1
ATOM 2731 O O . SER A 1 340 ? 25.25 21.547 5.66 1 95.25 340 SER A O 1
ATOM 2733 N N . TYR A 1 341 ? 24.281 19.562 6.156 1 96.5 341 TYR A N 1
ATOM 2734 C CA . TYR A 1 341 ? 23.547 19.453 4.902 1 96.5 341 TYR A CA 1
ATOM 2735 C C . TYR A 1 341 ? 22.359 20.406 4.883 1 96.5 341 TYR A C 1
ATOM 2737 O O . TYR A 1 341 ? 22.109 21.078 3.879 1 96.5 341 TYR A O 1
ATOM 2745 N N . ILE A 1 342 ? 21.672 20.516 6 1 96.81 342 ILE A N 1
ATOM 2746 C CA . ILE A 1 342 ? 20.5 21.359 6.137 1 96.81 342 ILE A CA 1
ATOM 2747 C C . ILE A 1 342 ? 20.891 22.828 5.992 1 96.81 342 ILE A C 1
ATOM 2749 O O . ILE A 1 342 ? 20.219 23.594 5.309 1 96.81 342 ILE A O 1
ATOM 2753 N N . GLU A 1 343 ? 22.016 23.219 6.5 1 96.44 343 GLU A N 1
ATOM 2754 C CA . GLU A 1 343 ? 22.469 24.609 6.555 1 96.44 343 GLU A CA 1
ATOM 2755 C C . GLU A 1 343 ? 22.875 25.109 5.172 1 96.44 343 GLU A C 1
ATOM 2757 O O . GLU A 1 343 ? 23.016 26.312 4.965 1 96.44 343 GLU A O 1
ATOM 2762 N N . ARG A 1 344 ? 22.969 24.203 4.25 1 95.56 344 ARG A N 1
ATOM 2763 C CA . ARG A 1 344 ? 23.266 24.625 2.881 1 95.56 344 ARG A CA 1
ATOM 2764 C C . ARG A 1 344 ? 22.062 25.344 2.262 1 95.56 344 ARG A C 1
ATOM 2766 O O . ARG A 1 344 ? 22.219 26.156 1.354 1 95.56 344 ARG A O 1
ATOM 2773 N N . GLY A 1 345 ? 20.906 25.047 2.748 1 97.19 345 GLY A N 1
ATOM 2774 C CA . GLY A 1 345 ? 19.719 25.641 2.152 1 97.19 345 GLY A CA 1
ATOM 2775 C C . GLY A 1 345 ? 18.875 26.406 3.148 1 97.19 345 GLY A C 1
ATOM 2776 O O . GLY A 1 345 ? 17.969 27.141 2.762 1 97.19 345 GLY A O 1
ATOM 2777 N N . PHE A 1 346 ? 19.141 26.25 4.402 1 98.25 346 PHE A N 1
ATOM 2778 C CA . PHE A 1 346 ? 18.328 26.859 5.449 1 98.25 346 PHE A CA 1
ATOM 2779 C C . PHE A 1 346 ? 19.172 27.766 6.344 1 98.25 346 PHE A C 1
ATOM 2781 O O . PHE A 1 346 ? 20.25 27.359 6.781 1 98.25 346 PHE A O 1
ATOM 2788 N N . ASN A 1 347 ? 18.734 28.953 6.648 1 98.31 347 ASN A N 1
ATOM 2789 C CA . ASN A 1 347 ? 19.375 29.891 7.566 1 98.31 347 ASN A CA 1
ATOM 2790 C C . ASN A 1 347 ? 19.094 29.516 9.023 1 98.31 347 ASN A C 1
ATOM 2792 O O . ASN A 1 347 ? 18.375 30.234 9.719 1 98.31 347 ASN A O 1
ATOM 2796 N N . ILE A 1 348 ? 19.797 28.516 9.523 1 98.44 348 ILE A N 1
ATOM 2797 C CA . ILE A 1 348 ? 19.578 28.016 10.875 1 98.44 348 ILE A CA 1
ATOM 2798 C C . ILE A 1 348 ? 20.125 29 11.898 1 98.44 348 ILE A C 1
ATOM 2800 O O . ILE A 1 348 ? 21.328 29.25 11.945 1 98.44 348 ILE A O 1
ATOM 2804 N N . ARG A 1 349 ? 19.188 29.484 12.719 1 98.25 349 ARG A N 1
ATOM 2805 C CA . ARG A 1 349 ? 19.562 30.422 13.773 1 98.25 349 ARG A CA 1
ATOM 2806 C C . ARG A 1 349 ? 19.297 29.828 15.148 1 98.25 349 ARG A C 1
ATOM 2808 O O . ARG A 1 349 ? 19.781 30.344 16.156 1 98.25 349 ARG A O 1
ATOM 2815 N N . HIS A 1 350 ? 18.594 28.797 15.25 1 98.38 350 HIS A N 1
ATOM 2816 C CA . HIS A 1 350 ? 18.203 28.078 16.453 1 98.38 350 HIS A CA 1
ATOM 2817 C C . HIS A 1 350 ? 18.141 26.578 16.219 1 98.38 350 HIS A C 1
ATOM 2819 O O . HIS A 1 350 ? 17.547 26.125 15.242 1 98.38 350 HIS A O 1
ATOM 2825 N N . TRP A 1 351 ? 18.875 25.766 17.031 1 98.44 351 TRP A N 1
ATOM 2826 C CA . TRP A 1 351 ? 18.906 24.312 16.906 1 98.44 351 TRP A CA 1
ATOM 2827 C C . TRP A 1 351 ? 18.844 23.641 18.266 1 98.44 351 TRP A C 1
ATOM 2829 O O . TRP A 1 351 ? 19.688 23.906 19.141 1 98.44 351 TRP A O 1
ATOM 2839 N N . THR A 1 352 ? 17.859 22.828 18.453 1 98.62 352 THR A N 1
ATOM 2840 C CA . THR A 1 352 ? 17.719 22.125 19.719 1 98.62 352 THR A CA 1
ATOM 2841 C C . THR A 1 352 ? 17.656 20.625 19.5 1 98.62 352 THR A C 1
ATOM 2843 O O . THR A 1 352 ? 16.828 20.141 18.734 1 98.62 352 THR A O 1
ATOM 2846 N N . THR A 1 353 ? 18.5 19.875 20.156 1 98.19 353 THR A N 1
ATOM 2847 C CA . THR A 1 353 ? 18.359 18.422 20.25 1 98.19 353 THR A CA 1
ATOM 2848 C C . THR A 1 353 ? 17.453 18.031 21.406 1 98.19 353 THR A C 1
ATOM 2850 O O . THR A 1 353 ? 17.797 18.234 22.578 1 98.19 353 THR A O 1
ATOM 2853 N N . MET A 1 354 ? 16.328 17.516 21.125 1 98.75 354 MET A N 1
ATOM 2854 C CA . MET A 1 354 ? 15.297 17.219 22.125 1 98.75 354 MET A CA 1
ATOM 2855 C C . MET A 1 354 ? 15.609 15.922 22.859 1 98.75 354 MET A C 1
ATOM 2857 O O . MET A 1 354 ? 16.141 14.977 22.266 1 98.75 354 MET A O 1
ATOM 2861 N N . PRO A 1 355 ? 15.227 15.781 24.109 1 98.31 355 PRO A N 1
ATOM 2862 C CA . PRO A 1 355 ? 15.547 14.602 24.906 1 98.31 355 PRO A CA 1
ATOM 2863 C C . PRO A 1 355 ? 14.617 13.422 24.625 1 98.31 355 PRO A C 1
ATOM 2865 O O . PRO A 1 355 ? 14.953 12.273 24.938 1 98.31 355 PRO A O 1
ATOM 2868 N N . ALA A 1 356 ? 13.406 13.727 24.125 1 98.44 356 ALA A N 1
ATOM 2869 C CA . ALA A 1 356 ? 12.414 12.68 23.906 1 98.44 356 ALA A CA 1
ATOM 2870 C C . ALA A 1 356 ? 11.391 13.109 22.859 1 98.44 356 ALA A C 1
ATOM 2872 O O . ALA A 1 356 ? 11.156 14.305 22.672 1 98.44 356 ALA A O 1
ATOM 2873 N N . GLY A 1 357 ? 10.812 12.094 22.25 1 98.5 357 GLY A N 1
ATOM 2874 C CA . GLY A 1 357 ? 9.773 12.352 21.266 1 98.5 357 GLY A CA 1
ATOM 2875 C C . GLY A 1 357 ? 10.109 11.828 19.891 1 98.5 357 GLY A C 1
ATOM 2876 O O . GLY A 1 357 ? 11.281 11.57 19.578 1 98.5 357 GLY A O 1
ATOM 2877 N N . GLY A 1 358 ? 9.102 11.695 19.094 1 98.38 358 GLY A N 1
ATOM 2878 C CA . GLY A 1 358 ? 9.25 11.234 17.734 1 98.38 358 GLY A CA 1
ATOM 2879 C C . GLY A 1 358 ? 8.57 12.133 16.719 1 98.38 358 GLY A C 1
ATOM 2880 O O . GLY A 1 358 ? 8.633 13.359 16.828 1 98.38 358 GLY A O 1
ATOM 2881 N N . HIS A 1 359 ? 8.023 11.508 15.664 1 98.31 359 HIS A N 1
ATOM 2882 C CA . HIS A 1 359 ? 7.512 12.188 14.477 1 98.31 359 HIS A CA 1
ATOM 2883 C C . HIS A 1 359 ? 6.293 13.039 14.812 1 98.31 359 HIS A C 1
ATOM 2885 O O . HIS A 1 359 ? 6.039 14.055 14.156 1 98.31 359 HIS A O 1
ATOM 2891 N N . PHE A 1 360 ? 5.555 12.609 15.836 1 98.62 360 PHE A N 1
ATOM 2892 C CA . PHE A 1 360 ? 4.34 13.32 16.234 1 98.62 360 PHE A CA 1
ATOM 2893 C C . PHE A 1 360 ? 4.598 14.188 17.453 1 98.62 360 PHE A C 1
ATOM 2895 O O . PHE A 1 360 ? 3.883 14.094 18.453 1 98.62 360 PHE A O 1
ATOM 2902 N N . ALA A 1 361 ? 5.473 15.141 17.266 1 98.38 361 ALA A N 1
ATOM 2903 C CA . ALA A 1 361 ? 6.039 15.93 18.359 1 98.38 361 ALA A CA 1
ATOM 2904 C C . ALA A 1 361 ? 4.949 16.688 19.109 1 98.38 361 ALA A C 1
ATOM 2906 O O . ALA A 1 361 ? 4.961 16.75 20.344 1 98.38 361 ALA A O 1
ATOM 2907 N N . ALA A 1 362 ? 3.994 17.25 18.375 1 98.31 362 ALA A N 1
ATOM 2908 C CA . ALA A 1 362 ? 2.961 18.094 18.969 1 98.31 362 ALA A CA 1
ATOM 2909 C C . ALA A 1 362 ? 2.074 17.281 19.922 1 98.31 362 ALA A C 1
ATOM 2911 O O . ALA A 1 362 ? 1.544 17.828 20.891 1 98.31 362 ALA A O 1
ATOM 2912 N N . VAL A 1 363 ? 1.951 16.016 19.641 1 98.12 363 VAL A N 1
ATOM 2913 C CA . VAL A 1 363 ? 1.107 15.164 20.484 1 98.12 363 VAL A CA 1
ATOM 2914 C C . VAL A 1 363 ? 1.959 14.477 21.547 1 98.12 363 VAL A C 1
ATOM 2916 O O . VAL A 1 363 ? 1.56 14.398 22.719 1 98.12 363 VAL A O 1
ATOM 2919 N N . GLU A 1 364 ? 3.156 14.008 21.203 1 98.38 364 GLU A N 1
ATOM 2920 C CA . GLU A 1 364 ? 4.012 13.227 22.094 1 98.38 364 GLU A CA 1
ATOM 2921 C C . GLU A 1 364 ? 4.613 14.102 23.188 1 98.38 364 GLU A C 1
ATOM 2923 O O . GLU A 1 364 ? 4.68 13.695 24.344 1 98.38 364 GLU A O 1
ATOM 2928 N N . ARG A 1 365 ? 5.094 15.281 22.734 1 98.44 365 ARG A N 1
ATOM 2929 C CA . ARG A 1 365 ? 5.844 16.156 23.641 1 98.44 365 ARG A CA 1
ATOM 2930 C C . ARG A 1 365 ? 5.461 17.609 23.422 1 98.44 365 ARG A C 1
ATOM 2932 O O . ARG A 1 365 ? 6.312 18.438 23.109 1 98.44 365 ARG A O 1
ATOM 2939 N N . PRO A 1 366 ? 4.18 17.969 23.672 1 98.56 366 PRO A N 1
ATOM 2940 C CA . PRO A 1 366 ? 3.715 19.328 23.391 1 98.56 366 PRO A CA 1
ATOM 2941 C C . PRO A 1 366 ? 4.461 20.375 24.203 1 98.56 366 PRO A C 1
ATOM 2943 O O . PRO A 1 366 ? 4.691 21.484 23.719 1 98.56 366 PRO A O 1
ATOM 2946 N N . GLU A 1 367 ? 4.891 20.062 25.406 1 98.62 367 GLU A N 1
ATOM 2947 C CA . GLU A 1 367 ? 5.609 21.031 26.219 1 98.62 367 GLU A CA 1
ATOM 2948 C C . GLU A 1 367 ? 6.996 21.328 25.656 1 98.62 367 GLU A C 1
ATOM 2950 O O . GLU A 1 367 ? 7.422 22.484 25.609 1 98.62 367 GLU A O 1
ATOM 2955 N N . LEU A 1 368 ? 7.672 20.266 25.234 1 98.81 368 LEU A N 1
ATOM 2956 C CA . LEU A 1 368 ? 9 20.438 24.656 1 98.81 368 LEU A CA 1
ATOM 2957 C C . LEU A 1 368 ? 8.914 21.25 23.375 1 98.81 368 LEU A C 1
ATOM 2959 O O . LEU A 1 368 ? 9.703 22.188 23.172 1 98.81 368 LEU A O 1
ATOM 2963 N N . LEU A 1 369 ? 7.992 20.922 22.516 1 98.88 369 LEU A N 1
ATOM 2964 C CA . LEU A 1 369 ? 7.863 21.609 21.234 1 98.88 369 LEU A CA 1
ATOM 2965 C C . LEU A 1 369 ? 7.457 23.062 21.422 1 98.88 369 LEU A C 1
ATOM 2967 O O . LEU A 1 369 ? 8.055 23.969 20.844 1 98.88 369 LEU A O 1
ATOM 2971 N N . SER A 1 370 ? 6.434 23.344 22.281 1 98.81 370 SER A N 1
ATOM 2972 C CA . SER A 1 370 ? 5.957 24.703 22.5 1 98.81 370 SER A CA 1
ATOM 2973 C C . SER A 1 370 ? 7.051 25.578 23.094 1 98.81 370 SER A C 1
ATOM 2975 O O . SER A 1 370 ? 7.219 26.734 22.688 1 98.81 370 SER A O 1
ATOM 2977 N N . LYS A 1 371 ? 7.766 25.031 24.047 1 98.69 371 LYS A N 1
ATOM 2978 C CA . LYS A 1 371 ? 8.852 25.797 24.656 1 98.69 371 LYS A CA 1
ATOM 2979 C C . LYS A 1 371 ? 9.898 26.188 23.625 1 98.69 371 LYS A C 1
ATOM 2981 O O . LYS A 1 371 ? 10.406 27.312 23.641 1 98.69 371 LYS A O 1
ATOM 2986 N N . ASP A 1 372 ? 10.211 25.281 22.75 1 98.88 372 ASP A N 1
ATOM 2987 C CA . ASP A 1 372 ? 11.211 25.562 21.734 1 98.88 372 ASP A CA 1
ATOM 2988 C C . ASP A 1 372 ? 10.711 26.609 20.734 1 98.88 372 ASP A C 1
ATOM 2990 O O . ASP A 1 372 ? 11.477 27.469 20.297 1 98.88 372 ASP A O 1
ATOM 2994 N N . ILE A 1 373 ? 9.445 26.5 20.344 1 98.88 373 ILE A N 1
ATOM 2995 C CA . ILE A 1 373 ? 8.828 27.484 19.469 1 98.88 373 ILE A CA 1
ATOM 2996 C C . ILE A 1 373 ? 8.898 28.875 20.109 1 98.88 373 ILE A C 1
ATOM 2998 O O . ILE A 1 373 ? 9.297 29.844 19.469 1 98.88 373 ILE A O 1
ATOM 3002 N N . ILE A 1 374 ? 8.562 28.984 21.359 1 98.75 374 ILE A N 1
ATOM 3003 C CA . ILE A 1 374 ? 8.57 30.234 22.094 1 98.75 374 ILE A CA 1
ATOM 3004 C C . ILE A 1 374 ? 9.992 30.797 22.156 1 98.75 374 ILE A C 1
ATOM 3006 O O . ILE A 1 374 ? 10.219 31.969 21.859 1 98.75 374 ILE A O 1
ATOM 3010 N N . ASN A 1 375 ? 10.961 29.922 22.531 1 98.38 375 ASN A N 1
ATOM 3011 C CA . ASN A 1 375 ? 12.352 30.375 22.609 1 98.38 375 ASN A CA 1
ATOM 3012 C C . ASN A 1 375 ? 12.852 30.938 21.281 1 98.38 375 ASN A C 1
ATOM 3014 O O . ASN A 1 375 ? 13.539 31.953 21.266 1 98.38 375 ASN A O 1
ATOM 3018 N N . PHE A 1 376 ? 12.508 30.328 20.234 1 98.69 376 PHE A N 1
ATOM 3019 C CA . PHE A 1 376 ? 12.938 30.766 18.906 1 98.69 376 PHE A CA 1
ATOM 3020 C C . PHE A 1 376 ? 12.328 32.125 18.547 1 98.69 376 PHE A C 1
ATOM 3022 O O . PHE A 1 376 ? 13.047 33.062 18.266 1 98.69 376 PHE A O 1
ATOM 3029 N N . PHE A 1 377 ? 11 32.219 18.609 1 98.44 377 PHE A N 1
ATOM 3030 C CA . PHE A 1 377 ? 10.305 33.406 18.109 1 98.44 377 PHE A CA 1
ATOM 3031 C C . PHE A 1 377 ? 10.484 34.594 19.062 1 98.44 377 PHE A C 1
ATOM 3033 O O . PHE A 1 377 ? 10.508 35.75 18.625 1 98.44 377 PHE A O 1
ATOM 3040 N N . SER A 1 378 ? 10.57 34.375 20.391 1 96.38 378 SER A N 1
ATOM 3041 C CA . SER A 1 378 ? 10.766 35.469 21.328 1 96.38 378 SER A CA 1
ATOM 3042 C C . SER A 1 378 ? 12.125 36.125 21.125 1 96.38 378 SER A C 1
ATOM 3044 O O . SER A 1 378 ? 12.312 37.281 21.5 1 96.38 378 SER A O 1
ATOM 3046 N N . GLY A 1 379 ? 12.992 35.375 20.531 1 94.06 379 GLY A N 1
ATOM 3047 C CA . GLY A 1 379 ? 14.328 35.906 20.281 1 94.06 379 GLY A CA 1
ATOM 3048 C C . GLY A 1 379 ? 14.43 36.688 18.969 1 94.06 379 GLY A C 1
ATOM 3049 O O . GLY A 1 379 ? 15.445 37.312 18.703 1 94.06 379 GLY A O 1
ATOM 3050 N N . LEU A 1 380 ? 13.422 36.625 18.172 1 93.38 380 LEU A N 1
ATOM 3051 C CA . LEU A 1 380 ? 13.453 37.281 16.875 1 93.38 380 LEU A CA 1
ATOM 3052 C C . LEU A 1 380 ? 13.086 38.75 17.016 1 93.38 380 LEU A C 1
ATOM 3054 O O . LEU A 1 380 ? 12.25 39.125 17.859 1 93.38 380 LEU A O 1
ATOM 3058 N N . LYS A 1 381 ? 13.938 39.719 16.531 1 77.12 381 LYS A N 1
ATOM 3059 C CA . LYS A 1 381 ? 13.758 41.188 16.578 1 77.12 381 LYS A CA 1
ATOM 3060 C C . LYS A 1 381 ? 12.688 41.625 15.594 1 77.12 381 LYS A C 1
ATOM 3062 O O . LYS A 1 381 ? 12.539 41.062 14.516 1 77.12 381 LYS A O 1
ATOM 3067 N N . MET B 1 1 ? 4.832 -52.906 4.82 1 26.3 1 MET B N 1
ATOM 3068 C CA . MET B 1 1 ? 4.18 -52.531 3.566 1 26.3 1 MET B CA 1
ATOM 3069 C C . MET B 1 1 ? 3.23 -51.375 3.771 1 26.3 1 MET B C 1
ATOM 3071 O O . MET B 1 1 ? 2.055 -51.562 4.09 1 26.3 1 MET B O 1
ATOM 3075 N N . SER B 1 2 ? 3.57 -50.438 4.559 1 31.59 2 SER B N 1
ATOM 3076 C CA . SER B 1 2 ? 2.908 -49.625 5.566 1 31.59 2 SER B CA 1
ATOM 3077 C C . SER B 1 2 ? 1.809 -48.75 4.949 1 31.59 2 SER B C 1
ATOM 3079 O O . SER B 1 2 ? 1.794 -48.531 3.736 1 31.59 2 SER B O 1
ATOM 3081 N N . THR B 1 3 ? 0.727 -48.438 5.621 1 34.34 3 THR B N 1
ATOM 3082 C CA . THR B 1 3 ? -0.524 -47.75 5.324 1 34.34 3 THR B CA 1
ATOM 3083 C C . THR B 1 3 ? -0.262 -46.469 4.535 1 34.34 3 THR B C 1
ATOM 3085 O O . THR B 1 3 ? 0.208 -45.469 5.094 1 34.34 3 THR B O 1
ATOM 3088 N N . ALA B 1 4 ? 0.413 -46.406 3.484 1 41.47 4 ALA B N 1
ATOM 3089 C CA . ALA B 1 4 ? 0.468 -45.406 2.41 1 41.47 4 ALA B CA 1
ATOM 3090 C C . ALA B 1 4 ? -0.855 -44.656 2.289 1 41.47 4 ALA B C 1
ATOM 3092 O O . ALA B 1 4 ? -1.789 -45.125 1.639 1 41.47 4 ALA B O 1
ATOM 3093 N N . THR B 1 5 ? -1.612 -44.125 3.414 1 47 5 THR B N 1
ATOM 3094 C CA . THR B 1 5 ? -2.838 -43.594 3.99 1 47 5 THR B CA 1
ATOM 3095 C C . THR B 1 5 ? -3.389 -42.438 3.127 1 47 5 THR B C 1
ATOM 3097 O O . THR B 1 5 ? -2.656 -41.875 2.33 1 47 5 THR B O 1
ATOM 3100 N N . ASN B 1 6 ? -4.93 -42.281 3.207 1 62.06 6 ASN B N 1
ATOM 3101 C CA . ASN B 1 6 ? -6.047 -41.5 2.729 1 62.06 6 ASN B CA 1
ATOM 3102 C C . ASN B 1 6 ? -5.734 -40 2.793 1 62.06 6 ASN B C 1
ATOM 3104 O O . ASN B 1 6 ? -6.445 -39.25 3.457 1 62.06 6 ASN B O 1
ATOM 3108 N N . ARG B 1 7 ? -4.57 -39.625 2.346 1 88.56 7 ARG B N 1
ATOM 3109 C CA . ARG B 1 7 ? -4.113 -38.25 2.516 1 88.56 7 ARG B CA 1
ATOM 3110 C C . ARG B 1 7 ? -4.668 -37.344 1.418 1 88.56 7 ARG B C 1
ATOM 3112 O O . ARG B 1 7 ? -4.543 -36.125 1.489 1 88.56 7 ARG B O 1
ATOM 3119 N N . ILE B 1 8 ? -5.117 -38.062 0.454 1 97.31 8 ILE B N 1
ATOM 3120 C CA . ILE B 1 8 ? -5.734 -37.312 -0.637 1 97.31 8 ILE B CA 1
ATOM 3121 C C . ILE B 1 8 ? -7.215 -37.656 -0.735 1 97.31 8 ILE B C 1
ATOM 3123 O O . ILE B 1 8 ? -7.566 -38.844 -0.901 1 97.31 8 ILE B O 1
ATOM 3127 N N . LYS B 1 9 ? -8.031 -36.781 -0.659 1 97.81 9 LYS B N 1
ATOM 3128 C CA . LYS B 1 9 ? -9.477 -36.969 -0.688 1 97.81 9 LYS B CA 1
ATOM 3129 C C . LYS B 1 9 ? -10.141 -36.062 -1.718 1 97.81 9 LYS B C 1
ATOM 3131 O O . LYS B 1 9 ? -9.703 -34.938 -1.938 1 97.81 9 LYS B O 1
ATOM 3136 N N . PRO B 1 10 ? -11.203 -36.625 -2.369 1 97.81 10 PRO B N 1
ATOM 3137 C CA . PRO B 1 10 ? -11.945 -35.75 -3.252 1 97.81 10 PRO B CA 1
ATOM 3138 C C . PRO B 1 10 ? -12.445 -34.5 -2.535 1 97.81 10 PRO B C 1
ATOM 3140 O O . PRO B 1 10 ? -12.742 -34.531 -1.34 1 97.81 10 PRO B O 1
ATOM 3143 N N . PHE B 1 11 ? -12.492 -33.438 -3.277 1 98.06 11 PHE B N 1
ATOM 3144 C CA . PHE B 1 11 ? -12.93 -32.125 -2.766 1 98.06 11 PHE B CA 1
ATOM 3145 C C . PHE B 1 11 ? -13.922 -31.484 -3.721 1 98.06 11 PHE B C 1
ATOM 3147 O O . PHE B 1 11 ? -13.773 -31.578 -4.941 1 98.06 11 PHE B O 1
ATOM 3154 N N . SER B 1 12 ? -14.969 -30.938 -3.188 1 98.19 12 SER B N 1
ATOM 3155 C CA . SER B 1 12 ? -15.914 -30.125 -3.957 1 98.19 12 SER B CA 1
ATOM 3156 C C . SER B 1 12 ? -16.094 -28.75 -3.344 1 98.19 12 SER B C 1
ATOM 3158 O O . SER B 1 12 ? -16.234 -28.609 -2.125 1 98.19 12 SER B O 1
ATOM 3160 N N . VAL B 1 13 ? -16.094 -27.781 -4.176 1 98.06 13 VAL B N 1
ATOM 3161 C CA . VAL B 1 13 ? -16.297 -26.406 -3.713 1 98.06 13 VAL B CA 1
ATOM 3162 C C . VAL B 1 13 ? -17.766 -26.156 -3.418 1 98.06 13 VAL B C 1
ATOM 3164 O O . VAL B 1 13 ? -18.641 -26.469 -4.238 1 98.06 13 VAL B O 1
ATOM 3167 N N . TYR B 1 14 ? -18.016 -25.703 -2.289 1 97.5 14 TYR B N 1
ATOM 3168 C CA . TYR B 1 14 ? -19.344 -25.25 -1.901 1 97.5 14 TYR B CA 1
ATOM 3169 C C . TYR B 1 14 ? -19.25 -24.062 -0.961 1 97.5 14 TYR B C 1
ATOM 3171 O O . TYR B 1 14 ? -18.875 -24.203 0.203 1 97.5 14 TYR B O 1
ATOM 3179 N N . VAL B 1 15 ? -19.719 -22.922 -1.391 1 98.31 15 VAL B N 1
ATOM 3180 C CA . VAL B 1 15 ? -19.688 -21.703 -0.6 1 98.31 15 VAL B CA 1
ATOM 3181 C C . VAL B 1 15 ? -21.062 -21.453 0.013 1 98.31 15 VAL B C 1
ATOM 3183 O O . VAL B 1 15 ? -22.062 -21.359 -0.705 1 98.31 15 VAL B O 1
ATOM 3186 N N . PRO B 1 16 ? -21.141 -21.375 1.307 1 98.44 16 PRO B N 1
ATOM 3187 C CA . PRO B 1 16 ? -22.438 -21.078 1.923 1 98.44 16 PRO B CA 1
ATOM 3188 C C . PRO B 1 16 ? -23.062 -19.797 1.401 1 98.44 16 PRO B C 1
ATOM 3190 O O . PRO B 1 16 ? -22.344 -18.812 1.165 1 98.44 16 PRO B O 1
ATOM 3193 N N . GLN B 1 17 ? -24.391 -19.844 1.253 1 98.31 17 GLN B N 1
ATOM 3194 C CA . GLN B 1 17 ? -25.109 -18.688 0.713 1 98.31 17 GLN B CA 1
ATOM 3195 C C . GLN B 1 17 ? -24.891 -17.453 1.569 1 98.31 17 GLN B C 1
ATOM 3197 O O . GLN B 1 17 ? -24.828 -16.328 1.051 1 98.31 17 GLN B O 1
ATOM 3202 N N . GLN B 1 18 ? -24.75 -17.594 2.861 1 98.25 18 GLN B N 1
ATOM 3203 C CA . GLN B 1 18 ? -24.562 -16.469 3.777 1 98.25 18 GLN B CA 1
ATOM 3204 C C . GLN B 1 18 ? -23.312 -15.68 3.428 1 98.25 18 GLN B C 1
ATOM 3206 O O . GLN B 1 18 ? -23.266 -14.461 3.594 1 98.25 18 GLN B O 1
ATOM 3211 N N . VAL B 1 19 ? -22.281 -16.344 2.973 1 98.31 19 VAL B N 1
ATOM 3212 C CA . VAL B 1 19 ? -21.031 -15.688 2.576 1 98.31 19 VAL B CA 1
ATOM 3213 C C . VAL B 1 19 ? -21.281 -14.812 1.353 1 98.31 19 VAL B C 1
ATOM 3215 O O . VAL B 1 19 ? -20.797 -13.68 1.288 1 98.31 19 VAL B O 1
ATOM 3218 N N . LEU B 1 20 ? -22.016 -15.297 0.404 1 98.62 20 LEU B N 1
ATOM 3219 C CA . LEU B 1 20 ? -22.312 -14.547 -0.81 1 98.62 20 LEU B CA 1
ATOM 3220 C C . LEU B 1 20 ? -23.281 -13.406 -0.517 1 98.62 20 LEU B C 1
ATOM 3222 O O . LEU B 1 20 ? -23.188 -12.336 -1.127 1 98.62 20 LEU B O 1
ATOM 3226 N N . ASP B 1 21 ? -24.25 -13.625 0.416 1 98.44 21 ASP B N 1
ATOM 3227 C CA . ASP B 1 21 ? -25.141 -12.555 0.831 1 98.44 21 ASP B CA 1
ATOM 3228 C C . ASP B 1 21 ? -24.375 -11.422 1.507 1 98.44 21 ASP B C 1
ATOM 3230 O O . ASP B 1 21 ? -24.672 -10.242 1.288 1 98.44 21 ASP B O 1
ATOM 3234 N N . ASP B 1 22 ? -23.469 -11.805 2.324 1 98.25 22 ASP B N 1
ATOM 3235 C CA . ASP B 1 22 ? -22.641 -10.805 2.971 1 98.25 22 ASP B CA 1
ATOM 3236 C C . ASP B 1 22 ? -21.859 -9.984 1.938 1 98.25 22 ASP B C 1
ATOM 3238 O O . ASP B 1 22 ? -21.734 -8.766 2.07 1 98.25 22 ASP B O 1
ATOM 3242 N N . LEU B 1 23 ? -21.297 -10.672 0.956 1 98.75 23 LEU B N 1
ATOM 3243 C CA . LEU B 1 23 ? -20.609 -9.984 -0.135 1 98.75 23 LEU B CA 1
ATOM 3244 C C . LEU B 1 23 ? -21.531 -8.953 -0.785 1 98.75 23 LEU B C 1
ATOM 3246 O O . LEU B 1 23 ? -21.156 -7.797 -0.972 1 98.75 23 LEU B O 1
ATOM 3250 N N . LYS B 1 24 ? -22.703 -9.344 -1.136 1 98.25 24 LYS B N 1
ATOM 3251 C CA . LYS B 1 24 ? -23.672 -8.453 -1.797 1 98.25 24 LYS B CA 1
ATOM 3252 C C . LYS B 1 24 ? -24.031 -7.273 -0.902 1 98.25 24 LYS B C 1
ATOM 3254 O O . LYS B 1 24 ? -24.156 -6.145 -1.378 1 98.25 24 LYS B O 1
ATOM 3259 N N . LEU B 1 25 ? -24.219 -7.574 0.375 1 97.75 25 LEU B N 1
ATOM 3260 C CA . LEU B 1 25 ? -24.516 -6.508 1.327 1 97.75 25 LEU B CA 1
ATOM 3261 C C . LEU B 1 25 ? -23.406 -5.465 1.339 1 97.75 25 LEU B C 1
ATOM 3263 O O . LEU B 1 25 ? -23.672 -4.266 1.258 1 97.75 25 LEU B O 1
ATOM 3267 N N . ARG B 1 26 ? -22.219 -5.914 1.424 1 98.5 26 ARG B N 1
ATOM 3268 C CA . ARG B 1 26 ? -21.078 -5.016 1.505 1 98.5 26 ARG B CA 1
ATOM 3269 C C . ARG B 1 26 ? -20.906 -4.227 0.211 1 98.5 26 ARG B C 1
ATOM 3271 O O . ARG B 1 26 ? -20.562 -3.039 0.24 1 98.5 26 ARG B O 1
ATOM 3278 N N . LEU B 1 27 ? -21.062 -4.895 -0.877 1 98.75 27 LEU B N 1
ATOM 3279 C CA . LEU B 1 27 ? -21 -4.184 -2.148 1 98.75 27 LEU B CA 1
ATOM 3280 C C . LEU B 1 27 ? -22.047 -3.074 -2.199 1 98.75 27 LEU B C 1
ATOM 3282 O O . LEU B 1 27 ? -21.781 -1.985 -2.713 1 98.75 27 LEU B O 1
ATOM 3286 N N . ASN B 1 28 ? -23.203 -3.34 -1.651 1 97.5 28 ASN B N 1
ATOM 3287 C CA . ASN B 1 28 ? -24.281 -2.361 -1.633 1 97.5 28 ASN B CA 1
ATOM 3288 C C . ASN B 1 28 ? -23.953 -1.17 -0.74 1 97.5 28 ASN B C 1
ATOM 3290 O O . ASN B 1 28 ? -24.422 -0.057 -0.978 1 97.5 28 ASN B O 1
ATOM 3294 N N . LEU B 1 29 ? -23.156 -1.373 0.249 1 97.19 29 LEU B N 1
ATOM 3295 C CA . LEU B 1 29 ? -22.844 -0.35 1.243 1 97.19 29 LEU B CA 1
ATOM 3296 C C . LEU B 1 29 ? -21.578 0.408 0.869 1 97.19 29 LEU B C 1
ATOM 3298 O O . LEU B 1 29 ? -21.109 1.255 1.632 1 97.19 29 LEU B O 1
ATOM 3302 N N . THR B 1 30 ? -21.062 0.165 -0.277 1 98.5 30 THR B N 1
ATOM 3303 C CA . THR B 1 30 ? -19.766 0.706 -0.651 1 98.5 30 THR B CA 1
ATOM 3304 C C . THR B 1 30 ? -19.719 2.219 -0.447 1 98.5 30 THR B C 1
ATOM 3306 O O . THR B 1 30 ? -20.641 2.93 -0.87 1 98.5 30 THR B O 1
ATOM 3309 N N . ARG B 1 31 ? -18.688 2.684 0.225 1 98.31 31 ARG B N 1
ATOM 3310 C CA . ARG B 1 31 ? -18.344 4.102 0.307 1 98.31 31 ARG B CA 1
ATOM 3311 C C . ARG B 1 31 ? -17.25 4.457 -0.691 1 98.31 31 ARG B C 1
ATOM 3313 O O . ARG B 1 31 ? -16.078 4.09 -0.504 1 98.31 31 ARG B O 1
ATOM 3320 N N . TRP B 1 32 ? -17.609 5.215 -1.692 1 98.44 32 TRP B N 1
ATOM 3321 C CA . TRP B 1 32 ? -16.719 5.469 -2.812 1 98.44 32 TRP B CA 1
ATOM 3322 C C . TRP B 1 32 ? -15.734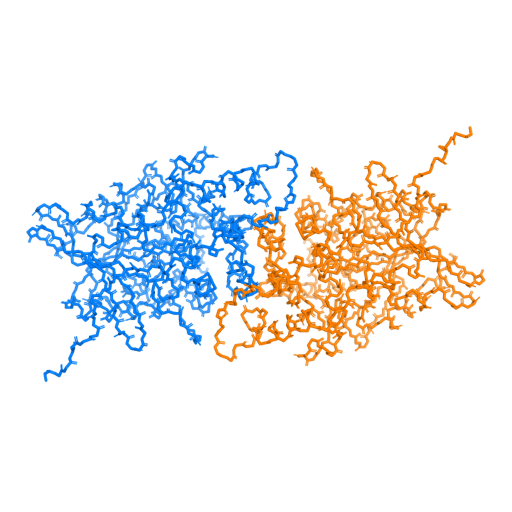 6.594 -2.484 1 98.44 32 TRP B C 1
ATOM 3324 O O . TRP B 1 32 ? -16.125 7.605 -1.896 1 98.44 32 TRP B O 1
ATOM 3334 N N . PRO B 1 33 ? -14.477 6.426 -2.795 1 97.62 33 PRO B N 1
ATOM 3335 C CA . PRO B 1 33 ? -13.555 7.559 -2.713 1 97.62 33 PRO B CA 1
ATOM 3336 C C . PRO B 1 33 ? -13.789 8.594 -3.807 1 97.62 33 PRO B C 1
ATOM 3338 O O . PRO B 1 33 ? -14.602 8.375 -4.711 1 97.62 33 PRO B O 1
ATOM 3341 N N . ASP B 1 34 ? -13.078 9.758 -3.633 1 95.62 34 ASP B N 1
ATOM 3342 C CA . ASP B 1 34 ? -13.102 10.758 -4.695 1 95.62 34 ASP B CA 1
ATOM 3343 C C . ASP B 1 34 ? -12.102 10.406 -5.801 1 95.62 34 ASP B C 1
ATOM 3345 O O . ASP B 1 34 ? -11.359 9.43 -5.688 1 95.62 34 ASP B O 1
ATOM 3349 N N . GLN B 1 35 ? -12.156 11.109 -6.867 1 94.31 35 GLN B N 1
ATOM 3350 C CA . GLN B 1 35 ? -11.203 10.977 -7.961 1 94.31 35 GLN B CA 1
ATOM 3351 C C . GLN B 1 35 ? -10.945 12.32 -8.633 1 94.31 35 GLN B C 1
ATOM 3353 O O . GLN B 1 35 ? -11.867 13.117 -8.812 1 94.31 35 GLN B O 1
ATOM 3358 N N . ILE B 1 36 ? -9.672 12.539 -8.945 1 94.81 36 ILE B N 1
ATOM 3359 C CA . ILE B 1 36 ? -9.336 13.703 -9.758 1 94.81 36 ILE B CA 1
ATOM 3360 C C . ILE B 1 36 ? -10.031 13.609 -11.109 1 94.81 36 ILE B C 1
ATOM 3362 O O . ILE B 1 36 ? -9.977 12.578 -11.781 1 94.81 36 ILE B O 1
ATOM 3366 N N . THR B 1 37 ? -10.633 14.672 -11.516 1 92.44 37 THR B N 1
ATOM 3367 C CA . THR B 1 37 ? -11.398 14.695 -12.75 1 92.44 37 THR B CA 1
ATOM 3368 C C . THR B 1 37 ? -10.508 14.359 -13.945 1 92.44 37 THR B C 1
ATOM 3370 O O . THR B 1 37 ? -9.445 14.953 -14.117 1 92.44 37 THR B O 1
ATOM 3373 N N . GLY B 1 38 ? -10.922 13.367 -14.703 1 93 38 GLY B N 1
ATOM 3374 C CA . GLY B 1 38 ? -10.227 13.023 -15.93 1 93 38 GLY B CA 1
ATOM 3375 C C . GLY B 1 38 ? -8.922 12.281 -15.695 1 93 38 GLY B C 1
ATOM 3376 O O . GLY B 1 38 ? -8.102 12.164 -16.609 1 93 38 GLY B O 1
ATOM 3377 N N . SER B 1 39 ? -8.727 11.766 -14.492 1 94.38 39 SER B N 1
ATOM 3378 C CA . SER B 1 39 ? -7.438 11.156 -14.18 1 94.38 39 SER B CA 1
ATOM 3379 C C . SER B 1 39 ? -7.379 9.711 -14.656 1 94.38 39 SER B C 1
ATOM 3381 O O . SER B 1 39 ? -6.305 9.117 -14.711 1 94.38 39 SER B O 1
ATOM 3383 N N . ASP B 1 40 ? -8.492 9.117 -15 1 95.31 40 ASP B N 1
ATOM 3384 C CA . ASP B 1 40 ? -8.516 7.723 -15.438 1 95.31 40 ASP B CA 1
ATOM 3385 C C . ASP B 1 40 ? -7.742 6.828 -14.477 1 95.31 40 ASP B C 1
ATOM 3387 O O . ASP B 1 40 ? -8.023 6.809 -13.273 1 95.31 40 ASP B O 1
ATOM 3391 N N . TRP B 1 41 ? -6.781 6.074 -15.023 1 96.94 41 TRP B N 1
ATOM 3392 C CA . TRP B 1 41 ? -6.055 5.113 -14.195 1 96.94 41 TRP B CA 1
ATOM 3393 C C . TRP B 1 41 ? -4.766 5.723 -13.656 1 96.94 41 TRP B C 1
ATOM 3395 O O . TRP B 1 41 ? -3.943 5.02 -13.062 1 96.94 41 TRP B O 1
ATOM 3405 N N . ASN B 1 42 ? -4.508 6.98 -13.734 1 95.56 42 ASN B N 1
ATOM 3406 C CA . ASN B 1 42 ? -3.213 7.602 -13.484 1 95.56 42 ASN B CA 1
ATOM 3407 C C . ASN B 1 42 ? -2.918 7.691 -11.984 1 95.56 42 ASN B C 1
ATOM 3409 O O . ASN B 1 42 ? -1.763 7.848 -11.586 1 95.56 42 ASN B O 1
ATOM 3413 N N . TYR B 1 43 ? -3.92 7.613 -11.109 1 96.81 43 TYR B N 1
ATOM 3414 C CA . TYR B 1 43 ? -3.723 7.625 -9.664 1 96.81 43 TYR B CA 1
ATOM 3415 C C . TYR B 1 43 ? -4.047 6.266 -9.055 1 96.81 43 TYR B C 1
ATOM 3417 O O . TYR B 1 43 ? -4.188 6.141 -7.836 1 96.81 43 TYR B O 1
ATOM 3425 N N . GLY B 1 44 ? -4.195 5.227 -9.898 1 97.88 44 GLY B N 1
ATOM 3426 C CA . GLY B 1 44 ? -4.609 3.896 -9.484 1 97.88 44 GLY B CA 1
ATOM 3427 C C . GLY B 1 44 ? -5.891 3.436 -10.156 1 97.88 44 GLY B C 1
ATOM 3428 O O . GLY B 1 44 ? -6.215 3.877 -11.258 1 97.88 44 GLY B O 1
ATOM 3429 N N . THR B 1 45 ? -6.578 2.59 -9.594 1 98.56 45 THR B N 1
ATOM 3430 C CA . THR B 1 45 ? -7.766 1.958 -10.164 1 98.56 45 THR B CA 1
ATOM 3431 C C . THR B 1 45 ? -8.844 2.998 -10.461 1 98.56 45 THR B C 1
ATOM 3433 O O . THR B 1 45 ? -9.289 3.711 -9.562 1 98.56 45 THR B O 1
ATOM 3436 N N . ASP B 1 46 ? -9.281 3.02 -11.664 1 98.44 46 ASP B N 1
ATOM 3437 C CA . ASP B 1 46 ? -10.219 4.035 -12.141 1 98.44 46 ASP B CA 1
ATOM 3438 C C . ASP B 1 46 ? -11.578 3.891 -11.461 1 98.44 46 ASP B C 1
ATOM 3440 O O . ASP B 1 46 ? -12.133 2.789 -11.398 1 98.44 46 ASP B O 1
ATOM 3444 N N . LEU B 1 47 ? -12.117 4.977 -10.984 1 98.25 47 LEU B N 1
ATOM 3445 C CA . LEU B 1 47 ? -13.359 4.973 -10.219 1 98.25 47 LEU B CA 1
ATOM 3446 C C . LEU B 1 47 ? -14.547 4.59 -11.102 1 98.25 47 LEU B C 1
ATOM 3448 O O . LEU B 1 47 ? -15.422 3.83 -10.68 1 98.25 47 LEU B O 1
ATOM 3452 N N . SER B 1 48 ? -14.625 5.16 -12.305 1 97.94 48 SER B N 1
ATOM 3453 C CA . SER B 1 48 ? -15.734 4.84 -13.195 1 97.94 48 SER B CA 1
ATOM 3454 C C . SER B 1 48 ? -15.789 3.348 -13.5 1 97.94 48 SER B C 1
ATOM 3456 O O . SER B 1 48 ? -16.859 2.736 -13.453 1 97.94 48 SER B O 1
ATOM 3458 N N . TYR B 1 49 ? -14.648 2.779 -13.82 1 98.44 49 TYR B N 1
ATOM 3459 C CA . TYR B 1 49 ? -14.594 1.346 -14.086 1 98.44 49 TYR B CA 1
ATOM 3460 C C . TYR B 1 49 ? -14.992 0.549 -12.852 1 98.44 49 TYR B C 1
ATOM 3462 O O . TYR B 1 49 ? -15.719 -0.445 -12.953 1 98.44 49 TYR B O 1
ATOM 3470 N N . MET B 1 50 ? -14.547 0.944 -11.656 1 98.69 50 MET B N 1
ATOM 3471 C CA . MET B 1 50 ? -14.867 0.241 -10.422 1 98.69 50 MET B CA 1
ATOM 3472 C C . MET B 1 50 ? -16.375 0.257 -10.156 1 98.69 50 MET B C 1
ATOM 3474 O O . MET B 1 50 ? -16.938 -0.735 -9.695 1 98.69 50 MET B O 1
ATOM 3478 N N . LYS B 1 51 ? -16.953 1.365 -10.359 1 98.69 51 LYS B N 1
ATOM 3479 C CA . LYS B 1 51 ? -18.406 1.443 -10.18 1 98.69 51 LYS B CA 1
ATOM 3480 C C . LYS B 1 51 ? -19.141 0.502 -11.133 1 98.69 51 LYS B C 1
ATOM 3482 O O . LYS B 1 51 ? -20.078 -0.188 -10.734 1 98.69 51 LYS B O 1
ATOM 3487 N N . GLU B 1 52 ? -18.672 0.523 -12.367 1 98.69 52 GLU B N 1
ATOM 3488 C CA . GLU B 1 52 ? -19.266 -0.379 -13.352 1 98.69 52 GLU B CA 1
ATOM 3489 C C . GLU B 1 52 ? -19.062 -1.838 -12.953 1 98.69 52 GLU B C 1
ATOM 3491 O O . GLU B 1 52 ? -20.016 -2.625 -12.969 1 98.69 52 GLU B O 1
ATOM 3496 N N . LEU B 1 53 ? -17.844 -2.219 -12.617 1 98.88 53 LEU B N 1
ATOM 3497 C CA . LEU B 1 53 ? -17.531 -3.594 -12.258 1 98.88 53 LEU B CA 1
ATOM 3498 C C . LEU B 1 53 ? -18.281 -4.02 -11 1 98.88 53 LEU B C 1
ATOM 3500 O O . LEU B 1 53 ? -18.734 -5.16 -10.906 1 98.88 53 LEU B O 1
ATOM 3504 N N . THR B 1 54 ? -18.406 -3.105 -10.023 1 98.88 54 THR B N 1
ATOM 3505 C CA . THR B 1 54 ? -19.125 -3.395 -8.789 1 98.88 54 THR B CA 1
ATOM 3506 C C . THR B 1 54 ? -20.594 -3.643 -9.062 1 98.88 54 THR B C 1
ATOM 3508 O O . THR B 1 54 ? -21.203 -4.559 -8.492 1 98.88 54 THR B O 1
ATOM 3511 N N . LYS B 1 55 ? -21.156 -2.84 -9.93 1 98.69 55 LYS B N 1
ATOM 3512 C CA . LYS B 1 55 ? -22.562 -3.057 -10.312 1 98.69 55 LYS B CA 1
ATOM 3513 C C . LYS B 1 55 ? -22.734 -4.422 -10.977 1 98.69 55 LYS B C 1
ATOM 3515 O O . LYS B 1 55 ? -23.688 -5.141 -10.672 1 98.69 55 LYS B O 1
ATOM 3520 N N . TYR B 1 56 ? -21.844 -4.746 -11.875 1 98.88 56 TYR B N 1
ATOM 3521 C CA . TYR B 1 56 ? -21.859 -6.055 -12.523 1 98.88 56 TYR B CA 1
ATOM 3522 C C . TYR B 1 56 ? -21.719 -7.172 -11.5 1 98.88 56 TYR B C 1
ATOM 3524 O O . TYR B 1 56 ? -22.406 -8.188 -11.57 1 98.88 56 TYR B O 1
ATOM 3532 N N . TRP B 1 57 ? -20.797 -6.984 -10.539 1 98.88 57 TRP B N 1
ATOM 3533 C CA . TRP B 1 57 ? -20.562 -7.945 -9.469 1 98.88 57 TRP B CA 1
ATOM 3534 C C . TRP B 1 57 ? -21.828 -8.188 -8.656 1 98.88 57 TRP B C 1
ATOM 3536 O O . TRP B 1 57 ? -22.141 -9.336 -8.312 1 98.88 57 TRP B O 1
ATOM 3546 N N . GLN B 1 58 ? -22.562 -7.18 -8.398 1 97.88 58 GLN B N 1
ATOM 3547 C CA . GLN B 1 58 ? -23.734 -7.215 -7.551 1 97.88 58 GLN B CA 1
ATOM 3548 C C . GLN B 1 58 ? -24.938 -7.805 -8.297 1 97.88 58 GLN B C 1
ATOM 3550 O O . GLN B 1 58 ? -25.719 -8.57 -7.723 1 97.88 58 GLN B O 1
ATOM 3555 N N . LYS B 1 59 ? -25.031 -7.5 -9.578 1 98 59 LYS B N 1
ATOM 3556 C CA . LYS B 1 59 ? -26.328 -7.719 -10.227 1 98 59 LYS B CA 1
ATOM 3557 C C . LYS B 1 59 ? -26.234 -8.852 -11.25 1 98 59 LYS B C 1
ATOM 3559 O O . LYS B 1 59 ? -27.25 -9.461 -11.586 1 98 59 LYS B O 1
ATOM 3564 N N . THR B 1 60 ? -25.094 -9.094 -11.781 1 98.56 60 THR B N 1
ATOM 3565 C CA . THR B 1 60 ? -25.016 -9.953 -12.953 1 98.56 60 THR B CA 1
ATOM 3566 C C . THR B 1 60 ? -24.125 -11.164 -12.688 1 98.56 60 THR B C 1
ATOM 3568 O O . THR B 1 60 ? -24.484 -12.297 -13.023 1 98.56 60 THR B O 1
ATOM 3571 N N . PHE B 1 61 ? -22.969 -10.969 -12.109 1 98.81 61 PHE B N 1
ATOM 3572 C CA . PHE B 1 61 ? -22.016 -12.031 -11.844 1 98.81 61 PHE B CA 1
ATOM 3573 C C . PHE B 1 61 ? -22.641 -13.125 -10.984 1 98.81 61 PHE B C 1
ATOM 3575 O O . PHE B 1 61 ? -23.344 -12.836 -10.023 1 98.81 61 PHE B O 1
ATOM 3582 N N . ASP B 1 62 ? -22.312 -14.352 -11.336 1 98.62 62 ASP B N 1
ATOM 3583 C CA . ASP B 1 62 ? -22.891 -15.5 -10.641 1 98.62 62 ASP B CA 1
ATOM 3584 C C . ASP B 1 62 ? -21.781 -16.453 -10.188 1 98.62 62 ASP B C 1
ATOM 3586 O O . ASP B 1 62 ? -21.328 -17.297 -10.961 1 98.62 62 ASP B O 1
ATOM 3590 N N . TRP B 1 63 ? -21.469 -16.5 -8.93 1 98.75 63 TRP B N 1
ATOM 3591 C CA . TRP B 1 63 ? -20.453 -17.391 -8.375 1 98.75 63 TRP B CA 1
ATOM 3592 C C . TRP B 1 63 ? -20.828 -18.844 -8.562 1 98.75 63 TRP B C 1
ATOM 3594 O O . TRP B 1 63 ? -19.969 -19.703 -8.75 1 98.75 63 TRP B O 1
ATOM 3604 N N . ARG B 1 64 ? -22.094 -19.141 -8.5 1 98.75 64 ARG B N 1
ATOM 3605 C CA . ARG B 1 64 ? -22.531 -20.516 -8.602 1 98.75 64 ARG B CA 1
ATOM 3606 C C . ARG B 1 64 ? -22.109 -21.141 -9.93 1 98.75 64 ARG B C 1
ATOM 3608 O O . ARG B 1 64 ? -21.828 -22.328 -10.008 1 98.75 64 ARG B O 1
ATOM 3615 N N . LYS B 1 65 ? -22.078 -20.328 -10.938 1 98.69 65 LYS B N 1
ATOM 3616 C CA . LYS B 1 65 ? -21.578 -20.812 -12.219 1 98.69 65 LYS B CA 1
ATOM 3617 C C . LYS B 1 65 ? -20.094 -21.156 -12.133 1 98.69 65 LYS B C 1
ATOM 3619 O O . LYS B 1 65 ? -19.641 -22.156 -12.703 1 98.69 65 LYS B O 1
ATOM 3624 N N . VAL B 1 66 ? -19.328 -20.328 -11.445 1 98.62 66 VAL B N 1
ATOM 3625 C CA . VAL B 1 66 ? -17.891 -20.562 -11.25 1 98.62 66 VAL B CA 1
ATOM 3626 C C . VAL B 1 66 ? -17.703 -21.844 -10.445 1 98.62 66 VAL B C 1
ATOM 3628 O O . VAL B 1 66 ? -16.859 -22.688 -10.797 1 98.62 66 VAL B O 1
ATOM 3631 N N . GLU B 1 67 ? -18.453 -21.922 -9.445 1 98.31 67 GLU B N 1
ATOM 3632 C CA . GLU B 1 67 ? -18.422 -23.109 -8.594 1 98.31 67 GLU B CA 1
ATOM 3633 C C . GLU B 1 67 ? -18.672 -24.375 -9.406 1 98.31 67 GLU B C 1
ATOM 3635 O O . GLU B 1 67 ? -17.953 -25.359 -9.273 1 98.31 67 GLU B O 1
ATOM 3640 N N . ALA B 1 68 ? -19.688 -24.391 -10.172 1 98.56 68 ALA B N 1
ATOM 3641 C CA . ALA B 1 68 ? -20.031 -25.531 -11.023 1 98.56 68 ALA B CA 1
ATOM 3642 C C . ALA B 1 68 ? -18.891 -25.859 -11.984 1 98.56 68 ALA B C 1
ATOM 3644 O O . ALA B 1 68 ? -18.594 -27.031 -12.234 1 98.56 68 ALA B O 1
ATOM 3645 N N . GLU B 1 69 ? -18.297 -24.844 -12.555 1 98.44 69 GLU B N 1
ATOM 3646 C CA . GLU B 1 69 ? -17.188 -25.062 -13.469 1 98.44 69 GLU B CA 1
ATOM 3647 C C . GLU B 1 69 ? -16 -25.719 -12.766 1 98.44 69 GLU B C 1
ATOM 3649 O O . GLU B 1 69 ? -15.414 -26.656 -13.281 1 98.44 69 GLU B O 1
ATOM 3654 N N . ILE B 1 70 ? -15.609 -25.203 -11.594 1 98.75 70 ILE B N 1
ATOM 3655 C CA . ILE B 1 70 ? -14.523 -25.781 -10.82 1 98.75 70 ILE B CA 1
ATOM 3656 C C . ILE B 1 70 ? -14.828 -27.25 -10.547 1 98.75 70 ILE B C 1
ATOM 3658 O O . ILE B 1 70 ? -13.969 -28.125 -10.758 1 98.75 70 ILE B O 1
ATOM 3662 N N . ASN B 1 71 ? -16.047 -27.531 -10.195 1 98.62 71 ASN B N 1
ATOM 3663 C CA . ASN B 1 71 ? -16.453 -28.875 -9.781 1 98.62 71 ASN B CA 1
ATOM 3664 C C . ASN B 1 71 ? -16.625 -29.812 -10.977 1 98.62 71 ASN B C 1
ATOM 3666 O O . ASN B 1 71 ? -16.797 -31.016 -10.812 1 98.62 71 ASN B O 1
ATOM 3670 N N . SER B 1 72 ? -16.641 -29.25 -12.133 1 98.38 72 SER B N 1
ATOM 3671 C CA . SER B 1 72 ? -16.719 -30.094 -13.32 1 98.38 72 SER B CA 1
ATOM 3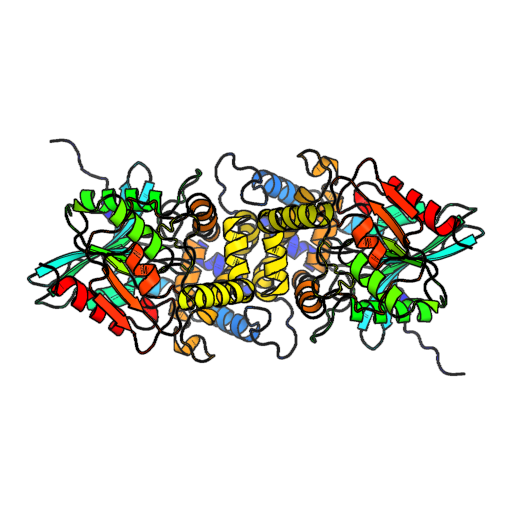672 C C . SER B 1 72 ? -15.414 -30.828 -13.578 1 98.38 72 SER B C 1
ATOM 3674 O O . SER B 1 72 ? -15.367 -31.766 -14.375 1 98.38 72 SER B O 1
ATOM 3676 N N . TYR B 1 73 ? -14.344 -30.469 -12.969 1 98.38 73 TYR B N 1
ATOM 3677 C CA . TYR B 1 73 ? -13.062 -31.172 -13 1 98.38 73 TYR B CA 1
ATOM 3678 C C . TYR B 1 73 ? -12.789 -31.859 -11.664 1 98.38 73 TYR B C 1
ATOM 3680 O O . TYR B 1 73 ? -13.297 -31.438 -10.625 1 98.38 73 TYR B O 1
ATOM 3688 N N . PRO B 1 74 ? -12 -32.938 -11.656 1 98.31 74 PRO B N 1
ATOM 3689 C CA . PRO B 1 74 ? -11.672 -33.594 -10.383 1 98.31 74 PRO B CA 1
ATOM 3690 C C . PRO B 1 74 ? -10.82 -32.719 -9.477 1 98.31 74 PRO B C 1
ATOM 3692 O O . PRO B 1 74 ? -9.711 -32.312 -9.852 1 98.31 74 PRO B O 1
ATOM 3695 N N . ASN B 1 75 ? -11.344 -32.344 -8.305 1 98.19 75 ASN B N 1
ATOM 3696 C CA . ASN B 1 75 ? -10.648 -31.625 -7.242 1 98.19 75 ASN B CA 1
ATOM 3697 C C . ASN B 1 75 ? -10.297 -32.531 -6.078 1 98.19 75 ASN B C 1
ATOM 3699 O O . ASN B 1 75 ? -11.031 -33.469 -5.777 1 98.19 75 ASN B O 1
ATOM 3703 N N . PHE B 1 76 ? -9.219 -32.156 -5.414 1 98.75 76 PHE B N 1
ATOM 3704 C CA . PHE B 1 76 ? -8.781 -32.938 -4.277 1 98.75 76 PHE B CA 1
ATOM 3705 C C . PHE B 1 76 ? -8.172 -32.062 -3.197 1 98.75 76 PHE B C 1
ATOM 3707 O O . PHE B 1 76 ? -7.805 -30.922 -3.459 1 98.75 76 PHE B O 1
ATOM 3714 N N . MET B 1 77 ? -8.18 -32.531 -1.979 1 98.56 77 MET B N 1
ATOM 3715 C CA . MET B 1 77 ? -7.43 -32 -0.843 1 98.56 77 MET B CA 1
ATOM 3716 C C . MET B 1 77 ? -6.41 -33.031 -0.336 1 98.56 77 MET B C 1
ATOM 3718 O O . MET B 1 77 ? -6.773 -34.156 0.021 1 98.56 77 MET B O 1
ATOM 3722 N N . ALA B 1 78 ? -5.207 -32.656 -0.339 1 98.5 78 ALA B N 1
ATOM 3723 C CA . ALA B 1 78 ? -4.145 -33.531 0.165 1 98.5 78 ALA B CA 1
ATOM 3724 C C . ALA B 1 78 ? -3.604 -33.031 1.496 1 98.5 78 ALA B C 1
ATOM 3726 O O . ALA B 1 78 ? -3.473 -31.812 1.695 1 98.5 78 ALA B O 1
ATOM 3727 N N . ASP B 1 79 ? -3.348 -33.875 2.426 1 97.81 79 ASP B N 1
ATOM 3728 C CA . ASP B 1 79 ? -2.592 -33.531 3.627 1 97.81 79 ASP B CA 1
ATOM 3729 C C . ASP B 1 79 ? -1.099 -33.781 3.426 1 97.81 79 ASP B C 1
ATOM 3731 O O . ASP B 1 79 ? -0.654 -34.938 3.404 1 97.81 79 ASP B O 1
ATOM 3735 N N . ILE B 1 80 ? -0.392 -32.781 3.248 1 96.31 80 ILE B N 1
ATOM 3736 C CA . ILE B 1 80 ? 1.049 -32.875 3.037 1 96.31 80 ILE B CA 1
ATOM 3737 C C . ILE B 1 80 ? 1.783 -32.281 4.23 1 96.31 80 ILE B C 1
ATOM 3739 O O . ILE B 1 80 ? 1.845 -31.047 4.379 1 96.31 80 ILE B O 1
ATOM 3743 N N . ASP B 1 81 ? 2.418 -33.094 5.09 1 91.31 81 ASP B N 1
ATOM 3744 C CA . ASP B 1 81 ? 3.156 -32.656 6.27 1 91.31 81 ASP B CA 1
ATOM 3745 C C . ASP B 1 81 ? 2.281 -31.797 7.176 1 91.31 81 ASP B C 1
ATOM 3747 O O . ASP B 1 81 ? 2.727 -30.766 7.676 1 91.31 81 ASP B O 1
ATOM 3751 N N . GLY B 1 82 ? 1.057 -32.094 7.23 1 94.56 82 GLY B N 1
ATOM 3752 C CA . GLY B 1 82 ? 0.161 -31.391 8.148 1 94.56 82 GLY B CA 1
ATOM 3753 C C . GLY B 1 82 ? -0.53 -30.203 7.516 1 94.56 82 GLY B C 1
ATOM 3754 O O . GLY B 1 82 ? -1.331 -29.531 8.164 1 94.56 82 GLY B O 1
ATOM 3755 N N . HIS B 1 83 ? -0.274 -29.938 6.254 1 96.75 83 HIS B N 1
ATOM 3756 C CA . HIS B 1 83 ? -0.903 -28.828 5.539 1 96.75 83 HIS B CA 1
ATOM 3757 C C . HIS B 1 83 ? -1.9 -29.344 4.504 1 96.75 83 HIS B C 1
ATOM 3759 O O . HIS B 1 83 ? -1.564 -30.188 3.682 1 96.75 83 HIS B O 1
ATOM 3765 N N . LYS B 1 84 ? -3.096 -28.797 4.57 1 98.19 84 LYS B N 1
ATOM 3766 C CA . LYS B 1 84 ? -4.102 -29.141 3.57 1 98.19 84 LYS B CA 1
ATOM 3767 C C . LYS B 1 84 ? -3.869 -28.375 2.271 1 98.19 84 LYS B C 1
ATOM 3769 O O . LYS B 1 84 ? -3.865 -27.141 2.264 1 98.19 84 LYS B O 1
ATOM 3774 N N . ILE B 1 85 ? -3.703 -29.141 1.21 1 98.69 85 ILE B N 1
ATOM 3775 C CA . ILE B 1 85 ? -3.389 -28.562 -0.09 1 98.69 85 ILE B CA 1
ATOM 3776 C C . ILE B 1 85 ? -4.48 -28.922 -1.094 1 98.69 85 ILE B C 1
ATOM 3778 O O . ILE B 1 85 ? -4.699 -30.094 -1.395 1 98.69 85 ILE B O 1
ATOM 3782 N N . HIS B 1 86 ? -5.145 -27.906 -1.59 1 98.88 86 HIS B N 1
ATOM 3783 C CA . HIS B 1 86 ? -6.102 -28.078 -2.68 1 98.88 86 HIS B CA 1
ATOM 3784 C C . HIS B 1 86 ? -5.387 -28.203 -4.02 1 98.88 86 HIS B C 1
ATOM 3786 O O . HIS B 1 86 ? -4.395 -27.516 -4.273 1 98.88 86 HIS B O 1
ATOM 3792 N N . PHE B 1 87 ? -5.902 -29.094 -4.852 1 98.81 87 PHE B N 1
ATOM 3793 C CA . PHE B 1 87 ? -5.422 -29.125 -6.23 1 98.81 87 PHE B CA 1
ATOM 3794 C C . PHE B 1 87 ? -6.449 -29.797 -7.141 1 98.81 87 PHE B C 1
ATOM 3796 O O . PHE B 1 87 ? -7.289 -30.562 -6.684 1 98.81 87 PHE B O 1
ATOM 3803 N N . MET B 1 88 ? -6.402 -29.391 -8.391 1 98.81 88 MET B N 1
ATOM 3804 C CA . MET B 1 88 ? -7.082 -30.141 -9.445 1 98.81 88 MET B CA 1
ATOM 3805 C C . MET B 1 88 ? -6.156 -31.188 -10.055 1 98.81 88 MET B C 1
ATOM 3807 O O . MET B 1 88 ? -4.957 -30.953 -10.203 1 98.81 88 MET B O 1
ATOM 3811 N N . HIS B 1 89 ? -6.711 -32.312 -10.375 1 98.75 89 HIS B N 1
ATOM 3812 C CA . HIS B 1 89 ? -5.973 -33.406 -11.023 1 98.75 89 HIS B CA 1
ATOM 3813 C C . HIS B 1 89 ? -6.746 -33.969 -12.203 1 98.75 89 HIS B C 1
ATOM 3815 O O . HIS B 1 89 ? -7.719 -34.688 -12.023 1 98.75 89 HIS B O 1
ATOM 3821 N N . VAL B 1 90 ? -6.277 -33.625 -13.398 1 98.75 90 VAL B N 1
ATOM 3822 C CA . VAL B 1 90 ? -6.969 -34.031 -14.617 1 98.75 90 VAL B CA 1
ATOM 3823 C C . VAL B 1 90 ? -6.055 -34.906 -15.461 1 98.75 90 VAL B C 1
ATOM 3825 O O . VAL B 1 90 ? -4.996 -34.469 -15.922 1 98.75 90 VAL B O 1
ATOM 3828 N N . LYS B 1 91 ? -6.453 -36.094 -15.742 1 98.31 91 LYS B N 1
ATOM 3829 C CA . LYS B 1 91 ? -5.652 -37.062 -16.5 1 98.31 91 LYS B CA 1
ATOM 3830 C C . LYS B 1 91 ? -5.723 -36.781 -17.984 1 98.31 91 LYS B C 1
ATOM 3832 O O . LYS B 1 91 ? -6.789 -36.469 -18.516 1 98.31 91 LYS B O 1
ATOM 3837 N N . GLY B 1 92 ? -4.539 -36.906 -18.578 1 98.44 92 GLY B N 1
ATOM 3838 C CA . GLY B 1 92 ? -4.488 -36.75 -20.031 1 98.44 92 GLY B CA 1
ATOM 3839 C C . GLY B 1 92 ? -5.113 -37.938 -20.766 1 98.44 92 GLY B C 1
ATOM 3840 O O . GLY B 1 92 ? -5.199 -39.031 -20.234 1 98.44 92 GLY B O 1
ATOM 3841 N N . LYS B 1 93 ? -5.473 -37.688 -21.984 1 97.62 93 LYS B N 1
ATOM 3842 C CA . LYS B 1 93 ? -6.129 -38.719 -22.797 1 97.62 93 LYS B CA 1
ATOM 3843 C C . LYS B 1 93 ? -5.191 -39.281 -23.859 1 97.62 93 LYS B C 1
ATOM 3845 O O . LYS B 1 93 ? -5.547 -40.188 -24.594 1 97.62 93 LYS B O 1
ATOM 3850 N N . GLY B 1 94 ? -4.074 -38.719 -23.906 1 96.5 94 GLY B N 1
ATOM 3851 C CA . GLY B 1 94 ? -3.137 -39.125 -24.938 1 96.5 94 GLY B CA 1
ATOM 3852 C C . GLY B 1 94 ? -2.48 -40.469 -24.672 1 96.5 94 GLY B C 1
ATOM 3853 O O . GLY B 1 94 ? -2.418 -40.906 -23.531 1 96.5 94 GLY B O 1
ATOM 3854 N N . LYS B 1 95 ? -2.029 -41.125 -25.75 1 97 95 LYS B N 1
ATOM 3855 C CA . LYS B 1 95 ? -1.258 -42.344 -25.641 1 97 95 LYS B CA 1
ATOM 3856 C C . LYS B 1 95 ? -0 -42.156 -24.797 1 97 95 LYS B C 1
ATOM 3858 O O . LYS B 1 95 ? 0.386 -43.031 -24.031 1 97 95 LYS B O 1
ATOM 3863 N N . ARG B 1 96 ? 0.592 -41.062 -25.031 1 96.12 96 ARG B N 1
ATOM 3864 C CA . ARG B 1 96 ? 1.668 -40.594 -24.156 1 96.12 96 ARG B CA 1
ATOM 3865 C C . ARG B 1 96 ? 1.212 -39.406 -23.312 1 96.12 96 ARG B C 1
ATOM 3867 O O . ARG B 1 96 ? 0.809 -38.375 -23.844 1 96.12 96 ARG B O 1
ATOM 3874 N N . SER B 1 97 ? 1.248 -39.562 -22.094 1 97.06 97 SER B N 1
ATOM 3875 C CA . SER B 1 97 ? 0.846 -38.5 -21.203 1 97.06 97 SER B CA 1
ATOM 3876 C C . SER B 1 97 ? 1.939 -38.188 -20.172 1 97.06 97 SER B C 1
ATOM 3878 O O . SER B 1 97 ? 2.414 -39.094 -19.484 1 97.06 97 SER B O 1
ATOM 3880 N N . VAL B 1 98 ? 2.387 -36.969 -20.078 1 98 98 VAL B N 1
ATOM 3881 C CA . VAL B 1 98 ? 3.445 -36.531 -19.188 1 98 98 VAL B CA 1
ATOM 3882 C C . VAL B 1 98 ? 2.83 -35.906 -17.938 1 98 98 VAL B C 1
ATOM 3884 O O . VAL B 1 98 ? 2.023 -34.969 -18.047 1 98 98 VAL B O 1
ATOM 3887 N N . PRO B 1 99 ? 3.09 -36.375 -16.719 1 98.75 99 PRO B N 1
ATOM 3888 C CA . PRO B 1 99 ? 2.658 -35.625 -15.531 1 98.75 99 PRO B CA 1
ATOM 3889 C C . PRO B 1 99 ? 3.246 -34.219 -15.477 1 98.75 99 PRO B C 1
ATOM 3891 O O . PRO B 1 99 ? 4.453 -34.031 -15.656 1 98.75 99 PRO B O 1
ATOM 3894 N N . LEU B 1 100 ? 2.438 -33.219 -15.344 1 98.94 100 LEU B N 1
ATOM 3895 C CA . LEU B 1 100 ? 2.852 -31.812 -15.336 1 98.94 100 LEU B CA 1
ATOM 3896 C C . LEU B 1 100 ? 2.188 -31.062 -14.195 1 98.94 100 LEU B C 1
ATOM 3898 O O . LEU B 1 100 ? 0.959 -31.062 -14.07 1 98.94 100 LEU B O 1
ATOM 3902 N N . ILE B 1 101 ? 2.963 -30.5 -13.297 1 98.94 101 ILE B N 1
ATOM 3903 C CA . ILE B 1 101 ? 2.422 -29.594 -12.281 1 98.94 101 ILE B CA 1
ATOM 3904 C C . ILE B 1 101 ? 2.506 -28.156 -12.766 1 98.94 101 ILE B C 1
ATOM 3906 O O . ILE B 1 101 ? 3.557 -27.703 -13.234 1 98.94 101 ILE B O 1
ATOM 3910 N N . ILE B 1 102 ? 1.391 -27.469 -12.773 1 98.88 102 ILE B N 1
ATOM 3911 C CA . ILE B 1 102 ? 1.313 -26.062 -13.195 1 98.88 102 ILE B CA 1
ATOM 3912 C C . ILE B 1 102 ? 0.965 -25.188 -12 1 98.88 102 ILE B C 1
ATOM 3914 O O . ILE B 1 102 ? -0.053 -25.406 -11.336 1 98.88 102 ILE B O 1
ATOM 3918 N N . THR B 1 103 ? 1.782 -24.203 -11.727 1 98.88 103 THR B N 1
ATOM 3919 C CA . THR B 1 103 ? 1.635 -23.391 -10.531 1 98.88 103 THR B CA 1
ATOM 3920 C C . THR B 1 103 ? 1.336 -21.938 -10.891 1 98.88 103 THR B C 1
ATOM 3922 O O . THR B 1 103 ? 2.018 -21.344 -11.734 1 98.88 103 THR B O 1
ATOM 3925 N N . HIS B 1 104 ? 0.323 -21.328 -10.242 1 98.69 104 HIS B N 1
ATOM 3926 C CA . HIS B 1 104 ? -0.099 -19.953 -10.477 1 98.69 104 HIS B CA 1
ATOM 3927 C C . HIS B 1 104 ? 0.719 -18.984 -9.641 1 98.69 104 HIS B C 1
ATOM 3929 O O . HIS B 1 104 ? 1.637 -19.391 -8.922 1 98.69 104 HIS B O 1
ATOM 3935 N N . GLY B 1 105 ? 0.447 -17.688 -9.836 1 98.38 105 GLY B N 1
ATOM 3936 C CA . GLY B 1 105 ? 1.062 -16.656 -9.039 1 98.38 105 GLY B CA 1
ATOM 3937 C C . GLY B 1 105 ? 0.055 -15.68 -8.453 1 98.38 105 GLY B C 1
ATOM 3938 O O . GLY B 1 105 ? -1.104 -16.031 -8.227 1 98.38 105 GLY B O 1
ATOM 3939 N N . TRP B 1 106 ? 0.477 -14.547 -8.086 1 98.5 106 TRP B N 1
ATOM 3940 C CA . TRP B 1 106 ? -0.333 -13.461 -7.547 1 98.5 106 TRP B CA 1
ATOM 3941 C C . TRP B 1 106 ? -0.46 -12.32 -8.555 1 98.5 106 TRP B C 1
ATOM 3943 O O . TRP B 1 106 ? 0.495 -12.008 -9.273 1 98.5 106 TRP B O 1
ATOM 3953 N N . PRO B 1 107 ? -1.559 -11.75 -8.656 1 98.5 107 PRO B N 1
ATOM 3954 C CA . PRO B 1 107 ? -2.801 -11.875 -7.887 1 98.5 107 PRO B CA 1
ATOM 3955 C C . PRO B 1 107 ? -3.777 -12.875 -8.5 1 98.5 107 PRO B C 1
ATOM 3957 O O . PRO B 1 107 ? -4.988 -12.758 -8.305 1 98.5 107 PRO B O 1
ATOM 3960 N N . GLY B 1 108 ? -3.27 -13.758 -9.281 1 98.56 108 GLY B N 1
ATOM 3961 C CA . GLY B 1 108 ? -4.105 -14.82 -9.828 1 98.56 108 GLY B CA 1
ATOM 3962 C C . GLY B 1 108 ? -4.352 -15.953 -8.852 1 98.56 108 GLY B C 1
ATOM 3963 O O . GLY B 1 108 ? -4.207 -15.773 -7.641 1 98.56 108 GLY B O 1
ATOM 3964 N N . SER B 1 109 ? -4.82 -17.047 -9.32 1 98.81 109 SER B N 1
ATOM 3965 C CA . SER B 1 109 ? -5.129 -18.297 -8.633 1 98.81 109 SER B CA 1
ATOM 3966 C C . SER B 1 109 ? -5.168 -19.469 -9.602 1 98.81 109 SER B C 1
ATOM 3968 O O . SER B 1 109 ? -4.859 -19.312 -10.789 1 98.81 109 SER B O 1
ATOM 3970 N N . PHE B 1 110 ? -5.512 -20.641 -9.008 1 98.75 110 PHE B N 1
ATOM 3971 C CA . PHE B 1 110 ? -5.598 -21.828 -9.859 1 98.75 110 PHE B CA 1
ATOM 3972 C C . PHE B 1 110 ? -6.617 -21.625 -10.969 1 98.75 110 PHE B C 1
ATOM 3974 O O . PHE B 1 110 ? -6.574 -22.312 -11.992 1 98.75 110 PHE B O 1
ATOM 3981 N N . LEU B 1 111 ? -7.535 -20.641 -10.828 1 98.81 111 LEU B N 1
ATOM 3982 C CA . LEU B 1 111 ? -8.562 -20.375 -11.828 1 98.81 111 LEU B CA 1
ATOM 3983 C C . LEU B 1 111 ? -7.93 -19.953 -13.148 1 98.81 111 LEU B C 1
ATOM 3985 O O . LEU B 1 111 ? -8.477 -20.234 -14.219 1 98.81 111 LEU B O 1
ATOM 3989 N N . GLU B 1 112 ? -6.781 -19.312 -13.109 1 97.56 112 GLU B N 1
ATOM 3990 C CA . GLU B 1 112 ? -6.082 -18.875 -14.312 1 97.56 112 GLU B CA 1
ATOM 3991 C C . GLU B 1 112 ? -5.703 -20.047 -15.195 1 97.56 112 GLU B C 1
ATOM 3993 O O . GLU B 1 112 ? -5.594 -19.922 -16.422 1 97.56 112 GLU B O 1
ATOM 3998 N N . MET B 1 113 ? -5.543 -21.203 -14.594 1 98.06 113 MET B N 1
ATOM 3999 C CA . MET B 1 113 ? -4.988 -22.344 -15.312 1 98.06 113 MET B CA 1
ATOM 4000 C C . MET B 1 113 ? -6.098 -23.172 -15.953 1 98.06 113 MET B C 1
ATOM 4002 O O . MET B 1 113 ? -5.824 -24.047 -16.781 1 98.06 113 MET B O 1
ATOM 4006 N N . MET B 1 114 ? -7.312 -22.875 -15.617 1 97.56 114 MET B N 1
ATOM 4007 C CA . MET B 1 114 ? -8.414 -23.75 -16.016 1 97.56 114 MET B CA 1
ATOM 4008 C C . MET B 1 114 ? -8.586 -23.75 -17.531 1 97.56 114 MET B C 1
ATOM 4010 O O . MET B 1 114 ? -8.969 -24.766 -18.109 1 97.56 114 MET B O 1
ATOM 4014 N N . LYS B 1 115 ? -8.242 -22.656 -18.188 1 96.88 115 LYS B N 1
ATOM 4015 C CA . LYS B 1 115 ? -8.367 -22.594 -19.641 1 96.88 115 LYS B CA 1
ATOM 4016 C C . LYS B 1 115 ? -7.363 -23.531 -20.312 1 96.88 115 LYS B C 1
ATOM 4018 O O . LYS B 1 115 ? -7.562 -23.938 -21.469 1 96.88 115 LYS B O 1
ATOM 4023 N N . LEU B 1 116 ? -6.363 -23.891 -19.625 1 98.62 116 LEU B N 1
ATOM 4024 C CA . LEU B 1 116 ? -5.316 -24.75 -20.188 1 98.62 116 LEU B CA 1
ATOM 4025 C C . LEU B 1 116 ? -5.746 -26.203 -20.172 1 98.62 116 LEU B C 1
ATOM 4027 O O . LEU B 1 116 ? -5.18 -27.031 -20.891 1 98.62 116 LEU B O 1
ATOM 4031 N N . ILE B 1 117 ? -6.695 -26.578 -19.359 1 98.75 117 ILE B N 1
ATOM 4032 C CA . ILE B 1 117 ? -7.008 -27.969 -19.062 1 98.75 117 ILE B CA 1
ATOM 4033 C C . ILE B 1 117 ? -7.406 -28.688 -20.344 1 98.75 117 ILE B C 1
ATOM 4035 O O . ILE B 1 117 ? -6.754 -29.656 -20.75 1 98.75 117 ILE B O 1
ATOM 4039 N N . PRO B 1 118 ? -8.398 -28.203 -21.109 1 98.38 118 PRO B N 1
ATOM 4040 C CA . PRO B 1 118 ? -8.75 -28.953 -22.328 1 98.38 118 PRO B CA 1
ATOM 4041 C C . PRO B 1 118 ? -7.656 -28.906 -23.391 1 98.38 118 PRO B C 1
ATOM 4043 O O . PRO B 1 118 ? -7.523 -29.844 -24.188 1 98.38 118 PRO B O 1
ATOM 4046 N N . LEU B 1 119 ? -6.824 -27.844 -23.391 1 98.69 119 LEU B N 1
ATOM 4047 C CA . LEU B 1 119 ? -5.781 -27.656 -24.406 1 98.69 119 LEU B CA 1
ATOM 4048 C C . LEU B 1 119 ? -4.613 -28.609 -24.156 1 98.69 119 LEU B C 1
ATOM 4050 O O . LEU B 1 119 ? -3.895 -28.969 -25.078 1 98.69 119 LEU B O 1
ATOM 4054 N N . LEU B 1 120 ? -4.488 -29.078 -22.891 1 98.81 120 LEU B N 1
ATOM 4055 C CA . LEU B 1 120 ? -3.297 -29.844 -22.547 1 98.81 120 LEU B CA 1
ATOM 4056 C C . LEU B 1 120 ? -3.645 -31.297 -22.266 1 98.81 120 LEU B C 1
ATOM 4058 O O . LEU B 1 120 ? -2.754 -32.125 -22.109 1 98.81 120 LEU B O 1
ATOM 4062 N N . THR B 1 121 ? -4.938 -31.656 -22.234 1 98.62 121 THR B N 1
ATOM 4063 C CA . THR B 1 121 ? -5.258 -33 -21.75 1 98.62 121 THR B CA 1
ATOM 4064 C C . THR B 1 121 ? -5.98 -33.781 -22.828 1 98.62 121 THR B C 1
ATOM 4066 O O . THR B 1 121 ? -6.102 -35.031 -22.734 1 98.62 121 THR B O 1
ATOM 4069 N N . GLU B 1 122 ? -6.402 -33.188 -23.922 1 97.94 122 GLU B N 1
ATOM 4070 C CA . GLU B 1 122 ? -7.398 -33.844 -24.781 1 97.94 122 GLU B CA 1
ATOM 4071 C C . GLU B 1 122 ? -6.75 -34.438 -26.016 1 97.94 122 GLU B C 1
ATOM 4073 O O . GLU B 1 122 ? -7.363 -35.25 -26.703 1 97.94 122 GLU B O 1
ATOM 4078 N N . ASP B 1 123 ? -5.57 -34.031 -26.375 1 97.19 123 ASP B N 1
ATOM 4079 C CA . ASP B 1 123 ? -4.918 -34.562 -27.562 1 97.19 123 ASP B CA 1
ATOM 4080 C C . ASP B 1 123 ? -4.684 -36.062 -27.422 1 97.19 123 ASP B C 1
ATOM 4082 O O . ASP B 1 123 ? -4.059 -36.531 -26.453 1 97.19 123 ASP B O 1
ATOM 4086 N N . PRO B 1 124 ? -5.109 -36.875 -28.359 1 96.69 124 PRO B N 1
ATOM 4087 C CA . PRO B 1 124 ? -5.031 -38.344 -28.219 1 96.69 124 PRO B CA 1
ATOM 4088 C C . PRO B 1 124 ? -3.607 -38.875 -28.375 1 96.69 124 PRO B C 1
ATOM 4090 O O . PRO B 1 124 ? -3.328 -40 -28 1 96.69 124 PRO B O 1
ATOM 4093 N N . HIS B 1 125 ? -2.75 -38.125 -28.938 1 96.62 125 HIS B N 1
ATOM 4094 C CA . HIS B 1 125 ? -1.386 -38.594 -29.156 1 96.62 125 HIS B CA 1
ATOM 4095 C C . HIS B 1 125 ? -0.471 -38.188 -28.016 1 96.62 125 HIS B C 1
ATOM 4097 O O . HIS B 1 125 ? 0.299 -39 -27.5 1 96.62 125 HIS B O 1
ATOM 4103 N N . PHE B 1 126 ? -0.548 -36.969 -27.656 1 97.56 126 PHE B N 1
ATOM 4104 C CA . PHE B 1 126 ? 0.301 -36.406 -26.625 1 97.56 126 PHE B CA 1
ATOM 4105 C C . PHE B 1 126 ? -0.507 -35.5 -25.688 1 97.56 126 PHE B C 1
ATOM 4107 O O . PHE B 1 126 ? -1.161 -34.562 -26.141 1 97.56 126 PHE B O 1
ATOM 4114 N N . SER B 1 127 ? -0.41 -35.75 -24.453 1 98.44 127 SER B N 1
ATOM 4115 C CA . SER B 1 127 ? -1.154 -34.969 -23.469 1 98.44 127 SER B CA 1
ATOM 4116 C C . SER B 1 127 ? -0.419 -34.906 -22.141 1 98.44 127 SER B C 1
ATOM 4118 O O . SER B 1 127 ? 0.749 -35.312 -22.047 1 98.44 127 SER B O 1
ATOM 4120 N N . PHE B 1 128 ? -1.071 -34.344 -21.188 1 98.88 128 PHE B N 1
ATOM 4121 C CA . PHE B 1 128 ? -0.49 -34.188 -19.859 1 98.88 128 PHE B CA 1
ATOM 4122 C C . PHE B 1 128 ? -1.46 -34.688 -18.797 1 98.88 128 PHE B C 1
ATOM 4124 O O . PHE B 1 128 ? -2.672 -34.5 -18.906 1 98.88 128 PHE B O 1
ATOM 4131 N N . ASP B 1 129 ? -0.955 -35.406 -17.781 1 98.75 129 ASP B N 1
ATOM 4132 C CA . ASP B 1 129 ? -1.638 -35.5 -16.5 1 98.75 129 ASP B CA 1
ATOM 4133 C C . ASP B 1 129 ? -1.417 -34.25 -15.656 1 98.75 129 ASP B C 1
ATOM 4135 O O . ASP B 1 129 ? -0.37 -34.094 -15.023 1 98.75 129 ASP B O 1
ATOM 4139 N N . LEU B 1 130 ? -2.426 -33.406 -15.57 1 98.88 130 LEU B N 1
ATOM 4140 C CA . LEU B 1 130 ? -2.238 -32.094 -15.016 1 98.88 130 LEU B CA 1
ATOM 4141 C C . LEU B 1 130 ? -2.518 -32.094 -13.516 1 98.88 130 LEU B C 1
ATOM 4143 O O . LEU B 1 130 ? -3.535 -32.625 -13.062 1 98.88 130 LEU B O 1
ATOM 4147 N N . VAL B 1 131 ? -1.622 -31.562 -12.773 1 98.94 131 VAL B N 1
ATOM 4148 C CA . VAL B 1 131 ? -1.806 -31.234 -11.367 1 98.94 131 VAL B CA 1
ATOM 4149 C C . VAL B 1 131 ? -1.734 -29.719 -11.188 1 98.94 131 VAL B C 1
ATOM 4151 O O . VAL B 1 131 ? -0.705 -29.094 -11.469 1 98.94 131 VAL B O 1
ATOM 4154 N N . ILE B 1 132 ? -2.826 -29.078 -10.75 1 98.94 132 ILE B N 1
ATOM 4155 C CA . ILE B 1 132 ? -2.947 -27.641 -10.609 1 98.94 132 ILE B CA 1
ATOM 4156 C C . ILE B 1 132 ? -3.268 -27.281 -9.164 1 98.94 132 ILE B C 1
ATOM 4158 O O . ILE B 1 132 ? -4.438 -27.172 -8.789 1 98.94 132 ILE B O 1
ATOM 4162 N N . PRO B 1 133 ? -2.295 -27.062 -8.391 1 98.88 133 PRO B N 1
ATOM 4163 C CA . PRO B 1 133 ? -2.525 -26.797 -6.973 1 98.88 133 PRO B CA 1
ATOM 4164 C C . PRO B 1 133 ? -2.75 -25.312 -6.684 1 98.88 133 PRO B C 1
ATOM 4166 O O . PRO B 1 133 ? -2.332 -24.453 -7.469 1 98.88 133 PRO B O 1
ATOM 4169 N N . SER B 1 134 ? -3.479 -25.062 -5.613 1 98.94 134 SER B N 1
ATOM 4170 C CA . SER B 1 134 ? -3.461 -23.75 -4.98 1 98.94 134 SER B CA 1
ATOM 4171 C C . SER B 1 134 ? -2.25 -23.594 -4.066 1 98.94 134 SER B C 1
ATOM 4173 O O . SER B 1 134 ? -2.033 -24.406 -3.17 1 98.94 134 SER B O 1
ATOM 4175 N N . ILE B 1 135 ? -1.483 -22.594 -4.344 1 98.88 135 ILE B N 1
ATOM 4176 C CA . ILE B 1 135 ? -0.34 -22.312 -3.48 1 98.88 135 ILE B CA 1
ATOM 4177 C C . ILE B 1 135 ? -0.804 -22.188 -2.033 1 98.88 135 ILE B C 1
ATOM 4179 O O . ILE B 1 135 ? -1.85 -21.594 -1.761 1 98.88 135 ILE B O 1
ATOM 4183 N N . PRO B 1 136 ? -0.063 -22.75 -1.03 1 98.69 136 PRO B N 1
ATOM 4184 C CA . PRO B 1 136 ? -0.433 -22.469 0.36 1 98.69 136 PRO B CA 1
ATOM 4185 C C . PRO B 1 136 ? -0.697 -20.984 0.616 1 98.69 136 PRO B C 1
ATOM 4187 O O . PRO B 1 136 ? 0.089 -20.141 0.195 1 98.69 136 PRO B O 1
ATOM 4190 N N . GLY B 1 137 ? -1.833 -20.734 1.271 1 98.25 137 GLY B N 1
ATOM 4191 C CA . GLY B 1 137 ? -2.223 -19.344 1.515 1 98.25 137 GLY B CA 1
ATOM 4192 C C . GLY B 1 137 ? -3.121 -18.781 0.432 1 98.25 137 GLY B C 1
ATOM 4193 O O . GLY B 1 137 ? -3.609 -17.656 0.55 1 98.25 137 GLY B O 1
ATOM 4194 N N . PHE B 1 138 ? -3.332 -19.547 -0.652 1 98.69 138 PHE B N 1
ATOM 4195 C CA . PHE B 1 138 ? -4.199 -19.156 -1.759 1 98.69 138 PHE B CA 1
ATOM 4196 C C . PHE B 1 138 ? -5.375 -20.125 -1.883 1 98.69 138 PHE B C 1
ATOM 4198 O O . PHE B 1 138 ? -5.254 -21.312 -1.559 1 98.69 138 PHE B O 1
ATOM 4205 N N . GLY B 1 139 ? -6.484 -19.578 -2.453 1 98.56 139 GLY B N 1
ATOM 4206 C CA . GLY B 1 139 ? -7.613 -20.438 -2.771 1 98.56 139 GLY B CA 1
ATOM 4207 C C . GLY B 1 139 ? -8.07 -21.281 -1.597 1 98.56 139 GLY B C 1
ATOM 4208 O O . GLY B 1 139 ? -8.312 -20.75 -0.508 1 98.56 139 GLY B O 1
ATOM 4209 N N . PHE B 1 140 ? -8.125 -22.609 -1.813 1 98.69 140 PHE B N 1
ATOM 4210 C CA . PHE B 1 140 ? -8.719 -23.5 -0.812 1 98.69 140 PHE B CA 1
ATOM 4211 C C . PHE B 1 140 ? -7.637 -24.203 -0.009 1 98.69 140 PHE B C 1
ATOM 4213 O O . PHE B 1 140 ? -7.938 -25.031 0.853 1 98.69 140 PHE B O 1
ATOM 4220 N N . SER B 1 141 ? -6.332 -23.938 -0.288 1 98.75 141 SER B N 1
ATOM 4221 C CA . SER B 1 141 ? -5.242 -24.5 0.506 1 98.75 141 SER B CA 1
ATOM 4222 C C . SER B 1 141 ? -5.148 -23.828 1.871 1 98.75 141 SER B C 1
ATOM 4224 O O . SER B 1 141 ? -5.668 -22.719 2.062 1 98.75 141 SER B O 1
ATOM 4226 N N . ASP B 1 142 ? -4.477 -24.453 2.789 1 97.69 142 ASP B N 1
ATOM 4227 C CA . ASP B 1 142 ? -4.273 -23.922 4.137 1 97.69 142 ASP B CA 1
ATOM 4228 C C . ASP B 1 142 ? -3.512 -22.609 4.098 1 97.69 142 ASP B C 1
ATOM 4230 O O . ASP B 1 142 ? -2.613 -22.422 3.273 1 97.69 142 ASP B O 1
ATOM 4234 N N . LYS B 1 143 ? -3.916 -21.75 5.078 1 96.25 143 LYS B N 1
ATOM 4235 C CA . LYS B 1 143 ? -3.09 -20.594 5.383 1 96.25 143 LYS B CA 1
ATOM 4236 C C . LYS B 1 143 ? -1.939 -20.969 6.316 1 96.25 143 LYS B C 1
ATOM 4238 O O . LYS B 1 143 ? -2.166 -21.438 7.426 1 96.25 143 LYS B O 1
ATOM 4243 N N . ILE B 1 144 ? -0.807 -20.906 5.91 1 93.62 144 ILE B N 1
ATOM 4244 C CA . ILE B 1 144 ? 0.333 -21.234 6.762 1 93.62 144 ILE B CA 1
ATOM 4245 C C . ILE B 1 144 ? 0.504 -20.156 7.828 1 93.62 144 ILE B C 1
ATOM 4247 O O . ILE B 1 144 ? 0.714 -18.984 7.508 1 93.62 144 ILE B O 1
ATOM 4251 N N . ILE B 1 145 ? 0.484 -20.5 9.133 1 92.75 145 ILE B N 1
ATOM 4252 C CA . ILE B 1 145 ? 0.437 -19.5 10.195 1 92.75 145 ILE B CA 1
ATOM 4253 C C . ILE B 1 145 ? 1.768 -19.484 10.945 1 92.75 145 ILE B C 1
ATOM 4255 O O . ILE B 1 145 ? 1.803 -19.234 12.148 1 92.75 145 ILE B O 1
ATOM 4259 N N . HIS B 1 146 ? 2.814 -19.891 10.344 1 94.44 146 HIS B N 1
ATOM 4260 C CA . HIS B 1 146 ? 4.176 -19.734 10.836 1 94.44 146 HIS B CA 1
ATOM 4261 C C . HIS B 1 146 ? 5.094 -19.156 9.766 1 94.44 146 HIS B C 1
ATOM 4263 O O . HIS B 1 146 ? 4.789 -19.234 8.578 1 94.44 146 HIS B O 1
ATOM 4269 N N . PRO B 1 147 ? 6.168 -18.562 10.188 1 94.88 147 PRO B N 1
ATOM 4270 C CA . PRO B 1 147 ? 7.09 -18 9.203 1 94.88 147 PRO B CA 1
ATOM 4271 C C . PRO B 1 147 ? 7.754 -19.047 8.328 1 94.88 147 PRO B C 1
ATOM 4273 O O . PRO B 1 147 ? 7.809 -20.234 8.711 1 94.88 147 PRO B O 1
ATOM 4276 N N . GLY B 1 148 ? 8.18 -18.641 7.133 1 95.69 148 GLY B N 1
ATOM 4277 C CA . GLY B 1 148 ? 9.031 -19.516 6.336 1 95.69 148 GLY B CA 1
ATOM 4278 C C . GLY B 1 148 ? 8.352 -20.031 5.086 1 95.69 148 GLY B C 1
ATOM 4279 O O . GLY B 1 148 ? 8.984 -20.656 4.238 1 95.69 148 GLY B O 1
ATOM 4280 N N . CYS B 1 149 ? 7.027 -19.781 4.895 1 96.62 149 CYS B N 1
ATOM 4281 C CA . CYS B 1 149 ? 6.316 -20.25 3.711 1 96.62 149 CYS B CA 1
ATOM 4282 C C . CYS B 1 149 ? 6.711 -19.453 2.479 1 96.62 149 CYS B C 1
ATOM 4284 O O . CYS B 1 149 ? 5.906 -18.672 1.952 1 96.62 149 CYS B O 1
ATOM 4286 N N . ASN B 1 150 ? 7.93 -19.625 2.027 1 97.88 150 ASN B N 1
ATOM 4287 C CA . ASN B 1 150 ? 8.438 -19.031 0.795 1 97.88 150 ASN B CA 1
ATOM 4288 C C . ASN B 1 150 ? 8.352 -20 -0.374 1 97.88 150 ASN B C 1
ATOM 4290 O O . ASN B 1 150 ? 7.812 -21.109 -0.234 1 97.88 150 ASN B O 1
ATOM 4294 N N . SER B 1 151 ? 8.828 -19.625 -1.521 1 98.38 151 SER B N 1
ATOM 4295 C CA . SER B 1 151 ? 8.742 -20.438 -2.736 1 98.38 151 SER B CA 1
ATOM 4296 C C . SER B 1 151 ? 9.516 -21.734 -2.588 1 98.38 151 SER B C 1
ATOM 4298 O O . SER B 1 151 ? 9.109 -22.766 -3.121 1 98.38 151 SER B O 1
ATOM 4300 N N . GLU B 1 152 ? 10.648 -21.688 -1.913 1 98.38 152 GLU B N 1
ATOM 4301 C CA . GLU B 1 152 ? 11.43 -22.906 -1.677 1 98.38 152 GLU B CA 1
ATOM 4302 C C . GLU B 1 152 ? 10.641 -23.922 -0.856 1 98.38 152 GLU B C 1
ATOM 4304 O O . GLU B 1 152 ? 10.633 -25.109 -1.172 1 98.38 152 GLU B O 1
ATOM 4309 N N . PHE B 1 153 ? 10.016 -23.438 0.179 1 98.19 153 PHE B N 1
ATOM 4310 C CA . PHE B 1 153 ? 9.18 -24.281 1.028 1 98.19 153 PHE B CA 1
ATOM 4311 C C . PHE B 1 153 ? 8.062 -24.922 0.22 1 98.19 153 PHE B C 1
ATOM 4313 O O . PHE B 1 153 ? 7.805 -26.125 0.344 1 98.19 153 PHE B O 1
ATOM 4320 N N . VAL B 1 154 ? 7.379 -24.188 -0.604 1 98.69 154 VAL B N 1
ATOM 4321 C CA . VAL B 1 154 ? 6.266 -24.672 -1.409 1 98.69 154 VAL B CA 1
ATOM 4322 C C . VAL B 1 154 ? 6.77 -25.719 -2.4 1 98.69 154 VAL B C 1
ATOM 4324 O O . VAL B 1 154 ? 6.074 -26.703 -2.693 1 98.69 154 VAL B O 1
ATOM 4327 N N . ALA B 1 155 ? 7.969 -25.5 -2.932 1 98.75 155 ALA B N 1
ATOM 4328 C CA . ALA B 1 155 ? 8.57 -26.5 -3.824 1 98.75 155 ALA B CA 1
ATOM 4329 C C . ALA B 1 155 ? 8.648 -27.859 -3.15 1 98.75 155 ALA B C 1
ATOM 4331 O O . ALA B 1 155 ? 8.391 -28.891 -3.783 1 98.75 155 ALA B O 1
ATOM 4332 N N . ASP B 1 156 ? 9.039 -27.891 -1.888 1 98.75 156 ASP B N 1
ATOM 4333 C CA . ASP B 1 156 ? 9.078 -29.141 -1.137 1 98.75 156 ASP B CA 1
ATOM 4334 C C . ASP B 1 156 ? 7.691 -29.766 -1.039 1 98.75 156 ASP B C 1
ATOM 4336 O O . ASP B 1 156 ? 7.543 -30.984 -1.163 1 98.75 156 ASP B O 1
ATOM 4340 N N . ILE B 1 157 ? 6.691 -28.953 -0.822 1 98.56 157 ILE B N 1
ATOM 4341 C CA . ILE B 1 157 ? 5.312 -29.422 -0.735 1 98.56 157 ILE B CA 1
ATOM 4342 C C . ILE B 1 157 ? 4.887 -30.016 -2.078 1 98.56 157 ILE B C 1
ATOM 4344 O O . ILE B 1 157 ? 4.242 -31.062 -2.125 1 98.56 157 ILE B O 1
ATOM 4348 N N . TRP B 1 158 ? 5.23 -29.344 -3.162 1 98.81 158 TRP B N 1
ATOM 4349 C CA . TRP B 1 158 ? 4.875 -29.812 -4.496 1 98.81 158 TRP B CA 1
ATOM 4350 C C . TRP B 1 158 ? 5.535 -31.156 -4.793 1 98.81 158 TRP B C 1
ATOM 4352 O O . TRP B 1 158 ? 4.902 -32.062 -5.344 1 98.81 158 TRP B O 1
ATOM 4362 N N . HIS B 1 159 ? 6.828 -31.281 -4.445 1 98.81 159 HIS B N 1
ATOM 4363 C CA . HIS B 1 159 ? 7.516 -32.562 -4.652 1 98.81 159 HIS B CA 1
ATOM 4364 C C . HIS B 1 159 ? 6.805 -33.688 -3.932 1 98.81 159 HIS B C 1
ATOM 4366 O O . HIS B 1 159 ? 6.578 -34.75 -4.512 1 98.81 159 HIS B O 1
ATOM 4372 N N . GLN B 1 160 ? 6.453 -33.438 -2.736 1 98.44 160 GLN B N 1
ATOM 4373 C CA . GLN B 1 160 ? 5.75 -34.438 -1.954 1 98.44 160 GLN B CA 1
ATOM 4374 C C . GLN B 1 160 ? 4.383 -34.75 -2.555 1 98.44 160 GLN B C 1
ATOM 4376 O O . GLN B 1 160 ? 3.973 -35.938 -2.611 1 98.44 160 GLN B O 1
ATOM 4381 N N . LEU B 1 161 ? 3.656 -33.688 -2.98 1 98.5 161 LEU B N 1
ATOM 4382 C CA . LEU B 1 161 ? 2.352 -33.875 -3.604 1 98.5 161 LEU B CA 1
ATOM 4383 C C . LEU B 1 161 ? 2.463 -34.781 -4.828 1 98.5 161 LEU B C 1
ATOM 4385 O O . LEU B 1 161 ? 1.716 -35.75 -4.961 1 98.5 161 LEU B O 1
ATOM 4389 N N . MET B 1 162 ? 3.406 -34.531 -5.73 1 98.62 162 MET B N 1
ATOM 4390 C CA . MET B 1 162 ? 3.582 -35.281 -6.965 1 98.62 162 MET B CA 1
ATOM 4391 C C . MET B 1 162 ? 3.982 -36.719 -6.664 1 98.62 162 MET B C 1
ATOM 4393 O O . MET B 1 162 ? 3.475 -37.656 -7.289 1 98.62 162 MET B O 1
ATOM 4397 N N . THR B 1 163 ? 4.863 -36.875 -5.656 1 97.5 163 THR B N 1
ATOM 4398 C CA . THR B 1 163 ? 5.289 -38.219 -5.273 1 97.5 163 THR B CA 1
ATOM 4399 C C . THR B 1 163 ? 4.121 -39.031 -4.699 1 97.5 163 THR B C 1
ATOM 4401 O O . THR B 1 163 ? 3.975 -40.219 -4.984 1 97.5 163 THR B O 1
ATOM 4404 N N . GLU B 1 164 ? 3.346 -38.344 -3.881 1 96.56 164 GLU B N 1
ATOM 4405 C CA . GLU B 1 164 ? 2.176 -39 -3.301 1 96.56 164 GLU B CA 1
ATOM 4406 C C . GLU B 1 164 ? 1.178 -39.406 -4.383 1 96.56 164 GLU B C 1
ATOM 4408 O O . GLU B 1 164 ? 0.452 -40.406 -4.227 1 96.56 164 GLU B O 1
ATOM 4413 N N . LEU B 1 165 ? 1.123 -38.688 -5.469 1 97.69 165 LEU B N 1
ATOM 4414 C CA . LEU B 1 165 ? 0.233 -38.969 -6.586 1 97.69 165 LEU B CA 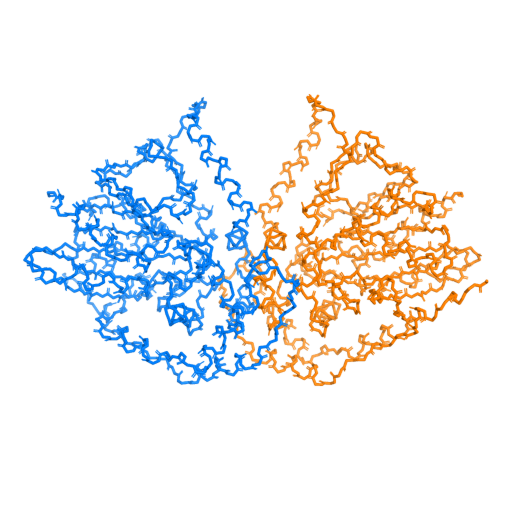1
ATOM 4415 C C . LEU B 1 165 ? 0.807 -40.094 -7.457 1 97.69 165 LEU B C 1
ATOM 4417 O O . LEU B 1 165 ? 0.159 -40.531 -8.406 1 97.69 165 LEU B O 1
ATOM 4421 N N . GLY B 1 166 ? 2.051 -40.5 -7.152 1 97.19 166 GLY B N 1
ATOM 4422 C CA . GLY B 1 166 ? 2.678 -41.625 -7.867 1 97.19 166 GLY B CA 1
ATOM 4423 C C . GLY B 1 166 ? 3.58 -41.156 -9 1 97.19 166 GLY B C 1
ATOM 4424 O O . GLY B 1 166 ? 4.059 -41.969 -9.789 1 97.19 166 GLY B O 1
ATOM 4425 N N . TYR B 1 167 ? 3.801 -39.875 -9.117 1 98.19 167 TYR B N 1
ATOM 4426 C CA . TYR B 1 167 ? 4.66 -39.375 -10.172 1 98.19 167 TYR B CA 1
ATOM 4427 C C . TYR B 1 167 ? 6.094 -39.219 -9.688 1 98.19 167 TYR B C 1
ATOM 4429 O O . TYR B 1 167 ? 6.426 -38.219 -9.008 1 98.19 167 TYR B O 1
ATOM 4437 N N . GLN B 1 168 ? 6.996 -40.062 -10.086 1 97.06 168 GLN B N 1
ATOM 4438 C CA . GLN B 1 168 ? 8.406 -40 -9.703 1 97.06 168 GLN B CA 1
ATOM 4439 C C . GLN B 1 168 ? 9.172 -39.031 -10.594 1 97.06 168 GLN B C 1
ATOM 4441 O O . GLN B 1 168 ? 10.156 -38.438 -10.156 1 97.06 168 GLN B O 1
ATOM 4446 N N . ARG B 1 169 ? 8.781 -39.031 -11.82 1 98.06 169 ARG B N 1
ATOM 4447 C CA . ARG B 1 169 ? 9.297 -38.031 -12.773 1 98.06 169 ARG B CA 1
ATOM 4448 C C . ARG B 1 169 ? 8.164 -37.219 -13.375 1 98.06 169 ARG B C 1
ATOM 4450 O O . ARG B 1 169 ? 7.133 -37.75 -13.766 1 98.06 169 ARG B O 1
ATOM 4457 N N . TYR B 1 170 ? 8.32 -35.906 -13.391 1 98.75 170 TYR B N 1
ATOM 4458 C CA . TYR B 1 170 ? 7.246 -35.031 -13.82 1 98.75 170 TYR B CA 1
ATOM 4459 C C . TYR B 1 170 ? 7.801 -33.688 -14.328 1 98.75 170 TYR B C 1
ATOM 4461 O O . TYR B 1 170 ? 8.977 -33.375 -14.102 1 98.75 170 TYR B O 1
ATOM 4469 N N . GLY B 1 171 ? 7.035 -33 -15.164 1 98.88 171 GLY B N 1
ATOM 4470 C CA . GLY B 1 171 ? 7.367 -31.641 -15.586 1 98.88 171 GLY B CA 1
ATOM 4471 C C . GLY B 1 171 ? 6.836 -30.562 -14.648 1 98.88 171 GLY B C 1
ATOM 4472 O O . GLY B 1 171 ? 5.934 -30.828 -13.852 1 98.88 171 GLY B O 1
ATOM 4473 N N . ALA B 1 172 ? 7.43 -29.406 -14.719 1 98.94 172 ALA B N 1
ATOM 4474 C CA . ALA B 1 172 ? 6.973 -28.234 -13.953 1 98.94 172 ALA B CA 1
ATOM 4475 C C . ALA B 1 172 ? 6.773 -27.031 -14.867 1 98.94 172 ALA B C 1
ATOM 4477 O O . ALA B 1 172 ? 7.566 -26.797 -15.789 1 98.94 172 ALA B O 1
ATOM 4478 N N . GLN B 1 173 ? 5.75 -26.359 -14.688 1 98.88 173 GLN B N 1
ATOM 4479 C CA . GLN B 1 173 ? 5.43 -25.125 -15.422 1 98.88 173 GLN B CA 1
ATOM 4480 C C . GLN B 1 173 ? 4.973 -24.031 -14.469 1 98.88 173 GLN B C 1
ATOM 4482 O O . GLN B 1 173 ? 4.25 -24.297 -13.508 1 98.88 173 GLN B O 1
ATOM 4487 N N . GLY B 1 174 ? 5.383 -22.781 -14.695 1 98.5 174 GLY B N 1
ATOM 4488 C CA . GLY B 1 174 ? 4.883 -21.703 -13.852 1 98.5 174 GLY B CA 1
ATOM 4489 C C . GLY B 1 174 ? 5.262 -20.328 -14.359 1 98.5 174 GLY B C 1
ATOM 4490 O O . GLY B 1 174 ? 6.301 -20.156 -15.008 1 98.5 174 GLY B O 1
ATOM 4491 N N . GLY B 1 175 ? 4.477 -19.359 -14.148 1 97.75 175 GLY B N 1
ATOM 4492 C CA . GLY B 1 175 ? 4.754 -17.938 -14.234 1 97.75 175 GLY B CA 1
ATOM 4493 C C . GLY B 1 175 ? 4.734 -17.25 -12.883 1 97.75 175 GLY B C 1
ATOM 4494 O O . GLY B 1 175 ? 4.48 -17.875 -11.859 1 97.75 175 GLY B O 1
ATOM 4495 N N . ASP B 1 176 ? 5.137 -15.984 -12.844 1 97.56 176 ASP B N 1
ATOM 4496 C CA . ASP B 1 176 ? 5.047 -15.18 -11.625 1 97.56 176 ASP B CA 1
ATOM 4497 C C . ASP B 1 176 ? 5.621 -15.922 -10.43 1 97.56 176 ASP B C 1
ATOM 4499 O O . ASP B 1 176 ? 6.75 -16.422 -10.477 1 97.56 176 ASP B O 1
ATOM 4503 N N . ILE B 1 177 ? 4.859 -16.109 -9.305 1 98.38 177 ILE B N 1
ATOM 4504 C CA . ILE B 1 177 ? 5.285 -16.859 -8.133 1 98.38 177 ILE B CA 1
ATOM 4505 C C . ILE B 1 177 ? 5.5 -18.328 -8.508 1 98.38 177 ILE B C 1
ATOM 4507 O O . ILE B 1 177 ? 6.418 -18.969 -8 1 98.38 177 ILE B O 1
ATOM 4511 N N . GLY B 1 178 ? 4.672 -18.797 -9.383 1 98.62 178 GLY B N 1
ATOM 4512 C CA . GLY B 1 178 ? 4.805 -20.156 -9.859 1 98.62 178 GLY B CA 1
ATOM 4513 C C . GLY B 1 178 ? 6.133 -20.422 -10.547 1 98.62 178 GLY B C 1
ATOM 4514 O O . GLY B 1 178 ? 6.656 -21.547 -10.492 1 98.62 178 GLY B O 1
ATOM 4515 N N . SER B 1 179 ? 6.641 -19.422 -11.234 1 98.5 179 SER B N 1
ATOM 4516 C CA . SER B 1 179 ? 7.961 -19.562 -11.844 1 98.5 179 SER B CA 1
ATOM 4517 C C . SER B 1 179 ? 9.039 -19.781 -10.781 1 98.5 179 SER B C 1
ATOM 4519 O O . SER B 1 179 ? 9.93 -20.609 -10.953 1 98.5 179 SER B O 1
ATOM 4521 N N . GLY B 1 180 ? 8.938 -18.984 -9.672 1 98.31 180 GLY B N 1
ATOM 4522 C CA . GLY B 1 180 ? 9.883 -19.156 -8.578 1 98.31 180 GLY B CA 1
ATOM 4523 C C . GLY B 1 180 ? 9.781 -20.516 -7.918 1 98.31 180 GLY B C 1
ATOM 4524 O O . GLY B 1 180 ? 10.797 -21.188 -7.691 1 98.31 180 GLY B O 1
ATOM 4525 N N . ILE B 1 181 ? 8.602 -20.938 -7.66 1 98.81 181 ILE B N 1
ATOM 4526 C CA . ILE B 1 181 ? 8.359 -22.234 -7.016 1 98.81 181 ILE B CA 1
ATOM 4527 C C . ILE B 1 181 ? 8.875 -23.359 -7.902 1 98.81 181 ILE B C 1
ATOM 4529 O O . ILE B 1 181 ? 9.562 -24.266 -7.426 1 98.81 181 ILE B O 1
ATOM 4533 N N . SER B 1 182 ? 8.586 -23.297 -9.164 1 98.88 182 SER B N 1
ATOM 4534 C CA . SER B 1 182 ? 9 -24.328 -10.109 1 98.88 182 SER B CA 1
ATOM 4535 C C . SER B 1 182 ? 10.516 -24.344 -10.289 1 98.88 182 SER B C 1
ATOM 4537 O O . SER B 1 182 ? 11.109 -25.406 -10.492 1 98.88 182 SER B O 1
ATOM 4539 N N . THR B 1 183 ? 11.102 -23.188 -10.234 1 98.62 183 THR B N 1
ATOM 4540 C CA . THR B 1 183 ? 12.555 -23.109 -10.281 1 98.62 183 THR B CA 1
ATOM 4541 C C . THR B 1 183 ? 13.18 -23.781 -9.062 1 98.62 183 THR B C 1
ATOM 4543 O O . THR B 1 183 ? 14.086 -24.609 -9.203 1 98.62 183 THR B O 1
ATOM 4546 N N . TRP B 1 184 ? 12.672 -23.484 -7.887 1 98.5 184 TRP B N 1
ATOM 4547 C CA . TRP B 1 184 ? 13.156 -24.141 -6.672 1 98.5 184 TRP B CA 1
ATOM 4548 C C . TRP B 1 184 ? 12.953 -25.656 -6.75 1 98.5 184 TRP B C 1
ATOM 4550 O O . TRP B 1 184 ? 13.828 -26.422 -6.336 1 98.5 184 TRP B O 1
ATOM 4560 N N . LEU B 1 185 ? 11.797 -26.016 -7.254 1 98.75 185 LEU B N 1
ATOM 4561 C CA . LEU B 1 185 ? 11.492 -27.438 -7.426 1 98.75 185 LEU B CA 1
ATOM 4562 C C . LEU B 1 185 ? 12.562 -28.109 -8.281 1 98.75 185 LEU B C 1
ATOM 4564 O O . LEU B 1 185 ? 13.047 -29.188 -7.93 1 98.75 185 LEU B O 1
ATOM 4568 N N . SER B 1 186 ? 12.992 -27.484 -9.336 1 98.56 186 SER B N 1
ATOM 4569 C CA . SER B 1 186 ? 13.969 -28.016 -10.273 1 98.56 186 SER B CA 1
ATOM 4570 C C . SER B 1 186 ? 15.375 -28.016 -9.672 1 98.56 186 SER B C 1
ATOM 4572 O O . SER B 1 186 ? 16.188 -28.875 -9.984 1 98.56 186 SER B O 1
ATOM 4574 N N . LEU B 1 187 ? 15.688 -27.047 -8.859 1 97.62 187 LEU B N 1
ATOM 4575 C CA . LEU B 1 187 ? 16.984 -26.953 -8.195 1 97.62 187 LEU B CA 1
ATOM 4576 C C . LEU B 1 187 ? 17.109 -28.047 -7.129 1 97.62 187 LEU B C 1
ATOM 4578 O O . LEU B 1 187 ? 18.172 -28.656 -7.008 1 97.62 187 LEU B O 1
ATOM 4582 N N . LYS B 1 188 ? 16.062 -28.297 -6.438 1 97.94 188 LYS B N 1
ATOM 4583 C CA . LYS B 1 188 ? 16.125 -29.172 -5.266 1 97.94 188 LYS B CA 1
ATOM 4584 C C . LYS B 1 188 ? 15.945 -30.641 -5.656 1 97.94 188 LYS B C 1
ATOM 4586 O O . LYS B 1 188 ? 16.484 -31.531 -5.004 1 97.94 188 LYS B O 1
ATOM 4591 N N . TYR B 1 189 ? 15.203 -30.859 -6.715 1 98.56 189 TYR B N 1
ATOM 4592 C CA . TYR B 1 189 ? 14.883 -32.25 -7.09 1 98.56 189 TYR B CA 1
ATOM 4593 C C . TYR B 1 189 ? 15.125 -32.469 -8.578 1 98.56 189 TYR B C 1
ATOM 4595 O O . TYR B 1 189 ? 14.242 -32.938 -9.289 1 98.56 189 TYR B O 1
ATOM 4603 N N . PRO B 1 190 ? 16.312 -32.25 -9.047 1 98.31 190 PRO B N 1
ATOM 4604 C CA . PRO B 1 190 ? 16.594 -32.312 -10.484 1 98.31 190 PRO B CA 1
ATOM 4605 C C . PRO B 1 190 ? 16.375 -33.719 -11.062 1 98.31 190 PRO B C 1
ATOM 4607 O O . PRO B 1 190 ? 16.031 -33.844 -12.242 1 98.31 190 PRO B O 1
ATOM 4610 N N . SER B 1 191 ? 16.531 -34.75 -10.289 1 98.5 191 SER B N 1
ATOM 4611 C CA . SER B 1 191 ? 16.375 -36.125 -10.789 1 98.5 191 SER B CA 1
ATOM 4612 C C . SER B 1 191 ? 14.898 -36.438 -11.031 1 98.5 191 SER B C 1
ATOM 4614 O O . SER B 1 191 ? 14.586 -37.344 -11.805 1 98.5 191 SER B O 1
ATOM 4616 N N . ASN B 1 192 ? 14 -35.688 -10.406 1 98.75 192 ASN B N 1
ATOM 4617 C CA . ASN B 1 192 ? 12.562 -35.938 -10.531 1 98.75 192 ASN B CA 1
ATOM 4618 C C . ASN B 1 192 ? 11.938 -35.031 -11.609 1 98.75 192 ASN B C 1
ATOM 4620 O O . ASN B 1 192 ? 10.805 -35.281 -12.031 1 98.75 192 ASN B O 1
ATOM 4624 N N . ILE B 1 193 ? 12.648 -34.062 -12.086 1 98.81 193 ILE B N 1
ATOM 4625 C CA . ILE B 1 193 ? 12.078 -33.094 -13.016 1 98.81 193 ILE B CA 1
ATOM 4626 C C . ILE B 1 193 ? 12.516 -33.406 -14.445 1 98.81 193 ILE B C 1
ATOM 4628 O O . ILE B 1 193 ? 13.711 -33.375 -14.75 1 98.81 193 ILE B O 1
ATOM 4632 N N . ILE B 1 194 ? 11.508 -33.656 -15.312 1 98 194 ILE B N 1
ATOM 4633 C CA . ILE B 1 194 ? 11.781 -34 -16.703 1 98 194 ILE B CA 1
ATOM 4634 C C . ILE B 1 194 ? 12.133 -32.719 -17.484 1 98 194 ILE B C 1
ATOM 4636 O O . ILE B 1 194 ? 12.898 -32.781 -18.453 1 98 194 ILE B O 1
ATOM 4640 N N . GLY B 1 195 ? 11.57 -31.641 -17.125 1 98.81 195 GLY B N 1
ATOM 4641 C CA . GLY B 1 195 ? 11.711 -30.328 -17.75 1 98.81 195 GLY B CA 1
ATOM 4642 C C . GLY B 1 195 ? 11.008 -29.234 -16.984 1 98.81 195 GLY B C 1
ATOM 4643 O O . GLY B 1 195 ? 10.023 -29.484 -16.281 1 98.81 195 GLY B O 1
ATOM 4644 N N . LEU B 1 196 ? 11.523 -28.047 -17.141 1 98.88 196 LEU B N 1
ATOM 4645 C CA . LEU B 1 196 ? 10.977 -26.828 -16.531 1 98.88 196 LEU B CA 1
ATOM 4646 C C . LEU B 1 196 ? 10.531 -25.844 -17.609 1 98.88 196 LEU B C 1
ATOM 4648 O O . LEU B 1 196 ? 11.344 -25.391 -18.406 1 98.88 196 LEU B O 1
ATOM 4652 N N . HIS B 1 197 ? 9.289 -25.547 -17.688 1 98.94 197 HIS B N 1
ATOM 4653 C CA . HIS B 1 197 ? 8.781 -24.547 -18.594 1 98.94 197 HIS B CA 1
ATOM 4654 C C . HIS B 1 197 ? 8.344 -23.281 -17.844 1 98.94 197 HIS B C 1
ATOM 4656 O O . HIS B 1 197 ? 7.586 -23.375 -16.875 1 98.94 197 HIS B O 1
ATOM 4662 N N . LEU B 1 198 ? 8.812 -22.141 -18.266 1 98.88 198 LEU B N 1
ATOM 4663 C CA . LEU B 1 198 ? 8.508 -20.875 -17.594 1 98.88 198 LEU B CA 1
ATOM 4664 C C . LEU B 1 198 ? 7.984 -19.844 -18.578 1 98.88 198 LEU B C 1
ATOM 4666 O O . LEU B 1 198 ? 8.398 -19.828 -19.734 1 98.88 198 LEU B O 1
ATOM 4670 N N . ASN B 1 199 ? 7.102 -19.016 -18.109 1 98.69 199 ASN B N 1
ATOM 4671 C CA . ASN B 1 199 ? 6.688 -17.859 -18.922 1 98.69 199 ASN B CA 1
ATOM 4672 C C . ASN B 1 199 ? 6.977 -16.547 -18.203 1 98.69 199 ASN B C 1
ATOM 4674 O O . ASN B 1 199 ? 6.391 -15.516 -18.547 1 98.69 199 ASN B O 1
ATOM 4678 N N . TYR B 1 200 ? 7.82 -16.641 -17.156 1 97.44 200 TYR B N 1
ATOM 4679 C CA . TYR B 1 200 ? 8.312 -15.484 -16.422 1 97.44 200 TYR B CA 1
ATOM 4680 C C . TYR B 1 200 ? 9.562 -15.836 -15.625 1 97.44 200 TYR B C 1
ATOM 4682 O O . TYR B 1 200 ? 9.664 -16.938 -15.078 1 97.44 200 TYR B O 1
ATOM 4690 N N . ILE B 1 201 ? 10.508 -15.055 -15.609 1 96.12 201 ILE B N 1
ATOM 4691 C CA . ILE B 1 201 ? 11.625 -15.07 -14.672 1 96.12 201 ILE B CA 1
ATOM 4692 C C . ILE B 1 201 ? 11.781 -13.688 -14.023 1 96.12 201 ILE B C 1
ATOM 4694 O O . ILE B 1 201 ? 11.953 -12.688 -14.727 1 96.12 201 ILE B O 1
ATOM 4698 N N . SER B 1 202 ? 11.742 -13.68 -12.758 1 92.94 202 SER B N 1
ATOM 4699 C CA . SER B 1 202 ? 11.703 -12.43 -12.008 1 92.94 202 SER B CA 1
ATOM 4700 C C . SER B 1 202 ? 12.953 -11.594 -12.258 1 92.94 202 SER B C 1
ATOM 4702 O O . SER B 1 202 ? 14.055 -12.133 -12.375 1 92.94 202 SER B O 1
ATOM 4704 N N . GLY B 1 203 ? 12.789 -10.297 -12.219 1 88.5 203 GLY B N 1
ATOM 4705 C CA . GLY B 1 203 ? 13.922 -9.383 -12.312 1 88.5 203 GLY B CA 1
ATOM 4706 C C . GLY B 1 203 ? 14.844 -9.461 -11.109 1 88.5 203 GLY B C 1
ATOM 4707 O O . GLY B 1 203 ? 15.977 -8.977 -11.156 1 88.5 203 GLY B O 1
ATOM 4708 N N . SER B 1 204 ? 14.391 -10.094 -10.055 1 86.94 204 SER B N 1
ATOM 4709 C CA . SER B 1 204 ? 15.195 -10.203 -8.844 1 86.94 204 SER B CA 1
ATOM 4710 C C . SER B 1 204 ? 16.125 -11.414 -8.906 1 86.94 204 SER B C 1
ATOM 4712 O O . SER B 1 204 ? 17 -11.57 -8.055 1 86.94 204 SER B O 1
ATOM 4714 N N . TYR B 1 205 ? 15.891 -12.281 -9.891 1 92.12 205 TYR B N 1
ATOM 4715 C CA . TYR B 1 205 ? 16.812 -13.398 -10.094 1 92.12 205 TYR B CA 1
ATOM 4716 C C . TYR B 1 205 ? 18.234 -12.906 -10.297 1 92.12 205 TYR B C 1
ATOM 4718 O O . TYR B 1 205 ? 18.469 -11.938 -11.039 1 92.12 205 TYR B O 1
ATOM 4726 N N . LYS B 1 206 ? 19.188 -13.539 -9.633 1 94.31 206 LYS B N 1
ATOM 4727 C CA . LYS B 1 206 ? 20.609 -13.258 -9.812 1 94.31 206 LYS B CA 1
ATOM 4728 C C . LYS B 1 206 ? 21.406 -14.547 -9.992 1 94.31 206 LYS B C 1
ATOM 4730 O O . LYS B 1 206 ? 21.516 -15.352 -9.062 1 94.31 206 LYS B O 1
ATOM 4735 N N . PRO B 1 207 ? 21.938 -14.719 -11.172 1 95.88 207 PRO B N 1
ATOM 4736 C CA . PRO B 1 207 ? 22.906 -15.797 -11.289 1 95.88 207 PRO B CA 1
ATOM 4737 C C . PRO B 1 207 ? 24.203 -15.508 -10.547 1 95.88 207 PRO B C 1
ATOM 4739 O O . PRO B 1 207 ? 24.359 -14.43 -9.961 1 95.88 207 PRO B O 1
ATOM 4742 N N . TYR B 1 208 ? 25.031 -16.484 -10.516 1 94.25 208 TYR B N 1
ATOM 4743 C CA . TYR B 1 208 ? 26.344 -16.234 -9.914 1 94.25 208 TYR B CA 1
ATOM 4744 C C . TYR B 1 208 ? 27.125 -15.227 -10.734 1 94.25 208 TYR B C 1
ATOM 4746 O O . TYR B 1 208 ? 27.266 -15.383 -11.953 1 94.25 208 TYR B O 1
ATOM 4754 N N . ILE B 1 209 ? 27.516 -14.203 -10.094 1 92.56 209 ILE B N 1
ATOM 4755 C CA . ILE B 1 209 ? 28.406 -13.203 -10.68 1 92.56 209 ILE B CA 1
ATOM 4756 C C . ILE B 1 209 ? 29.672 -13.078 -9.828 1 92.56 209 ILE B C 1
ATOM 4758 O O . ILE B 1 209 ? 29.594 -12.789 -8.633 1 92.56 209 ILE B O 1
ATOM 4762 N N . ALA B 1 210 ? 30.766 -13.312 -10.469 1 92.25 210 ALA B N 1
ATOM 4763 C CA . ALA B 1 210 ? 32.031 -13.25 -9.742 1 92.25 210 ALA B CA 1
ATOM 4764 C C . ALA B 1 210 ? 32.344 -11.828 -9.273 1 92.25 210 ALA B C 1
ATOM 4766 O O . ALA B 1 210 ? 31.922 -10.859 -9.914 1 92.25 210 ALA B O 1
ATOM 4767 N N . ASP B 1 211 ? 32.969 -11.711 -8.156 1 90.69 211 ASP B N 1
ATOM 4768 C CA . ASP B 1 211 ? 33.375 -10.398 -7.656 1 90.69 211 ASP B CA 1
ATOM 4769 C C . ASP B 1 211 ? 34.156 -9.617 -8.711 1 90.69 211 ASP B C 1
ATOM 4771 O O . ASP B 1 211 ? 35.125 -10.125 -9.289 1 90.69 211 ASP B O 1
ATOM 4775 N N . GLY B 1 212 ? 33.625 -8.336 -8.922 1 91.56 212 GLY B N 1
ATOM 4776 C CA . GLY B 1 212 ? 34.344 -7.461 -9.852 1 91.56 212 GLY B CA 1
ATOM 4777 C C . GLY B 1 212 ? 33.938 -7.684 -11.297 1 91.56 212 GLY B C 1
ATOM 4778 O O . GLY B 1 212 ? 34.375 -6.957 -12.188 1 91.56 212 GLY B O 1
ATOM 4779 N N . GLU B 1 213 ? 33.219 -8.75 -11.477 1 93 213 GLU B N 1
ATOM 4780 C CA . GLU B 1 213 ? 32.781 -9.016 -12.844 1 93 213 GLU B CA 1
ATOM 4781 C C . GLU B 1 213 ? 31.891 -7.883 -13.367 1 93 213 GLU B C 1
ATOM 4783 O O . GLU B 1 213 ? 30.984 -7.41 -12.664 1 93 213 GLU B O 1
ATOM 4788 N N . GLN B 1 214 ? 32.188 -7.426 -14.602 1 93.5 214 GLN B N 1
ATOM 4789 C CA . GLN B 1 214 ? 31.406 -6.355 -15.211 1 93.5 214 GLN B CA 1
ATOM 4790 C C . GLN B 1 214 ? 30.188 -6.914 -15.938 1 93.5 214 GLN B C 1
ATOM 4792 O O . GLN B 1 214 ? 30.297 -7.891 -16.688 1 93.5 214 GLN B O 1
ATOM 4797 N N . LEU B 1 215 ? 29.141 -6.332 -15.734 1 94.06 215 LEU B N 1
ATOM 4798 C CA . LEU B 1 215 ? 27.906 -6.715 -16.406 1 94.06 215 LEU B CA 1
ATOM 4799 C C . LEU B 1 215 ? 27.844 -6.117 -17.812 1 94.06 215 LEU B C 1
ATOM 4801 O O . LEU B 1 215 ? 28.391 -5.035 -18.047 1 94.06 215 LEU B O 1
ATOM 4805 N N . SER B 1 216 ? 27.266 -6.82 -18.703 1 95.5 216 SER B N 1
ATOM 4806 C CA . SER B 1 216 ? 27.109 -6.336 -20.062 1 95.5 216 SER B CA 1
ATOM 4807 C C . SER B 1 216 ? 26.172 -5.133 -20.125 1 95.5 216 SER B C 1
ATOM 4809 O O . SER B 1 216 ? 25.406 -4.895 -19.203 1 95.5 216 SER B O 1
ATOM 4811 N N . GLU B 1 217 ? 26.234 -4.398 -21.172 1 96.88 217 GLU B N 1
ATOM 4812 C CA . GLU B 1 217 ? 25.375 -3.238 -21.391 1 96.88 217 GLU B CA 1
ATOM 4813 C C . GLU B 1 217 ? 23.906 -3.639 -21.406 1 96.88 217 GLU B C 1
ATOM 4815 O O . GLU B 1 217 ? 23.047 -2.891 -20.938 1 96.88 217 GLU B O 1
ATOM 4820 N N . GLU B 1 218 ? 23.656 -4.77 -21.953 1 96.25 218 GLU B N 1
ATOM 4821 C CA . GLU B 1 218 ? 22.281 -5.262 -22.031 1 96.25 218 GLU B CA 1
ATOM 4822 C C . GLU B 1 218 ? 21.703 -5.508 -20.641 1 96.25 218 GLU B C 1
ATOM 4824 O O . GLU B 1 218 ? 20.547 -5.195 -20.375 1 96.25 218 GLU B O 1
ATOM 4829 N N . VAL B 1 219 ? 22.547 -6.035 -19.812 1 96.19 219 VAL B N 1
ATOM 4830 C CA . VAL B 1 219 ? 22.109 -6.328 -18.453 1 96.19 219 VAL B CA 1
ATOM 4831 C C . VAL B 1 219 ? 21.906 -5.023 -17.688 1 96.19 219 VAL B C 1
ATOM 4833 O O . VAL B 1 219 ? 20.922 -4.875 -16.953 1 96.19 219 VAL B O 1
ATOM 4836 N N . LEU B 1 220 ? 22.781 -4.117 -17.906 1 96.5 220 LEU B N 1
ATOM 4837 C CA . LEU B 1 220 ? 22.656 -2.818 -17.25 1 96.5 220 LEU B CA 1
ATOM 4838 C C . LEU B 1 220 ? 21.406 -2.09 -17.719 1 96.5 220 LEU B C 1
ATOM 4840 O O . LEU B 1 220 ? 20.719 -1.464 -16.906 1 96.5 220 LEU B O 1
ATOM 4844 N N . ALA B 1 221 ? 21.156 -2.139 -19 1 96.44 221 ALA B N 1
ATOM 4845 C CA . ALA B 1 221 ? 19.953 -1.522 -19.547 1 96.44 221 ALA B CA 1
ATOM 4846 C C . ALA B 1 221 ? 18.688 -2.145 -18.938 1 96.44 221 ALA B C 1
ATOM 4848 O O . ALA B 1 221 ? 17.734 -1.439 -18.625 1 96.44 221 ALA B O 1
ATOM 4849 N N . PHE B 1 222 ? 18.672 -3.479 -18.781 1 96.25 222 PHE B N 1
ATOM 4850 C CA . PHE B 1 222 ? 17.578 -4.191 -18.156 1 96.25 222 PHE B CA 1
ATOM 4851 C C . PHE B 1 222 ? 17.375 -3.73 -16.719 1 96.25 222 PHE B C 1
ATOM 4853 O O . PHE B 1 222 ? 16.25 -3.467 -16.281 1 96.25 222 PHE B O 1
ATOM 4860 N N . GLN B 1 223 ? 18.453 -3.645 -15.984 1 95.94 223 GLN B N 1
ATOM 4861 C CA . GLN B 1 223 ? 18.375 -3.236 -14.586 1 95.94 223 GLN B CA 1
ATOM 4862 C C . GLN B 1 223 ? 17.766 -1.842 -14.453 1 95.94 223 GLN B C 1
ATOM 4864 O O . GLN B 1 223 ? 16.984 -1.587 -13.539 1 95.94 223 GLN B O 1
ATOM 4869 N N . LYS B 1 224 ? 18.172 -0.969 -15.344 1 96.38 224 LYS B N 1
ATOM 4870 C CA . LYS B 1 224 ? 17.609 0.377 -15.352 1 96.38 224 LYS B CA 1
ATOM 4871 C C . LYS B 1 224 ? 16.109 0.343 -15.617 1 96.38 224 LYS B C 1
ATOM 4873 O O . LYS B 1 224 ? 15.328 0.986 -14.906 1 96.38 224 LYS B O 1
ATOM 4878 N N . THR B 1 225 ? 15.68 -0.441 -16.578 1 95.56 225 THR B N 1
ATOM 4879 C CA . THR B 1 225 ? 14.273 -0.574 -16.938 1 95.56 225 THR B CA 1
ATOM 4880 C C . THR B 1 225 ? 13.477 -1.183 -15.773 1 95.56 225 THR B C 1
ATOM 4882 O O . THR B 1 225 ? 12.359 -0.75 -15.484 1 95.56 225 THR B O 1
ATOM 4885 N N . ALA B 1 226 ? 14.047 -2.18 -15.211 1 96.12 226 ALA B N 1
ATOM 4886 C CA . ALA B 1 226 ? 13.406 -2.842 -14.078 1 96.12 226 ALA B CA 1
ATOM 4887 C C . ALA B 1 226 ? 13.234 -1.878 -12.906 1 96.12 226 ALA B C 1
ATOM 4889 O O . ALA B 1 226 ? 12.195 -1.884 -12.242 1 96.12 226 ALA B O 1
ATOM 4890 N N . ALA B 1 227 ? 14.242 -1.096 -12.664 1 95.75 227 ALA B N 1
ATOM 4891 C CA . ALA B 1 227 ? 14.172 -0.11 -11.586 1 95.75 227 ALA B CA 1
ATOM 4892 C C . ALA B 1 227 ? 13.102 0.934 -11.867 1 95.75 227 ALA B C 1
ATOM 4894 O O . ALA B 1 227 ? 12.367 1.338 -10.961 1 95.75 227 ALA B O 1
ATOM 4895 N N . GLU B 1 228 ? 13.023 1.407 -13.07 1 96.19 228 GLU B N 1
ATOM 4896 C CA . GLU B 1 228 ? 12 2.373 -13.469 1 96.19 228 GLU B CA 1
ATOM 4897 C C . GLU B 1 228 ? 10.602 1.791 -13.312 1 96.19 228 GLU B C 1
ATOM 4899 O O . GLU B 1 228 ? 9.688 2.473 -12.844 1 96.19 228 GLU B O 1
ATOM 4904 N N . TRP B 1 229 ? 10.445 0.571 -13.727 1 96.31 229 TRP B N 1
ATOM 4905 C CA . TRP B 1 229 ? 9.172 -0.114 -13.562 1 96.31 229 TRP B CA 1
ATOM 4906 C C . TRP B 1 229 ? 8.789 -0.215 -12.086 1 96.31 229 TRP B C 1
ATOM 4908 O O . TRP B 1 229 ? 7.648 0.067 -11.711 1 96.31 229 TRP B O 1
ATOM 4918 N N . SER B 1 230 ? 9.742 -0.636 -11.305 1 96.31 230 SER B N 1
ATOM 4919 C CA . SER B 1 230 ? 9.516 -0.801 -9.875 1 96.31 230 SER B CA 1
ATOM 4920 C C . SER B 1 230 ? 9.102 0.516 -9.227 1 96.31 230 SER B C 1
ATOM 4922 O O . SER B 1 230 ? 8.227 0.541 -8.359 1 96.31 230 SER B O 1
ATOM 4924 N N . ALA B 1 231 ? 9.719 1.597 -9.617 1 95.62 231 ALA B N 1
ATOM 4925 C CA . ALA B 1 231 ? 9.43 2.916 -9.062 1 95.62 231 ALA B CA 1
ATOM 4926 C C . ALA B 1 231 ? 7.996 3.338 -9.367 1 95.62 231 ALA B C 1
ATOM 4928 O O . ALA B 1 231 ? 7.367 4.039 -8.562 1 95.62 231 ALA B O 1
ATOM 4929 N N . ARG B 1 232 ? 7.465 2.867 -10.43 1 95.56 232 ARG B N 1
ATOM 4930 C CA . ARG B 1 232 ? 6.148 3.305 -10.883 1 95.56 232 ARG B CA 1
ATOM 4931 C C . ARG B 1 232 ? 5.066 2.316 -10.461 1 95.56 232 ARG B C 1
ATOM 4933 O O . ARG B 1 232 ? 3.938 2.711 -10.164 1 95.56 232 ARG B O 1
ATOM 4940 N N . GLU B 1 233 ? 5.473 0.981 -10.469 1 97.06 233 GLU B N 1
ATOM 4941 C CA . GLU B 1 233 ? 4.445 -0.054 -10.398 1 97.06 233 GLU B CA 1
ATOM 4942 C C . GLU B 1 233 ? 4.676 -0.982 -9.211 1 97.06 233 GLU B C 1
ATOM 4944 O O . GLU B 1 233 ? 3.811 -1.789 -8.867 1 97.06 233 GLU B O 1
ATOM 4949 N N . GLY B 1 234 ? 5.812 -0.86 -8.531 1 97.12 234 GLY B N 1
ATOM 4950 C CA . GLY B 1 234 ? 6.254 -1.899 -7.613 1 97.12 234 GLY B CA 1
ATOM 4951 C C . GLY B 1 234 ? 5.824 -1.655 -6.18 1 97.12 234 GLY B C 1
ATOM 4952 O O . GLY B 1 234 ? 6.129 -2.451 -5.289 1 97.12 234 GLY B O 1
ATOM 4953 N N . ALA B 1 235 ? 5.051 -0.57 -5.871 1 98.25 235 ALA B N 1
ATOM 4954 C CA . ALA B 1 235 ? 4.711 -0.204 -4.5 1 98.25 235 ALA B CA 1
ATOM 4955 C C . ALA B 1 235 ? 3.953 -1.332 -3.805 1 98.25 235 ALA B C 1
ATOM 4957 O O . ALA B 1 235 ? 4.145 -1.572 -2.609 1 98.25 235 ALA B O 1
ATOM 4958 N N . TYR B 1 236 ? 3.037 -1.991 -4.516 1 98.56 236 TYR B N 1
ATOM 4959 C CA . TYR B 1 236 ? 2.279 -3.092 -3.932 1 98.56 236 TYR B CA 1
ATOM 4960 C C . TYR B 1 236 ? 3.211 -4.172 -3.393 1 98.56 236 TYR B C 1
ATOM 4962 O O . TYR B 1 236 ? 3.002 -4.691 -2.295 1 98.56 236 TYR B O 1
ATOM 4970 N N . ALA B 1 237 ? 4.223 -4.508 -4.168 1 98.12 237 ALA B N 1
ATOM 4971 C CA . ALA B 1 237 ? 5.148 -5.57 -3.783 1 98.12 237 ALA B CA 1
ATOM 4972 C C . ALA B 1 237 ? 5.922 -5.195 -2.521 1 98.12 237 ALA B C 1
ATOM 4974 O O . ALA B 1 237 ? 6.211 -6.055 -1.685 1 98.12 237 ALA B O 1
ATOM 4975 N N . TYR B 1 238 ? 6.242 -3.916 -2.406 1 98.06 238 TYR B N 1
ATOM 4976 C CA . TYR B 1 238 ? 6.93 -3.449 -1.207 1 98.06 238 TYR B CA 1
ATOM 4977 C C . TYR B 1 238 ? 6.023 -3.555 0.014 1 98.06 238 TYR B C 1
ATOM 4979 O O . TYR B 1 238 ? 6.469 -3.953 1.093 1 98.06 238 TYR B O 1
ATOM 4987 N N . ILE B 1 239 ? 4.766 -3.195 -0.141 1 98.81 239 ILE B N 1
ATOM 4988 C CA . ILE B 1 239 ? 3.807 -3.352 0.946 1 98.81 239 ILE B CA 1
ATOM 4989 C C . ILE B 1 239 ? 3.703 -4.824 1.334 1 98.81 239 ILE B C 1
ATOM 4991 O O . ILE B 1 239 ? 3.779 -5.168 2.516 1 98.81 239 ILE B O 1
ATOM 4995 N N . HIS B 1 240 ? 3.547 -5.676 0.34 1 98.75 240 HIS B N 1
ATOM 4996 C CA . HIS B 1 240 ? 3.434 -7.105 0.605 1 98.75 240 HIS B CA 1
ATOM 4997 C C . HIS B 1 240 ? 4.668 -7.629 1.335 1 98.75 240 HIS B C 1
ATOM 4999 O O . HIS B 1 240 ? 4.551 -8.43 2.264 1 98.75 240 HIS B O 1
ATOM 5005 N N . ALA B 1 241 ? 5.824 -7.176 0.949 1 98.25 241 ALA B N 1
ATOM 5006 C CA . ALA B 1 241 ? 7.09 -7.695 1.467 1 98.25 241 ALA B CA 1
ATOM 5007 C C . ALA B 1 241 ? 7.355 -7.176 2.877 1 98.25 241 ALA B C 1
ATOM 5009 O O . ALA B 1 241 ? 8.125 -7.777 3.631 1 98.25 241 ALA B O 1
ATOM 5010 N N . THR B 1 242 ? 6.723 -6.051 3.312 1 98.44 242 THR B N 1
ATOM 5011 C CA . THR B 1 242 ? 7.141 -5.426 4.562 1 98.44 242 THR B CA 1
ATOM 5012 C C . THR B 1 242 ? 5.984 -5.371 5.555 1 98.44 242 THR B C 1
ATOM 5014 O O . THR B 1 242 ? 6.168 -5.637 6.742 1 98.44 242 THR B O 1
ATOM 5017 N N . LYS B 1 243 ? 4.793 -4.934 5.023 1 98.44 243 LYS B N 1
ATOM 5018 C CA . LYS B 1 243 ? 3.643 -4.727 5.898 1 98.44 243 LYS B CA 1
ATOM 5019 C C . LYS B 1 243 ? 2.389 -5.379 5.32 1 98.44 243 LYS B C 1
ATOM 5021 O O . LYS B 1 243 ? 1.344 -4.734 5.211 1 98.44 243 LYS B O 1
ATOM 5026 N N . PRO B 1 244 ? 2.422 -6.637 4.996 1 98.44 244 PRO B N 1
ATOM 5027 C CA . PRO B 1 244 ? 1.25 -7.254 4.367 1 98.44 244 PRO B CA 1
ATOM 5028 C C . PRO B 1 244 ? 0.016 -7.23 5.266 1 98.44 244 PRO B C 1
ATOM 5030 O O . PRO B 1 244 ? -1.106 -7.078 4.777 1 98.44 244 PRO B O 1
ATOM 5033 N N . LEU B 1 245 ? 0.196 -7.34 6.539 1 98.5 245 LEU B N 1
ATOM 5034 C CA . LEU B 1 245 ? -0.941 -7.395 7.453 1 98.5 245 LEU B CA 1
ATOM 5035 C C . LEU B 1 245 ? -1.639 -6.043 7.535 1 98.5 245 LEU B C 1
ATOM 5037 O O . LEU B 1 245 ? -2.867 -5.977 7.629 1 98.5 245 LEU B O 1
ATOM 5041 N N . THR B 1 246 ? -0.873 -4.949 7.492 1 98.81 246 THR B N 1
ATOM 5042 C CA . THR B 1 246 ? -1.465 -3.617 7.512 1 98.81 246 THR B CA 1
ATOM 5043 C C . THR B 1 246 ? -2.447 -3.443 6.359 1 98.81 246 THR B C 1
ATOM 5045 O O . THR B 1 246 ? -3.572 -2.986 6.559 1 98.81 246 THR B O 1
ATOM 5048 N N . ALA B 1 247 ? -2.047 -3.822 5.188 1 98.81 247 ALA B N 1
ATOM 5049 C CA . ALA B 1 247 ? -2.902 -3.682 4.016 1 98.81 247 ALA B CA 1
ATOM 5050 C C . ALA B 1 247 ? -4.074 -4.656 4.07 1 98.81 247 ALA B C 1
ATOM 5052 O O . ALA B 1 247 ? -5.164 -4.355 3.572 1 98.81 247 ALA B O 1
ATOM 5053 N N . ALA B 1 248 ? -3.869 -5.766 4.727 1 98.81 248 ALA B N 1
ATOM 5054 C CA . ALA B 1 248 ? -4.82 -6.871 4.68 1 98.81 248 ALA B CA 1
ATOM 5055 C C . ALA B 1 248 ? -6.125 -6.5 5.379 1 98.81 248 ALA B C 1
ATOM 5057 O O . ALA B 1 248 ? -7.195 -7.004 5.02 1 98.81 248 ALA B O 1
ATOM 5058 N N . TYR B 1 249 ? -6.098 -5.641 6.391 1 98.88 249 TYR B N 1
ATOM 5059 C CA . TYR B 1 249 ? -7.312 -5.309 7.133 1 98.88 249 TYR B CA 1
ATOM 5060 C C . TYR B 1 249 ? -8.383 -4.762 6.199 1 98.88 249 TYR B C 1
ATOM 5062 O O . TYR B 1 249 ? -9.508 -5.262 6.176 1 98.88 249 TYR B O 1
ATOM 5070 N N . GLY B 1 250 ? -7.969 -3.742 5.379 1 98.81 250 GLY B N 1
ATOM 5071 C CA . GLY B 1 250 ? -8.93 -3.174 4.445 1 98.81 250 GLY B CA 1
ATOM 5072 C C . GLY B 1 250 ? -9.297 -4.117 3.316 1 98.81 250 GLY B C 1
ATOM 5073 O O . GLY B 1 250 ? -10.453 -4.188 2.908 1 98.81 250 GLY B O 1
ATOM 5074 N N . LEU B 1 251 ? -8.367 -4.91 2.867 1 98.94 251 LEU B N 1
ATOM 5075 C CA . LEU B 1 251 ? -8.562 -5.766 1.7 1 98.94 251 LEU B CA 1
ATOM 5076 C C . LEU B 1 251 ? -9.406 -6.984 2.055 1 98.94 251 LEU B C 1
ATOM 5078 O O . LEU B 1 251 ? -10.109 -7.523 1.2 1 98.94 251 LEU B O 1
ATOM 5082 N N . ASN B 1 252 ? -9.328 -7.414 3.287 1 98.81 252 ASN B N 1
ATOM 5083 C CA . ASN B 1 252 ? -10.117 -8.562 3.736 1 98.81 252 ASN B CA 1
ATOM 5084 C C . ASN B 1 252 ? -11.523 -8.148 4.152 1 98.81 252 ASN B C 1
ATOM 5086 O O . ASN B 1 252 ? -12.438 -8.969 4.156 1 98.81 252 ASN B O 1
ATOM 5090 N N . ASP B 1 253 ? -11.695 -6.891 4.473 1 98.88 253 ASP B N 1
ATOM 5091 C CA . ASP B 1 253 ? -12.93 -6.402 5.074 1 98.88 253 ASP B CA 1
ATOM 5092 C C . ASP B 1 253 ? -13.797 -5.676 4.039 1 98.88 253 ASP B C 1
ATOM 5094 O O . ASP B 1 253 ? -15 -5.527 4.227 1 98.88 253 ASP B O 1
ATOM 5098 N N . SER B 1 254 ? -13.234 -5.164 2.982 1 98.94 254 SER B N 1
ATOM 5099 C CA . SER B 1 254 ? -13.922 -4.441 1.915 1 98.94 254 SER B CA 1
ATOM 5100 C C . SER B 1 254 ? -13.773 -5.164 0.579 1 98.94 254 SER B C 1
ATOM 5102 O O . SER B 1 254 ? -12.688 -5.199 0.003 1 98.94 254 SER B O 1
ATOM 5104 N N . PRO B 1 255 ? -14.906 -5.652 0.026 1 98.88 255 PRO B N 1
ATOM 5105 C CA . PRO B 1 255 ? -14.781 -6.324 -1.271 1 98.88 255 PRO B CA 1
ATOM 5106 C C . PRO B 1 255 ? -14.359 -5.371 -2.389 1 98.88 255 PRO B C 1
ATOM 5108 O O . PRO B 1 255 ? -13.609 -5.762 -3.287 1 98.88 255 PRO B O 1
ATOM 5111 N N . VAL B 1 256 ? -14.773 -4.121 -2.35 1 98.94 256 VAL B N 1
ATOM 5112 C CA . VAL B 1 256 ? -14.367 -3.188 -3.393 1 98.94 256 VAL B CA 1
ATOM 5113 C C . VAL B 1 256 ? -12.883 -2.852 -3.234 1 98.94 256 VAL B C 1
ATOM 5115 O O . VAL B 1 256 ? -12.188 -2.621 -4.223 1 98.94 256 VAL B O 1
ATOM 5118 N N . GLY B 1 257 ? -12.422 -2.75 -1.955 1 98.94 257 GLY B N 1
ATOM 5119 C CA . GLY B 1 257 ? -10.992 -2.594 -1.733 1 98.94 257 GLY B CA 1
ATOM 5120 C C . GLY B 1 257 ? -10.172 -3.738 -2.301 1 98.94 257 GLY B C 1
ATOM 5121 O O . GLY B 1 257 ? -9.164 -3.512 -2.971 1 98.94 257 GLY B O 1
ATOM 5122 N N . LEU B 1 258 ? -10.633 -4.953 -2.029 1 98.94 258 LEU B N 1
ATOM 5123 C CA . LEU B 1 258 ? -10 -6.148 -2.578 1 98.94 258 LEU B CA 1
ATOM 5124 C C . LEU B 1 258 ? -9.977 -6.102 -4.102 1 98.94 258 LEU B C 1
ATOM 5126 O O . LEU B 1 258 ? -8.938 -6.336 -4.723 1 98.94 258 LEU B O 1
ATOM 5130 N N . CYS B 1 259 ? -11.086 -5.777 -4.637 1 98.94 259 CYS B N 1
ATOM 5131 C CA . CYS B 1 259 ? -11.25 -5.734 -6.082 1 98.94 259 CYS B CA 1
ATOM 5132 C C . CYS B 1 259 ? -10.312 -4.715 -6.711 1 98.94 259 CYS B C 1
ATOM 5134 O O . CYS B 1 259 ? -9.609 -5.02 -7.676 1 98.94 259 CYS B O 1
ATOM 5136 N N . ALA B 1 260 ? -10.234 -3.549 -6.164 1 98.94 260 ALA B N 1
ATOM 5137 C CA . ALA B 1 260 ? -9.398 -2.486 -6.715 1 98.94 260 ALA B CA 1
ATOM 5138 C C . ALA B 1 260 ? -7.922 -2.869 -6.672 1 98.94 260 ALA B C 1
ATOM 5140 O O . ALA B 1 260 ? -7.176 -2.605 -7.621 1 98.94 260 ALA B O 1
ATOM 5141 N N . TRP B 1 261 ? -7.488 -3.469 -5.57 1 98.94 261 TRP B N 1
ATOM 5142 C CA . TRP B 1 261 ? -6.102 -3.877 -5.375 1 98.94 261 TRP B CA 1
ATOM 5143 C C . TRP B 1 261 ? -5.676 -4.891 -6.434 1 98.94 261 TRP B C 1
ATOM 5145 O O . TRP B 1 261 ? -4.559 -4.828 -6.949 1 98.94 261 TRP B O 1
ATOM 5155 N N . ILE B 1 262 ? -6.578 -5.766 -6.793 1 98.88 262 ILE B N 1
ATOM 5156 C CA . ILE B 1 262 ? -6.273 -6.871 -7.695 1 98.88 262 ILE B CA 1
ATOM 5157 C C . ILE B 1 262 ? -6.473 -6.422 -9.141 1 98.88 262 ILE B C 1
ATOM 5159 O O . ILE B 1 262 ? -5.598 -6.625 -9.984 1 98.88 262 ILE B O 1
ATOM 5163 N N . VAL B 1 263 ? -7.531 -5.719 -9.469 1 98.81 263 VAL B N 1
ATOM 5164 C CA . VAL B 1 263 ? -7.879 -5.359 -10.836 1 98.81 263 VAL B CA 1
ATOM 5165 C C . VAL B 1 263 ? -6.848 -4.379 -11.398 1 98.81 263 VAL B C 1
ATOM 5167 O O . VAL B 1 263 ? -6.539 -4.41 -12.586 1 98.81 263 VAL B O 1
ATOM 5170 N N . GLU B 1 264 ? -6.316 -3.568 -10.531 1 98.75 264 GLU B N 1
ATOM 5171 C CA . GLU B 1 264 ? -5.27 -2.652 -10.969 1 98.75 264 GLU B CA 1
ATOM 5172 C C . GLU B 1 264 ? -4.105 -3.41 -11.609 1 98.75 264 GLU B C 1
ATOM 5174 O O . GLU B 1 264 ? -3.531 -2.955 -12.594 1 98.75 264 GLU B O 1
ATOM 5179 N N . LYS B 1 265 ? -3.701 -4.543 -11.07 1 98.69 265 LYS B N 1
ATOM 5180 C CA . LYS B 1 265 ? -2.615 -5.352 -11.617 1 98.69 265 LYS B CA 1
ATOM 5181 C C . LYS B 1 265 ? -3.023 -6.004 -12.938 1 98.69 265 LYS B C 1
ATOM 5183 O O . LYS B 1 265 ? -2.244 -6.023 -13.891 1 98.69 265 LYS B O 1
ATOM 5188 N N . PHE B 1 266 ? -4.27 -6.57 -12.945 1 98.75 266 PHE B N 1
ATOM 5189 C CA . PHE B 1 266 ? -4.75 -7.152 -14.188 1 98.75 266 PHE B CA 1
ATOM 5190 C C . PHE B 1 266 ? -4.746 -6.117 -15.305 1 98.75 266 PHE B C 1
ATOM 5192 O O . PHE B 1 266 ? -4.398 -6.43 -16.453 1 98.75 266 PHE B O 1
ATOM 5199 N N . LYS B 1 267 ? -5.113 -4.891 -14.984 1 98.5 267 LYS B N 1
ATOM 5200 C CA . LYS B 1 267 ? -5.09 -3.797 -15.953 1 98.5 267 LYS B CA 1
ATOM 5201 C C . LYS B 1 267 ? -3.66 -3.467 -16.375 1 98.5 267 LYS B C 1
ATOM 5203 O O . LYS B 1 267 ? -3.373 -3.34 -17.562 1 98.5 267 LYS B O 1
ATOM 5208 N N . GLY B 1 268 ? -2.795 -3.387 -15.484 1 97.69 268 GLY B N 1
ATOM 5209 C CA . GLY B 1 268 ? -1.456 -2.879 -15.742 1 97.69 268 GLY B CA 1
ATOM 5210 C C . GLY B 1 268 ? -0.521 -3.922 -16.328 1 97.69 268 GLY B C 1
ATOM 5211 O O . GLY B 1 268 ? 0.454 -3.584 -17 1 97.69 268 GLY B O 1
ATOM 5212 N N . TRP B 1 269 ? -0.79 -5.234 -16.094 1 98.25 269 TRP B N 1
ATOM 5213 C CA . TRP B 1 269 ? 0.18 -6.277 -16.406 1 98.25 269 TRP B CA 1
ATOM 5214 C C . TRP B 1 269 ? -0.246 -7.074 -17.625 1 98.25 269 TRP B C 1
ATOM 5216 O O . TRP B 1 269 ? 0.428 -8.031 -18.016 1 98.25 269 TRP B O 1
ATOM 5226 N N . SER B 1 270 ? -1.34 -6.684 -18.266 1 98.38 270 SER B N 1
ATOM 5227 C CA . SER B 1 270 ? -1.86 -7.465 -19.391 1 98.38 270 SER B CA 1
ATOM 5228 C C . SER B 1 270 ? -1.698 -6.715 -20.703 1 98.38 270 SER B C 1
ATOM 5230 O O . SER B 1 270 ? -1.463 -5.504 -20.719 1 98.38 270 SER B O 1
ATOM 5232 N N . ASP B 1 271 ? -1.715 -7.426 -21.719 1 98.56 271 ASP B N 1
ATOM 5233 C CA . ASP B 1 271 ? -1.715 -6.895 -23.078 1 98.56 271 ASP B CA 1
ATOM 5234 C C . ASP B 1 271 ? -3.127 -6.516 -23.516 1 98.56 271 ASP B C 1
ATOM 5236 O O . ASP B 1 271 ? -3.736 -7.215 -24.344 1 98.56 271 ASP B O 1
ATOM 5240 N N . ASN B 1 272 ? -3.611 -5.316 -23.047 1 98.19 272 ASN B N 1
ATOM 5241 C CA . ASN B 1 272 ? -5.035 -5.043 -23.219 1 98.19 272 ASN B CA 1
ATOM 5242 C C . ASN B 1 272 ? -5.27 -3.775 -24.031 1 98.19 272 ASN B C 1
ATOM 5244 O O . ASN B 1 272 ? -6.41 -3.33 -24.188 1 98.19 272 ASN B O 1
ATOM 5248 N N . ASN B 1 273 ? -4.227 -3.178 -24.531 1 97.06 273 ASN B N 1
ATOM 5249 C CA . ASN B 1 273 ? -4.305 -1.995 -25.391 1 97.06 273 ASN B CA 1
ATOM 5250 C C . ASN B 1 273 ? -5.16 -0.905 -24.75 1 97.06 273 ASN B C 1
ATOM 5252 O O . ASN B 1 273 ? -6.004 -0.304 -25.422 1 97.06 273 ASN B O 1
ATOM 5256 N N . GLY B 1 274 ? -5.141 -0.79 -23.484 1 95.31 274 GLY B N 1
ATOM 5257 C CA . GLY B 1 274 ? -5.77 0.326 -22.797 1 95.31 274 GLY B CA 1
ATOM 5258 C C . GLY B 1 274 ? -7.133 -0.018 -22.234 1 95.31 274 GLY B C 1
ATOM 5259 O O . GLY B 1 274 ? -7.668 0.721 -21.406 1 95.31 274 GLY B O 1
ATOM 5260 N N . ASN B 1 275 ? -7.648 -1.107 -22.625 1 97.62 275 ASN B N 1
ATOM 5261 C CA . ASN B 1 275 ? -8.938 -1.572 -22.125 1 97.62 275 ASN B CA 1
ATOM 5262 C C . ASN B 1 275 ? -8.836 -2.973 -21.531 1 97.62 275 ASN B C 1
ATOM 5264 O O . ASN B 1 275 ? -8.711 -3.955 -22.266 1 97.62 275 ASN B O 1
ATOM 5268 N N . ILE B 1 276 ? -9 -3.078 -20.234 1 98.12 276 ILE B N 1
ATOM 5269 C CA . ILE B 1 276 ? -8.805 -4.312 -19.484 1 98.12 276 ILE B CA 1
ATOM 5270 C C . ILE B 1 276 ? -9.688 -5.414 -20.047 1 98.12 276 ILE B C 1
ATOM 5272 O O . ILE B 1 276 ? -9.297 -6.586 -20.062 1 98.12 276 ILE B O 1
ATOM 5276 N N . GLU B 1 277 ? -10.75 -5.113 -20.625 1 98.12 277 GLU B N 1
ATOM 5277 C CA . GLU B 1 277 ? -11.711 -6.105 -21.078 1 98.12 277 GLU B CA 1
ATOM 5278 C C . GLU B 1 277 ? -11.352 -6.629 -22.469 1 98.12 277 GLU B C 1
ATOM 5280 O O . GLU B 1 277 ? -12.008 -7.539 -22.984 1 98.12 277 GLU B O 1
ATOM 5285 N N . ASN B 1 278 ? -10.258 -6.086 -23.078 1 98.06 278 ASN B N 1
ATOM 5286 C CA . ASN B 1 278 ? -9.68 -6.715 -24.266 1 98.06 278 ASN B CA 1
ATOM 5287 C C . ASN B 1 278 ? -8.984 -8.023 -23.922 1 98.06 278 ASN B C 1
ATOM 5289 O O . ASN B 1 278 ? -8.766 -8.875 -24.797 1 98.06 278 ASN B O 1
ATOM 5293 N N . SER B 1 279 ? -8.672 -8.18 -22.609 1 98.12 279 SER B N 1
ATOM 5294 C CA . SER B 1 279 ? -7.879 -9.344 -22.219 1 98.12 279 SER B CA 1
ATOM 5295 C C . SER B 1 279 ? -8.664 -10.258 -21.297 1 98.12 279 SER B C 1
ATOM 5297 O O . SER B 1 279 ? -8.398 -11.461 -21.234 1 98.12 279 SER B O 1
ATOM 5299 N N . PHE B 1 280 ? -9.625 -9.68 -20.547 1 98.44 280 PHE B N 1
ATOM 5300 C CA . PHE B 1 280 ? -10.375 -10.438 -19.562 1 98.44 280 PHE B CA 1
ATOM 5301 C C . PHE B 1 280 ? -11.859 -10.086 -19.625 1 98.44 280 PHE B C 1
ATOM 5303 O O . PHE B 1 280 ? -12.219 -8.922 -19.812 1 98.44 280 PHE B O 1
ATOM 5310 N N . THR B 1 281 ? -12.703 -11.102 -19.469 1 98.44 281 THR B N 1
ATOM 5311 C CA . THR B 1 281 ? -14.102 -10.789 -19.219 1 98.44 281 THR B CA 1
ATOM 5312 C C . THR B 1 281 ? -14.312 -10.352 -17.766 1 98.44 281 THR B C 1
ATOM 5314 O O . THR B 1 281 ? -13.508 -10.68 -16.891 1 98.44 281 THR B O 1
ATOM 5317 N N . LYS B 1 282 ? -15.414 -9.609 -17.516 1 98.81 282 LYS B N 1
ATOM 5318 C CA . LYS B 1 282 ? -15.758 -9.25 -16.141 1 98.81 282 LYS B CA 1
ATOM 5319 C C . LYS B 1 282 ? -15.945 -10.5 -15.273 1 98.81 282 LYS B C 1
ATOM 5321 O O . LYS B 1 282 ? -15.57 -10.508 -14.102 1 98.81 282 LYS B O 1
ATOM 5326 N N . ASP B 1 283 ? -16.453 -11.578 -15.852 1 98.75 283 ASP B N 1
ATOM 5327 C CA . ASP B 1 283 ? -16.672 -12.82 -15.117 1 98.75 283 ASP B CA 1
ATOM 5328 C C . ASP B 1 283 ? -15.336 -13.422 -14.664 1 98.75 283 ASP B C 1
ATOM 5330 O O . ASP B 1 283 ? -15.219 -13.906 -13.539 1 98.75 283 ASP B O 1
ATOM 5334 N N . GLU B 1 284 ? -14.367 -13.43 -15.586 1 98.62 284 GLU B N 1
ATOM 5335 C CA . GLU B 1 284 ? -13.062 -13.977 -15.234 1 98.62 284 GLU B CA 1
ATOM 5336 C C . GLU B 1 284 ? -12.422 -13.18 -14.102 1 98.62 284 GLU B C 1
ATOM 5338 O O . GLU B 1 284 ? -11.875 -13.758 -13.164 1 98.62 284 GLU B O 1
ATOM 5343 N N . LEU B 1 285 ? -12.453 -11.852 -14.188 1 98.88 285 LEU B N 1
ATOM 5344 C CA . LEU B 1 285 ? -11.898 -10.992 -13.148 1 98.88 285 LEU B CA 1
ATOM 5345 C C . LEU B 1 285 ? -12.586 -11.25 -11.812 1 98.88 285 LEU B C 1
ATOM 5347 O O . LEU B 1 285 ? -11.922 -11.477 -10.797 1 98.88 285 LEU B O 1
ATOM 5351 N N . LEU B 1 286 ? -13.906 -11.258 -11.836 1 98.94 286 LEU B N 1
ATOM 5352 C CA . LEU B 1 286 ? -14.68 -11.336 -10.594 1 98.94 286 LEU B CA 1
ATOM 5353 C C . LEU B 1 286 ? -14.641 -12.742 -10.016 1 98.94 286 LEU B C 1
ATOM 5355 O O . LEU B 1 286 ? -14.727 -12.922 -8.797 1 98.94 286 LEU B O 1
ATOM 5359 N N . ALA B 1 287 ? -14.508 -13.797 -10.859 1 98.94 287 ALA B N 1
ATOM 5360 C CA . ALA B 1 287 ? -14.312 -15.148 -10.328 1 98.94 287 ALA B CA 1
ATOM 5361 C C . ALA B 1 287 ? -13.062 -15.211 -9.453 1 98.94 287 ALA B C 1
ATOM 5363 O O . ALA B 1 287 ? -13.109 -15.727 -8.328 1 98.94 287 ALA B O 1
ATOM 5364 N N . ASN B 1 288 ? -12.008 -14.664 -9.953 1 98.88 288 ASN B N 1
ATOM 5365 C CA . ASN B 1 288 ? -10.75 -14.641 -9.211 1 98.88 288 ASN B CA 1
ATOM 5366 C C . ASN B 1 288 ? -10.875 -13.812 -7.93 1 98.88 288 ASN B C 1
ATOM 5368 O O . ASN B 1 288 ? -10.5 -14.273 -6.852 1 98.88 288 ASN B O 1
ATOM 5372 N N . ILE B 1 289 ? -11.422 -12.641 -8.016 1 98.94 289 ILE B N 1
ATOM 5373 C CA . ILE B 1 289 ? -11.547 -11.742 -6.871 1 98.94 289 ILE B CA 1
ATOM 5374 C C . ILE B 1 289 ? -12.484 -12.359 -5.832 1 98.94 289 ILE B C 1
ATOM 5376 O O . ILE B 1 289 ? -12.195 -12.32 -4.629 1 98.94 289 ILE B O 1
ATOM 5380 N N . THR B 1 290 ? -13.578 -12.93 -6.266 1 98.94 290 THR B N 1
ATOM 5381 C CA . THR B 1 290 ? -14.523 -13.562 -5.348 1 98.94 290 THR B CA 1
ATOM 5382 C C . THR B 1 290 ? -13.883 -14.75 -4.637 1 98.94 290 THR B C 1
ATOM 5384 O O . THR B 1 290 ? -14.156 -15 -3.461 1 98.94 290 THR B O 1
ATOM 5387 N N . LEU B 1 291 ? -13.031 -15.469 -5.34 1 98.94 291 LEU B N 1
ATOM 5388 C CA . LEU B 1 291 ? -12.305 -16.562 -4.695 1 98.94 291 LEU B CA 1
ATOM 5389 C C . LEU B 1 291 ? -11.492 -16.047 -3.51 1 98.94 291 LEU B C 1
ATOM 5391 O O . LEU B 1 291 ? -11.523 -16.641 -2.43 1 98.94 291 LEU B O 1
ATOM 5395 N N . TYR B 1 292 ? -10.766 -14.969 -3.686 1 98.88 292 TYR B N 1
ATOM 5396 C CA . TYR B 1 292 ? -10.031 -14.367 -2.578 1 98.88 292 TYR B CA 1
ATOM 5397 C C . TYR B 1 292 ? -10.977 -13.953 -1.457 1 98.88 292 TYR B C 1
ATOM 5399 O O . TYR B 1 292 ? -10.641 -14.078 -0.277 1 98.88 292 TYR B O 1
ATOM 5407 N N . TRP B 1 293 ? -12.141 -13.445 -1.826 1 98.88 293 TRP B N 1
ATOM 5408 C CA . TRP B 1 293 ? -13.109 -12.969 -0.843 1 98.88 293 TRP B CA 1
ATOM 5409 C C . TRP B 1 293 ? -13.633 -14.125 0.001 1 98.88 293 TRP B C 1
ATOM 5411 O O . TRP B 1 293 ? -13.594 -14.078 1.232 1 98.88 293 TRP B O 1
ATOM 5421 N N . ILE B 1 294 ? -14.062 -15.211 -0.656 1 98.81 294 ILE B N 1
ATOM 5422 C CA . ILE B 1 294 ? -14.773 -16.281 0.049 1 98.81 294 ILE B CA 1
ATOM 5423 C C . ILE B 1 294 ? -13.781 -17.094 0.879 1 98.81 294 ILE B C 1
ATOM 5425 O O . ILE B 1 294 ? -14.141 -17.625 1.931 1 98.81 294 ILE B O 1
ATOM 5429 N N . THR B 1 295 ? -12.516 -17.156 0.438 1 98.69 295 THR B N 1
ATOM 5430 C CA . THR B 1 295 ? -11.523 -17.938 1.165 1 98.69 295 THR B CA 1
ATOM 5431 C C . THR B 1 295 ? -10.766 -17.078 2.156 1 98.69 295 THR B C 1
ATOM 5433 O O . THR B 1 295 ? -10.008 -17.578 2.988 1 98.69 295 THR B O 1
ATOM 5436 N N . GLN B 1 296 ? -10.891 -15.727 2.098 1 98.44 296 GLN B N 1
ATOM 5437 C CA . GLN B 1 296 ? -10.211 -14.75 2.949 1 98.44 296 GLN B CA 1
ATOM 5438 C C . GLN B 1 296 ? -8.703 -14.961 2.92 1 98.44 296 GLN B C 1
ATOM 5440 O O . GLN B 1 296 ? -8.055 -14.992 3.969 1 98.44 296 GLN B O 1
ATOM 5445 N N . THR B 1 297 ? -8.172 -15.055 1.684 1 98.69 297 THR B N 1
ATOM 5446 C CA . THR B 1 297 ? -6.77 -15.438 1.574 1 98.69 297 THR B CA 1
ATOM 5447 C C . THR B 1 297 ? -5.926 -14.266 1.084 1 98.69 297 THR B C 1
ATOM 5449 O O . THR B 1 297 ? -4.797 -14.445 0.626 1 98.69 297 THR B O 1
ATOM 5452 N N . ILE B 1 298 ? -6.441 -13.023 1.172 1 98.81 298 ILE B N 1
ATOM 5453 C CA . ILE B 1 298 ? -5.664 -11.906 0.644 1 98.81 298 ILE B CA 1
ATOM 5454 C C . ILE B 1 298 ? -4.406 -11.711 1.484 1 98.81 298 ILE B C 1
ATOM 5456 O O . ILE B 1 298 ? -3.307 -11.57 0.944 1 98.81 298 ILE B O 1
ATOM 5460 N N . HIS B 1 299 ? -4.516 -11.766 2.793 1 98.5 299 HIS B N 1
ATOM 5461 C CA . HIS B 1 299 ? -3.34 -11.594 3.639 1 98.5 299 HIS B CA 1
ATOM 5462 C C . HIS B 1 299 ? -2.348 -12.734 3.441 1 98.5 299 HIS B C 1
ATOM 5464 O O . HIS B 1 299 ? -1.172 -12.5 3.154 1 98.5 299 HIS B O 1
ATOM 5470 N N . SER B 1 300 ? -2.807 -13.969 3.566 1 98.25 300 SER B N 1
ATOM 5471 C CA . SER B 1 300 ? -1.916 -15.125 3.471 1 98.25 300 SER B CA 1
ATOM 5472 C C . SER B 1 300 ? -1.242 -15.188 2.104 1 98.25 300 SER B C 1
ATOM 5474 O O . SER B 1 300 ? -0.083 -15.594 1.997 1 98.25 300 SER B O 1
ATOM 5476 N N . SER B 1 301 ? -1.938 -14.773 1.084 1 98.62 301 SER B N 1
ATOM 5477 C CA . SER B 1 301 ? -1.354 -14.773 -0.254 1 98.62 301 SER B CA 1
ATOM 5478 C C . SER B 1 301 ? -0.259 -13.727 -0.381 1 98.62 301 SER B C 1
ATOM 5480 O O . SER B 1 301 ? 0.736 -13.938 -1.078 1 98.62 301 SER B O 1
ATOM 5482 N N . MET B 1 302 ? -0.418 -12.617 0.302 1 98.5 302 MET B N 1
ATOM 5483 C CA . MET B 1 302 ? 0.551 -11.523 0.218 1 98.5 302 MET B CA 1
ATOM 5484 C C . MET B 1 302 ? 1.827 -11.875 0.977 1 98.5 302 MET B C 1
ATOM 5486 O O . MET B 1 302 ? 2.914 -11.422 0.613 1 98.5 302 MET B O 1
ATOM 5490 N N . ARG B 1 303 ? 1.79 -12.711 1.939 1 97.56 303 ARG B N 1
ATOM 5491 C CA . ARG B 1 303 ? 2.898 -13 2.846 1 97.56 303 ARG B CA 1
ATOM 5492 C C . ARG B 1 303 ? 4.043 -13.688 2.105 1 97.56 303 ARG B C 1
ATOM 5494 O O . ARG B 1 303 ? 5.195 -13.625 2.543 1 97.56 303 ARG B O 1
ATOM 5501 N N . ILE B 1 304 ? 3.695 -14.336 1.047 1 97.88 304 ILE B N 1
ATOM 5502 C CA . ILE B 1 304 ? 4.754 -15.031 0.324 1 97.88 304 ILE B CA 1
ATOM 5503 C C . ILE B 1 304 ? 5.789 -14.023 -0.174 1 97.88 304 ILE B C 1
ATOM 5505 O O . ILE B 1 304 ? 6.973 -14.352 -0.292 1 97.88 304 ILE B O 1
ATOM 5509 N N . TYR B 1 305 ? 5.371 -12.781 -0.476 1 98.06 305 TYR B N 1
ATOM 5510 C CA . TYR B 1 305 ? 6.32 -11.734 -0.844 1 98.06 305 TYR B CA 1
ATOM 5511 C C . TYR B 1 305 ? 7.301 -11.461 0.289 1 98.06 305 TYR B C 1
ATOM 5513 O O . TYR B 1 305 ? 8.5 -11.281 0.051 1 98.06 305 TYR B O 1
ATOM 5521 N N . ASN B 1 306 ? 6.762 -11.367 1.508 1 97.81 306 ASN B N 1
ATOM 5522 C CA . ASN B 1 306 ? 7.605 -11.156 2.678 1 97.81 306 ASN B CA 1
ATOM 5523 C C . ASN B 1 306 ? 8.602 -12.305 2.865 1 97.81 306 ASN B C 1
ATOM 5525 O O . ASN B 1 306 ? 9.797 -12.07 3.025 1 97.81 306 ASN B O 1
ATOM 5529 N N . GLU B 1 307 ? 8.109 -13.523 2.762 1 97.5 307 GLU B N 1
ATOM 5530 C CA . GLU B 1 307 ? 8.953 -14.695 2.99 1 97.5 307 GLU B CA 1
ATOM 5531 C C . GLU B 1 307 ? 9.977 -14.867 1.87 1 97.5 307 GLU B C 1
ATOM 5533 O O . GLU B 1 307 ? 11.125 -15.242 2.123 1 97.5 307 GLU B O 1
ATOM 5538 N N . ASN B 1 308 ? 9.562 -14.617 0.632 1 97.69 308 ASN B N 1
ATOM 5539 C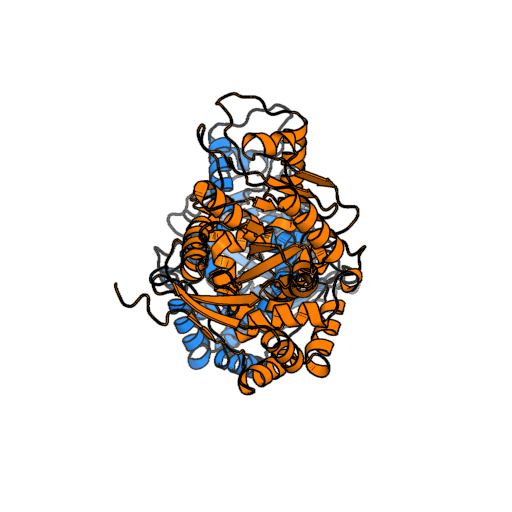 CA . ASN B 1 308 ? 10.492 -14.695 -0.491 1 97.69 308 ASN B CA 1
ATOM 5540 C C . ASN B 1 308 ? 11.602 -13.648 -0.384 1 97.69 308 ASN B C 1
ATOM 5542 O O . ASN B 1 308 ? 12.727 -13.891 -0.813 1 97.69 308 ASN B O 1
ATOM 5546 N N . SER B 1 309 ? 11.258 -12.453 0.145 1 96.44 309 SER B N 1
ATOM 5547 C CA . SER B 1 309 ? 12.266 -11.406 0.285 1 96.44 309 SER B CA 1
ATOM 5548 C C . SER B 1 309 ? 13.383 -11.836 1.238 1 96.44 309 SER B C 1
ATOM 5550 O O . SER B 1 309 ? 14.516 -11.352 1.137 1 96.44 309 SER B O 1
ATOM 5552 N N . LYS B 1 310 ? 13.109 -12.766 2.094 1 95.38 310 LYS B N 1
ATOM 5553 C CA . LYS B 1 310 ? 14.078 -13.281 3.061 1 95.38 310 LYS B CA 1
ATOM 5554 C C . LYS B 1 310 ? 14.906 -14.414 2.457 1 95.38 310 LYS B C 1
ATOM 5556 O O . LYS B 1 310 ? 15.953 -14.773 2.996 1 95.38 310 LYS B O 1
ATOM 5561 N N . LYS B 1 311 ? 14.391 -14.953 1.384 1 94.56 311 LYS B N 1
ATOM 5562 C CA . LYS B 1 311 ? 15.055 -16.031 0.665 1 94.56 311 LYS B CA 1
ATOM 5563 C C . LYS B 1 311 ? 14.977 -15.82 -0.844 1 94.56 311 LYS B C 1
ATOM 5565 O O . LYS B 1 311 ? 14.344 -16.609 -1.553 1 94.56 311 LYS B O 1
ATOM 5570 N N . PRO B 1 312 ? 15.664 -14.836 -1.344 1 92.44 312 PRO B N 1
ATOM 5571 C CA . PRO B 1 312 ? 15.578 -14.539 -2.775 1 92.44 312 PRO B CA 1
ATOM 5572 C C . PRO B 1 312 ? 16.25 -15.602 -3.637 1 92.44 312 PRO B C 1
ATOM 5574 O O . PRO B 1 312 ? 17.078 -16.391 -3.135 1 92.44 312 PRO B O 1
ATOM 5577 N N . LEU B 1 313 ? 15.891 -15.641 -4.883 1 94.06 313 LEU B N 1
ATOM 5578 C CA . LEU B 1 313 ? 16.469 -16.578 -5.848 1 94.06 313 LEU B CA 1
ATOM 5579 C C . LEU B 1 313 ? 17.812 -16.078 -6.344 1 94.06 313 LEU B C 1
ATOM 5581 O O . LEU B 1 313 ? 17.922 -15.547 -7.453 1 94.06 313 LEU B O 1
ATOM 5585 N N . VAL B 1 314 ? 18.797 -16.25 -5.609 1 94.75 314 VAL B N 1
ATOM 5586 C CA . VAL B 1 314 ? 20.188 -15.891 -5.898 1 94.75 314 VAL B CA 1
ATOM 5587 C C . VAL B 1 314 ? 21.047 -17.156 -5.945 1 94.75 314 VAL B C 1
ATOM 5589 O O . VAL B 1 314 ? 21.188 -17.859 -4.941 1 94.75 314 VAL B O 1
ATOM 5592 N N . PHE B 1 315 ? 21.594 -17.391 -7.129 1 95.69 315 PHE B N 1
ATOM 5593 C CA . PHE B 1 315 ? 22.359 -18.609 -7.316 1 95.69 315 PHE B CA 1
ATOM 5594 C C . PHE B 1 315 ? 23.797 -18.438 -6.824 1 95.69 315 PHE B C 1
ATOM 5596 O O . PHE B 1 315 ? 24.422 -17.406 -7.078 1 95.69 315 PHE B O 1
ATOM 5603 N N . LYS B 1 316 ? 24.266 -19.438 -6.164 1 92.38 316 LYS B N 1
ATOM 5604 C CA . LYS B 1 316 ? 25.672 -19.516 -5.809 1 92.38 316 LYS B CA 1
ATOM 5605 C C . LYS B 1 316 ? 26.5 -20.094 -6.965 1 92.38 316 LYS B C 1
ATOM 5607 O O . LYS B 1 316 ? 25.938 -20.469 -8 1 92.38 316 LYS B O 1
ATOM 5612 N N . ASN B 1 317 ? 27.766 -20.031 -6.859 1 91.06 317 ASN B N 1
ATOM 5613 C CA . ASN B 1 317 ? 28.688 -20.438 -7.918 1 91.06 317 ASN B CA 1
ATOM 5614 C C . ASN B 1 317 ? 28.375 -21.844 -8.422 1 91.06 317 ASN B C 1
ATOM 5616 O O . ASN B 1 317 ? 28.516 -22.125 -9.617 1 91.06 317 ASN B O 1
ATOM 5620 N N . ASN B 1 318 ? 27.938 -22.719 -7.648 1 89.56 318 ASN B N 1
ATOM 5621 C CA . ASN B 1 318 ? 27.734 -24.109 -8.062 1 89.56 318 ASN B CA 1
ATOM 5622 C C . ASN B 1 318 ? 26.25 -24.422 -8.219 1 89.56 318 ASN B C 1
ATOM 5624 O O . ASN B 1 318 ? 25.859 -25.594 -8.305 1 89.56 318 ASN B O 1
ATOM 5628 N N . GLU B 1 319 ? 25.453 -23.422 -8.281 1 93.19 319 GLU B N 1
ATOM 5629 C CA . GLU B 1 319 ? 24.016 -23.641 -8.414 1 93.19 319 GLU B CA 1
ATOM 5630 C C . GLU B 1 319 ? 23.531 -23.312 -9.82 1 93.19 319 GLU B C 1
ATOM 5632 O O . GLU B 1 319 ? 23.891 -22.266 -10.383 1 93.19 319 GLU B O 1
ATOM 5637 N N . GLN B 1 320 ? 22.844 -24.25 -10.352 1 95.62 320 GLN B N 1
ATOM 5638 C CA . GLN B 1 320 ? 22.25 -24.125 -11.68 1 95.62 320 GLN B CA 1
ATOM 5639 C C . GLN B 1 320 ? 21.031 -25.031 -11.836 1 95.62 320 GLN B C 1
ATOM 5641 O O . GLN B 1 320 ? 21 -26.125 -11.266 1 95.62 320 GLN B O 1
ATOM 5646 N N . VAL B 1 321 ? 20.078 -24.547 -12.57 1 98.19 321 VAL B N 1
ATOM 5647 C CA . VAL B 1 321 ? 19.016 -25.422 -13.039 1 98.19 321 VAL B CA 1
ATOM 5648 C C . VAL B 1 321 ? 19.516 -26.25 -14.227 1 98.19 321 VAL B C 1
ATOM 5650 O O . VAL B 1 321 ? 19.625 -25.75 -15.344 1 98.19 321 VAL B O 1
ATOM 5653 N N . THR B 1 322 ? 19.734 -27.531 -13.984 1 97.94 322 THR B N 1
ATOM 5654 C CA . THR B 1 322 ? 20.438 -28.344 -14.969 1 97.94 322 THR B CA 1
ATOM 5655 C C . THR B 1 322 ? 19.438 -29.047 -15.883 1 97.94 322 THR B C 1
ATOM 5657 O O . THR B 1 322 ? 19.797 -29.531 -16.953 1 97.94 322 THR B O 1
ATOM 5660 N N . VAL B 1 323 ? 18.234 -29.234 -15.438 1 98.5 323 VAL B N 1
ATOM 5661 C CA . VAL B 1 323 ? 17.219 -29.859 -16.281 1 98.5 323 VAL B CA 1
ATOM 5662 C C . VAL B 1 323 ? 16.922 -28.984 -17.5 1 98.5 323 VAL B C 1
ATOM 5664 O O . VAL B 1 323 ? 17.203 -27.781 -17.469 1 98.5 323 VAL B O 1
ATOM 5667 N N . PRO B 1 324 ? 16.406 -29.547 -18.625 1 98.75 324 PRO B N 1
ATOM 5668 C CA . PRO B 1 324 ? 16.016 -28.688 -19.75 1 98.75 324 PRO B CA 1
ATOM 5669 C C . PRO B 1 324 ? 14.969 -27.641 -19.359 1 98.75 324 PRO B C 1
ATOM 5671 O O . PRO B 1 324 ? 14.023 -27.953 -18.625 1 98.75 324 PRO B O 1
ATOM 5674 N N . VAL B 1 325 ? 15.18 -26.406 -19.859 1 98.88 325 VAL B N 1
ATOM 5675 C CA . VAL B 1 325 ? 14.266 -25.312 -19.547 1 98.88 325 VAL B CA 1
ATOM 5676 C C . VAL B 1 325 ? 13.68 -24.75 -20.844 1 98.88 325 VAL B C 1
ATOM 5678 O O . VAL B 1 325 ? 14.414 -24.5 -21.797 1 98.88 325 VAL B O 1
ATOM 5681 N N . GLY B 1 326 ? 12.406 -24.688 -20.922 1 98.81 326 GLY B N 1
ATOM 5682 C CA . GLY B 1 326 ? 11.703 -23.906 -21.938 1 98.81 326 GLY B CA 1
ATOM 5683 C C . GLY B 1 326 ? 11.211 -22.562 -21.406 1 98.81 326 GLY B C 1
ATOM 5684 O O . GLY B 1 326 ? 10.742 -22.469 -20.266 1 98.81 326 GLY B O 1
ATOM 5685 N N . PHE B 1 327 ? 11.336 -21.547 -22.219 1 98.81 327 PHE B N 1
ATOM 5686 C CA . PHE B 1 327 ? 10.906 -20.203 -21.812 1 98.81 327 PHE B CA 1
ATOM 5687 C C . PHE B 1 327 ? 10.047 -19.562 -22.906 1 98.81 327 PHE B C 1
ATOM 5689 O O . PHE B 1 327 ? 10.461 -19.469 -24.062 1 98.81 327 PHE B O 1
ATOM 5696 N N . ALA B 1 328 ? 8.852 -19.203 -22.531 1 98.81 328 ALA B N 1
ATOM 5697 C CA . ALA B 1 328 ? 7.953 -18.438 -23.391 1 98.81 328 ALA B CA 1
ATOM 5698 C C . ALA B 1 328 ? 7.953 -16.953 -23 1 98.81 328 ALA B C 1
ATOM 5700 O O . ALA B 1 328 ? 7.426 -16.594 -21.938 1 98.81 328 ALA B O 1
ATOM 5701 N N . LYS B 1 329 ? 8.484 -16.125 -23.828 1 98.38 329 LYS B N 1
ATOM 5702 C CA . LYS B 1 329 ? 8.617 -14.695 -23.531 1 98.38 329 LYS B CA 1
ATOM 5703 C C . LYS B 1 329 ? 7.457 -13.906 -24.125 1 98.38 329 LYS B C 1
ATOM 5705 O O . LYS B 1 329 ? 7.422 -13.664 -25.328 1 98.38 329 LYS B O 1
ATOM 5710 N N . PHE B 1 330 ? 6.613 -13.453 -23.328 1 98.62 330 PHE B N 1
ATOM 5711 C CA . PHE B 1 330 ? 5.473 -12.672 -23.797 1 98.62 330 PHE B CA 1
ATOM 5712 C C . PHE B 1 330 ? 5.824 -11.188 -23.859 1 98.62 330 PHE B C 1
ATOM 5714 O O . PHE B 1 330 ? 6.527 -10.672 -22.984 1 98.62 330 PHE B O 1
ATOM 5721 N N . PRO B 1 331 ? 5.32 -10.445 -24.812 1 97.5 331 PRO B N 1
ATOM 5722 C CA . PRO B 1 331 ? 5.797 -9.094 -25.109 1 97.5 331 PRO B CA 1
ATOM 5723 C C . PRO B 1 331 ? 5.379 -8.07 -24.047 1 97.5 331 PRO B C 1
ATOM 5725 O O . PRO B 1 331 ? 6.059 -7.059 -23.859 1 97.5 331 PRO B O 1
ATOM 5728 N N . LYS B 1 332 ? 4.23 -8.258 -23.359 1 97.81 332 LYS B N 1
ATOM 5729 C CA . LYS B 1 332 ? 3.76 -7.297 -22.359 1 97.81 332 LYS B CA 1
ATOM 5730 C C . LYS B 1 332 ? 3.922 -7.848 -20.953 1 97.81 332 LYS B C 1
ATOM 5732 O O . LYS B 1 332 ? 3.125 -7.531 -20.062 1 97.81 332 LYS B O 1
ATOM 5737 N N . GLU B 1 333 ? 4.93 -8.758 -20.812 1 97.12 333 GLU B N 1
ATOM 5738 C CA . GLU B 1 333 ? 5.324 -9.25 -19.5 1 97.12 333 GLU B CA 1
ATOM 5739 C C . GLU B 1 333 ? 6.047 -8.172 -18.688 1 97.12 333 GLU B C 1
ATOM 5741 O O . GLU B 1 333 ? 6.5 -7.172 -19.25 1 97.12 333 GLU B O 1
ATOM 5746 N N . LEU B 1 334 ? 6.102 -8.297 -17.359 1 96.75 334 LEU B N 1
ATOM 5747 C CA . LEU B 1 334 ? 6.957 -7.48 -16.5 1 96.75 334 LEU B CA 1
ATOM 5748 C C . LEU B 1 334 ? 8.414 -7.59 -16.938 1 96.75 334 LEU B C 1
ATOM 5750 O O . LEU B 1 334 ? 8.781 -8.492 -17.688 1 96.75 334 LEU B O 1
ATOM 5754 N N . PRO B 1 335 ? 9.25 -6.66 -16.516 1 94 335 PRO B N 1
ATOM 5755 C CA . PRO B 1 335 ? 10.648 -6.715 -16.938 1 94 335 PRO B CA 1
ATOM 5756 C C . PRO B 1 335 ? 11.289 -8.078 -16.688 1 94 335 PRO B C 1
ATOM 5758 O O . PRO B 1 335 ? 11.219 -8.602 -15.57 1 94 335 PRO B O 1
ATOM 5761 N N . THR B 1 336 ? 11.82 -8.609 -17.641 1 94.06 336 THR B N 1
ATOM 5762 C CA . THR B 1 336 ? 12.477 -9.914 -17.641 1 94.06 336 THR B CA 1
ATOM 5763 C C . THR B 1 336 ? 13.938 -9.781 -18.062 1 94.06 336 THR B C 1
ATOM 5765 O O . THR B 1 336 ? 14.25 -9.078 -19.016 1 94.06 336 THR B O 1
ATOM 5768 N N . PRO B 1 337 ? 14.789 -10.43 -17.312 1 96.38 337 PRO B N 1
ATOM 5769 C CA . PRO B 1 337 ? 16.203 -10.352 -17.688 1 96.38 337 PRO B CA 1
ATOM 5770 C C . PRO B 1 337 ? 16.469 -10.852 -19.109 1 96.38 337 PRO B C 1
ATOM 5772 O O . PRO B 1 337 ? 15.703 -11.664 -19.641 1 96.38 337 PRO B O 1
ATOM 5775 N N . PRO B 1 338 ? 17.562 -10.359 -19.688 1 96.38 338 PRO B N 1
ATOM 5776 C CA . PRO B 1 338 ? 17.891 -10.844 -21.031 1 96.38 338 PRO B CA 1
ATOM 5777 C C . PRO B 1 338 ? 18.312 -12.312 -21.031 1 96.38 338 PRO B C 1
ATOM 5779 O O . PRO B 1 338 ? 18.734 -12.836 -20 1 96.38 338 PRO B O 1
ATOM 5782 N N . ARG B 1 339 ? 18.219 -12.945 -22.203 1 96.44 339 ARG B N 1
ATOM 5783 C CA . ARG B 1 339 ? 18.484 -14.375 -22.359 1 96.44 339 ARG B CA 1
ATOM 5784 C C . ARG B 1 339 ? 19.891 -14.711 -21.891 1 96.44 339 ARG B C 1
ATOM 5786 O O . ARG B 1 339 ? 20.109 -15.727 -21.234 1 96.44 339 ARG B O 1
ATOM 5793 N N . SER B 1 340 ? 20.875 -13.875 -22.219 1 95.38 340 SER B N 1
ATOM 5794 C CA . SER B 1 340 ? 22.266 -14.133 -21.875 1 95.38 340 SER B CA 1
ATOM 5795 C C . SER B 1 340 ? 22.453 -14.203 -20.359 1 95.38 340 SER B C 1
ATOM 5797 O O . SER B 1 340 ? 23.266 -14.977 -19.859 1 95.38 340 SER B O 1
ATOM 5799 N N . TYR B 1 341 ? 21.688 -13.367 -19.625 1 96.56 341 TYR B N 1
ATOM 5800 C CA . TYR B 1 341 ? 21.734 -13.359 -18.172 1 96.56 341 TYR B CA 1
ATOM 5801 C C . TYR B 1 341 ? 21.031 -14.586 -17.594 1 96.56 341 TYR B C 1
ATOM 5803 O O . TYR B 1 341 ? 21.547 -15.227 -16.672 1 96.56 341 TYR B O 1
ATOM 5811 N N . ILE B 1 342 ? 19.922 -14.969 -18.203 1 96.88 342 ILE B N 1
ATOM 5812 C CA . ILE B 1 342 ? 19.125 -16.109 -17.75 1 96.88 342 ILE B CA 1
ATOM 5813 C C . ILE B 1 342 ? 19.922 -17.406 -17.953 1 96.88 342 ILE B C 1
ATOM 5815 O O . ILE B 1 342 ? 19.938 -18.266 -17.078 1 96.88 342 ILE B O 1
ATOM 5819 N N . GLU B 1 343 ? 20.672 -17.516 -19 1 96.56 343 GLU B N 1
ATOM 5820 C CA . GLU B 1 343 ? 21.375 -18.734 -19.391 1 96.56 343 GLU B CA 1
ATOM 5821 C C . GLU B 1 343 ? 22.562 -19 -18.469 1 96.56 343 GLU B C 1
ATOM 5823 O O . GLU B 1 343 ? 23.109 -20.109 -18.469 1 96.56 343 GLU B O 1
ATOM 5828 N N . ARG B 1 344 ? 22.891 -18.031 -17.672 1 95.62 344 ARG B N 1
ATOM 5829 C CA . ARG B 1 344 ? 23.953 -18.25 -16.703 1 95.62 344 ARG B CA 1
ATOM 5830 C C . ARG B 1 344 ? 23.5 -19.203 -15.602 1 95.62 344 ARG B C 1
ATOM 5832 O O . ARG B 1 344 ? 24.312 -19.891 -14.984 1 95.62 344 ARG B O 1
ATOM 5839 N N . GLY B 1 345 ? 22.219 -19.266 -15.391 1 97.25 345 GLY B N 1
ATOM 5840 C CA . GLY B 1 345 ? 21.719 -20.109 -14.305 1 97.25 345 GLY B CA 1
ATOM 5841 C C . GLY B 1 345 ? 20.734 -21.156 -14.766 1 97.25 345 GLY B C 1
ATOM 5842 O O . GLY B 1 345 ? 20.406 -22.078 -14.016 1 97.25 345 GLY B O 1
ATOM 5843 N N . PHE B 1 346 ? 20.25 -21.031 -15.953 1 98.25 346 PHE B N 1
ATOM 5844 C CA . PHE B 1 346 ? 19.203 -21.922 -16.453 1 98.25 346 PHE B CA 1
ATOM 5845 C C . PHE B 1 346 ? 19.672 -22.625 -17.734 1 98.25 346 PHE B C 1
ATOM 5847 O O . PHE B 1 346 ? 20.203 -21.984 -18.641 1 98.25 346 PHE B O 1
ATOM 5854 N N . ASN B 1 347 ? 19.469 -23.906 -17.859 1 98.31 347 ASN B N 1
ATOM 5855 C CA . ASN B 1 347 ? 19.75 -24.703 -19.047 1 98.31 347 ASN B CA 1
ATOM 5856 C C . ASN B 1 347 ? 18.656 -24.531 -20.094 1 98.31 347 ASN B C 1
ATOM 5858 O O . ASN B 1 347 ? 17.891 -25.469 -20.359 1 98.31 347 ASN B O 1
ATOM 5862 N N . ILE B 1 348 ? 18.703 -23.438 -20.812 1 98.44 348 ILE B N 1
ATOM 5863 C CA . ILE B 1 348 ? 17.672 -23.109 -21.797 1 98.44 348 ILE B CA 1
ATOM 5864 C C . ILE B 1 348 ? 17.844 -23.984 -23.031 1 98.44 348 ILE B C 1
ATOM 5866 O O . ILE B 1 348 ? 18.859 -23.906 -23.719 1 98.44 348 ILE B O 1
ATOM 5870 N N . ARG B 1 349 ? 16.797 -24.766 -23.281 1 98.25 349 ARG B N 1
ATOM 5871 C CA . ARG B 1 349 ? 16.797 -25.641 -24.438 1 98.25 349 ARG B CA 1
ATOM 5872 C C . ARG B 1 349 ? 15.695 -25.25 -25.422 1 98.25 349 ARG B C 1
ATOM 5874 O O . ARG B 1 349 ? 15.695 -25.688 -26.578 1 98.25 349 ARG B O 1
ATOM 5881 N N . HIS B 1 350 ? 14.797 -24.453 -25.062 1 98.38 350 HIS B N 1
ATOM 5882 C CA . HIS B 1 350 ? 13.664 -23.969 -25.828 1 98.38 350 HIS B CA 1
ATOM 5883 C C . HIS B 1 350 ? 13.344 -22.516 -25.484 1 98.38 350 HIS B C 1
ATOM 5885 O O . HIS B 1 350 ? 13.242 -22.172 -24.297 1 98.38 350 HIS B O 1
ATOM 5891 N N . TRP B 1 351 ? 13.281 -21.609 -26.484 1 98.44 351 TRP B N 1
ATOM 5892 C CA . TRP B 1 351 ? 12.992 -20.188 -26.281 1 98.44 351 TRP B CA 1
ATOM 5893 C C . TRP B 1 351 ? 12.039 -19.672 -27.359 1 98.44 351 TRP B C 1
ATOM 5895 O O . TRP B 1 351 ? 12.336 -19.766 -28.547 1 98.44 351 TRP B O 1
ATOM 5905 N N . THR B 1 352 ? 10.945 -19.156 -26.922 1 98.62 352 THR B N 1
ATOM 5906 C CA . THR B 1 352 ? 9.977 -18.625 -27.875 1 98.62 352 THR B CA 1
ATOM 5907 C C . THR B 1 352 ? 9.625 -17.188 -27.547 1 98.62 352 THR B C 1
ATOM 5909 O O . THR B 1 352 ? 9.234 -16.875 -26.422 1 98.62 352 THR B O 1
ATOM 5912 N N . THR B 1 353 ? 9.766 -16.297 -28.484 1 98.19 353 THR B N 1
ATOM 5913 C CA . THR B 1 353 ? 9.219 -14.945 -28.375 1 98.19 353 THR B CA 1
ATOM 5914 C C . THR B 1 353 ? 7.77 -14.906 -28.859 1 98.19 353 THR B C 1
ATOM 5916 O O . THR B 1 353 ? 7.496 -15.086 -30.047 1 98.19 353 THR B O 1
ATOM 5919 N N . MET B 1 354 ? 6.871 -14.68 -27.984 1 98.75 354 MET B N 1
ATOM 5920 C CA . MET B 1 354 ? 5.445 -14.758 -28.281 1 98.75 354 MET B CA 1
ATOM 5921 C C . MET B 1 354 ? 4.965 -13.484 -28.969 1 98.75 354 MET B C 1
ATOM 5923 O O . MET B 1 354 ? 5.445 -12.391 -28.672 1 98.75 354 MET B O 1
ATOM 5927 N N . PRO B 1 355 ? 3.965 -13.547 -29.812 1 98.31 355 PRO B N 1
ATOM 5928 C CA . PRO B 1 355 ? 3.496 -12.383 -30.578 1 98.31 355 PRO B CA 1
ATOM 5929 C C . PRO B 1 355 ? 2.572 -11.477 -29.75 1 98.31 355 PRO B C 1
ATOM 5931 O O . PRO B 1 355 ? 2.389 -10.312 -30.094 1 98.31 355 PRO B O 1
ATOM 5934 N N . ALA B 1 356 ? 1.923 -12.055 -28.719 1 98.44 356 ALA B N 1
ATOM 5935 C CA . ALA B 1 356 ? 0.957 -11.297 -27.922 1 98.44 356 ALA B CA 1
ATOM 5936 C C . ALA B 1 356 ? 0.792 -11.898 -26.531 1 98.44 356 ALA B C 1
ATOM 5938 O O . ALA B 1 356 ? 1.028 -13.094 -26.328 1 98.44 356 ALA B O 1
ATOM 5939 N N . GLY B 1 357 ? 0.366 -11.055 -25.641 1 98.5 357 GLY B N 1
ATOM 5940 C CA . GLY B 1 357 ? 0.11 -11.5 -24.281 1 98.5 357 GLY B CA 1
ATOM 5941 C C . GLY B 1 357 ? 0.971 -10.797 -23.25 1 98.5 357 GLY B C 1
ATOM 5942 O O . GLY B 1 357 ? 2.004 -10.211 -23.578 1 98.5 357 GLY B O 1
ATOM 5943 N N . GLY B 1 358 ? 0.527 -10.875 -22.031 1 98.38 358 GLY B N 1
ATOM 5944 C CA . GLY B 1 358 ? 1.245 -10.281 -20.922 1 98.38 358 GLY B CA 1
ATOM 5945 C C . GLY B 1 358 ? 1.472 -11.25 -19.766 1 98.38 358 GLY B C 1
ATOM 5946 O O . GLY B 1 358 ? 1.791 -12.414 -20 1 98.38 358 GLY B O 1
ATOM 5947 N N . HIS B 1 359 ? 1.41 -10.711 -18.547 1 98.31 359 HIS B N 1
ATOM 5948 C CA . HIS B 1 359 ? 1.802 -11.406 -17.328 1 98.31 359 HIS B CA 1
ATOM 5949 C C . HIS B 1 359 ? 0.869 -12.578 -17.031 1 98.31 359 HIS B C 1
ATOM 5951 O O . HIS B 1 359 ? 1.277 -13.562 -16.422 1 98.31 359 HIS B O 1
ATOM 5957 N N . PHE B 1 360 ? -0.38 -12.445 -17.484 1 98.62 360 PHE B N 1
ATOM 5958 C CA . PHE B 1 360 ? -1.379 -13.477 -17.234 1 98.62 360 PHE B CA 1
ATOM 5959 C C . PHE B 1 360 ? -1.575 -14.344 -18.484 1 98.62 360 PHE B C 1
ATOM 5961 O O . PHE B 1 360 ? -2.701 -14.523 -18.938 1 98.62 360 PHE B 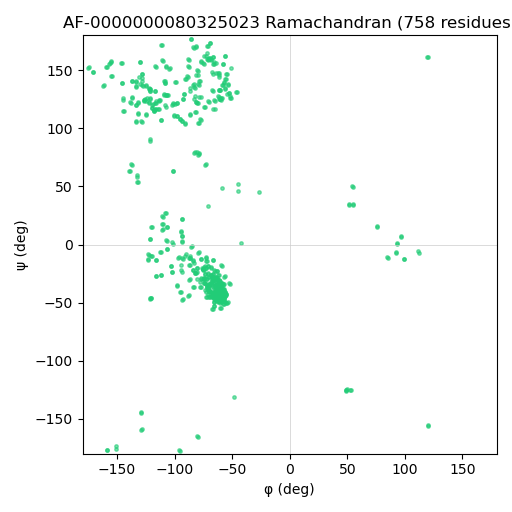O 1
ATOM 5968 N N . ALA B 1 361 ? -0.515 -15.008 -18.844 1 98.38 361 ALA B N 1
ATOM 5969 C CA . ALA B 1 361 ? -0.418 -15.695 -20.125 1 98.38 361 ALA B CA 1
ATOM 5970 C C . ALA B 1 361 ? -1.484 -16.781 -20.25 1 98.38 361 ALA B C 1
ATOM 5972 O O . ALA B 1 361 ? -2.102 -16.938 -21.312 1 98.38 361 ALA B O 1
ATOM 5973 N N . ALA B 1 362 ? -1.73 -17.516 -19.172 1 98.31 362 ALA B N 1
ATOM 5974 C CA . ALA B 1 362 ? -2.65 -18.641 -19.203 1 98.31 362 ALA B CA 1
ATOM 5975 C C . ALA B 1 362 ? -4.078 -18.188 -19.484 1 98.31 362 ALA B C 1
ATOM 5977 O O . ALA B 1 362 ? -4.871 -18.922 -20.062 1 98.31 362 ALA B O 1
ATOM 5978 N N . VAL B 1 363 ? -4.383 -16.969 -19.094 1 98.12 363 VAL B N 1
ATOM 5979 C CA . VAL B 1 363 ? -5.734 -16.453 -19.297 1 98.12 363 VAL B CA 1
ATOM 5980 C C . VAL B 1 363 ? -5.785 -15.656 -20.594 1 98.12 363 VAL B C 1
ATOM 5982 O O . VAL B 1 363 ? -6.738 -15.773 -21.359 1 98.12 363 VAL B O 1
ATOM 5985 N N . GLU B 1 364 ? -4.758 -14.852 -20.875 1 98.38 364 GLU B N 1
ATOM 5986 C CA . GLU B 1 364 ? -4.738 -13.938 -22.016 1 98.38 364 GLU B CA 1
ATOM 5987 C C . GLU B 1 364 ? -4.594 -14.703 -23.328 1 98.38 364 GLU B C 1
ATOM 5989 O O . GLU B 1 364 ? -5.262 -14.383 -24.312 1 98.38 364 GLU B O 1
ATOM 5994 N N . ARG B 1 365 ? -3.652 -15.664 -23.297 1 98.44 365 ARG B N 1
ATOM 5995 C CA . ARG B 1 365 ? -3.289 -16.375 -24.516 1 98.44 365 ARG B CA 1
ATOM 5996 C C . ARG B 1 365 ? -3.096 -17.859 -24.25 1 98.44 365 ARG B C 1
ATOM 5998 O O . ARG B 1 365 ? -2.014 -18.406 -24.484 1 98.44 365 ARG B O 1
ATOM 6005 N N . PRO B 1 366 ? -4.168 -18.562 -23.828 1 98.56 366 PRO B N 1
ATOM 6006 C CA . PRO B 1 366 ? -4.031 -19.969 -23.453 1 98.56 366 PRO B CA 1
ATOM 6007 C C . PRO B 1 366 ? -3.568 -20.859 -24.609 1 98.56 366 PRO B C 1
ATOM 6009 O O . PRO B 1 366 ? -2.828 -21.812 -24.406 1 98.56 366 PRO B O 1
ATOM 6012 N N . GLU B 1 367 ? -3.928 -20.516 -25.828 1 98.62 367 GLU B N 1
ATOM 6013 C CA . GLU B 1 367 ? -3.521 -21.328 -26.969 1 98.62 367 GLU B CA 1
ATOM 6014 C C . GLU B 1 367 ? -2.025 -21.188 -27.234 1 98.62 367 GLU B C 1
ATOM 6016 O O . GLU B 1 367 ? -1.347 -22.172 -27.516 1 98.62 367 GLU B O 1
ATOM 6021 N N . LEU B 1 368 ? -1.551 -19.953 -27.156 1 98.81 368 LEU B N 1
ATOM 6022 C CA . LEU B 1 368 ? -0.125 -19.734 -27.375 1 98.81 368 LEU B CA 1
ATOM 6023 C C . LEU B 1 368 ? 0.703 -20.438 -26.312 1 98.81 368 LEU B C 1
ATOM 6025 O O . LEU B 1 368 ? 1.691 -21.109 -26.625 1 98.81 368 LEU B O 1
ATOM 6029 N N . LEU B 1 369 ? 0.317 -20.297 -25.078 1 98.88 369 LEU B N 1
ATOM 6030 C CA . LEU B 1 369 ? 1.065 -20.891 -23.969 1 98.88 369 LEU B CA 1
ATOM 6031 C C . LEU B 1 369 ? 1.022 -22.422 -24.047 1 98.88 369 LEU B C 1
ATOM 6033 O O . LEU B 1 369 ? 2.057 -23.078 -23.922 1 98.88 369 LEU B O 1
ATOM 6037 N N . SER B 1 370 ? -0.187 -23.016 -24.25 1 98.81 370 SER B N 1
ATOM 6038 C CA . SER B 1 370 ? -0.322 -24.469 -24.281 1 98.81 370 SER B CA 1
ATOM 6039 C C . SER B 1 370 ? 0.487 -25.062 -25.438 1 98.81 370 SER B C 1
ATOM 6041 O O . SER B 1 370 ? 1.148 -26.094 -25.266 1 98.81 370 SER B O 1
ATOM 6043 N N . LYS B 1 371 ? 0.419 -24.422 -26.578 1 98.69 371 LYS B N 1
ATOM 6044 C CA . LYS B 1 371 ? 1.184 -24.906 -27.719 1 98.69 371 LYS B CA 1
ATOM 6045 C C . LYS B 1 371 ? 2.68 -24.922 -27.406 1 98.69 371 LYS B C 1
ATOM 6047 O O . LYS B 1 371 ? 3.383 -25.859 -27.781 1 98.69 371 LYS B O 1
ATOM 6052 N N . ASP B 1 372 ? 3.145 -23.906 -26.781 1 98.88 372 ASP B N 1
ATOM 6053 C CA . ASP B 1 372 ? 4.566 -23.812 -26.453 1 98.88 372 ASP B CA 1
ATOM 6054 C C . ASP B 1 372 ? 4.965 -24.875 -25.438 1 98.88 372 ASP B C 1
ATOM 6056 O O . ASP B 1 372 ? 6.043 -25.469 -25.531 1 98.88 372 ASP B O 1
ATOM 6060 N N . ILE B 1 373 ? 4.125 -25.094 -24.422 1 98.88 373 ILE B N 1
ATOM 6061 C CA . ILE B 1 373 ? 4.348 -26.125 -23.438 1 98.88 373 ILE B CA 1
ATOM 6062 C C . ILE B 1 373 ? 4.434 -27.484 -24.125 1 98.88 373 ILE B C 1
ATOM 6064 O O . ILE B 1 373 ? 5.355 -28.266 -23.859 1 98.88 373 ILE B O 1
ATOM 6068 N N . ILE B 1 374 ? 3.535 -27.781 -25.016 1 98.75 374 ILE B N 1
ATOM 6069 C CA . ILE B 1 374 ? 3.494 -29.047 -25.75 1 98.75 374 ILE B CA 1
ATOM 6070 C C . ILE B 1 374 ? 4.766 -29.203 -26.578 1 98.75 374 ILE B C 1
ATOM 6072 O O . ILE B 1 374 ? 5.422 -30.25 -26.531 1 98.75 374 ILE B O 1
ATOM 6076 N N . ASN B 1 375 ? 5.121 -28.141 -27.328 1 98.38 375 ASN B N 1
ATOM 6077 C CA . ASN B 1 375 ? 6.316 -28.188 -28.156 1 98.38 375 ASN B CA 1
ATOM 6078 C C . ASN B 1 375 ? 7.562 -28.5 -27.344 1 98.38 375 ASN B C 1
ATOM 6080 O O . ASN B 1 375 ? 8.406 -29.297 -27.766 1 98.38 375 ASN B O 1
ATOM 6084 N N . PHE B 1 376 ? 7.676 -27.938 -26.219 1 98.69 376 PHE B N 1
ATOM 6085 C CA . PHE B 1 376 ? 8.836 -28.125 -25.359 1 98.69 376 PHE B CA 1
ATOM 6086 C C . PHE B 1 376 ? 8.883 -29.562 -24.844 1 98.69 376 PHE B C 1
ATOM 6088 O O . PHE B 1 376 ? 9.867 -30.266 -25.047 1 98.69 376 PHE B O 1
ATOM 6095 N N . PHE B 1 377 ? 7.809 -30.031 -24.203 1 98.44 377 PHE B N 1
ATOM 6096 C CA . PHE B 1 377 ? 7.828 -31.312 -23.5 1 98.44 377 PHE B CA 1
ATOM 6097 C C . PHE B 1 377 ? 7.789 -32.469 -24.484 1 98.44 377 PHE B C 1
ATOM 6099 O O . PHE B 1 377 ? 8.344 -33.531 -24.234 1 98.44 377 PHE B O 1
ATOM 6106 N N . SER B 1 378 ? 7.102 -32.344 -25.656 1 96.44 378 SER B N 1
ATOM 6107 C CA . SER B 1 378 ? 7.062 -33.406 -26.641 1 96.44 378 SER B CA 1
ATOM 6108 C C . SER B 1 378 ? 8.445 -33.688 -27.234 1 96.44 378 SER B C 1
ATOM 6110 O O . SER B 1 378 ? 8.711 -34.781 -27.734 1 96.44 378 SER B O 1
ATOM 6112 N N . GLY B 1 379 ? 9.266 -32.688 -27.125 1 94.12 379 GLY B N 1
ATOM 6113 C CA . GLY B 1 379 ? 10.617 -32.812 -27.656 1 94.12 379 GLY B CA 1
ATOM 6114 C C . GLY B 1 379 ? 11.586 -33.438 -26.656 1 94.12 379 GLY B C 1
ATOM 6115 O O . GLY B 1 379 ? 12.719 -33.75 -27.016 1 94.12 379 GLY B O 1
ATOM 6116 N N . LEU B 1 380 ? 11.18 -33.562 -25.438 1 93.44 380 LEU B N 1
ATOM 6117 C CA . LEU B 1 380 ? 12.062 -34.094 -24.422 1 93.44 380 LEU B CA 1
ATOM 6118 C C . LEU B 1 380 ? 12.078 -35.625 -24.453 1 93.44 380 LEU B C 1
ATOM 6120 O O . LEU B 1 380 ? 11.055 -36.25 -24.766 1 93.44 380 LEU B O 1
ATOM 6124 N N . LYS B 1 381 ? 13.281 -36.281 -24.531 1 76.81 381 LYS B N 1
ATOM 6125 C CA . LYS B 1 381 ? 13.492 -37.719 -24.594 1 76.81 381 LYS B CA 1
ATOM 6126 C C . LYS B 1 381 ? 13.258 -38.375 -23.219 1 76.81 381 LYS B C 1
ATOM 6128 O O . LYS B 1 381 ? 13.539 -37.75 -22.188 1 76.81 381 LYS B O 1
#